Protein AF-0000000071397199 (afdb_homodimer)

pLDDT: mean 82.36, std 19.02, range [25.52, 98.38]

Foldseek 3Di:
DVVVVLVVLLVVLVVVVVVPVPPDDLPCLDLDDPLSLLVQLLVLLCVLPVCLVVQQVVDDCVVPPLVHFDRSLVSLVSCLVRNLVSLVSLQVSQNDPFDVVLSVVLNVLQSQLSVLQSVLVSVVVSVVVVVFDPLDDLCPTPVLVPDPPVVVSVVNVVSVCSRLPSSLCSNVLSVLVSVLRSLLRFKDLDPVQQDADPSLVVSLVSLLVSVLLVCLQSVPVPSLVVSLVSLVVSQVVVVVVNIHGGNNNVSSNSSSVSSVVVQVVQCVVCVPPPVQCVVDPDDPRRHHPVCCVCVVVVVVVPPVVCVVVVVVVVVVVD/DVVVVLVVLLVVLVVVVVVPVPPDDLPCLDLDDPLSLLVQLLVLLCVLPVCLVVQQVVDDCVVPPLVHFDRSLVSLVSCLVRNLVSLVSLQVSQNDPFDPVLSVVLNVLQSQLSVLQSVLVSVVVSVVVVVFDPLDDLCPTPVLVPDPPVVVSVVNVVSVCSRLPSSLCSNVLSVLVSVLRSLLRFKDLDPVQQDADPSLVVSLVSLLVSVLLVCLQSVPVPSLVVSLVSLVVSQVVVVVVNIHGGNNNVSSNSSSVSSVVVQVVQCVVCVPPPQQCVVDPDDPRRHHPVCCVVVVVVVVVPPVVCVVVVVVVVVVVD

InterPro domains:
  IPR029255 Ceroid-lipofuscinosis neuronal protein 6 [PF15156] (21-299)
  IPR029255 Ceroid-lipofuscinosis neuronal protein 6 [PTHR16244] (17-300)

Secondary structure (DSSP, 8-state):
-HHHHHHHHHHHHHHHHHHHHHHS-SS-------HHHHHHHHHHIIIIIITGGGGGGGS-GGGS-TTS--HHHHHHHHHHHHHHHHHHHHHHT-SS---HHHHHHHHHHHHHHHHHHHHHHHHHHHHHHTT--TTS-TTT-HHHHT-SSTHHHHHHHHHHIIIIIIIHHHHHHHHHHHHHHHHHT-EES-GGGSS--HHHHHHHHHHHHHHHHHHHHHT-HHHHHHHHHHHHHHHHHHHHTT-EE-HHHHHHHHHHHHHHHHHHHHHHHTTT-HHHHHHS-SS-----HHHHHHHHHHHHHS-HHHHHHHHHHHHH--/-HHHHHHHHHHHHHHHHHHHHHHS-SS-------HHHHHHHHHHIIIIIITGGGGGGGS-GGGS-TTS--HHHHHHHHHHHHHHHHHHHHHHT-SSPP-HHHHHHHHHHHHHHHHHHHHHHHHHHHHHHTT--TTS-GGG-HHHHT-SSTHHHHHHHHHHIIIIIIIHHHHHHHHHHHHHHHHHT-EES-GGGSS--HHHHHHHHHHHHHHHHHHHHHT-HHHHHHHHHHHHHHHHHHHHTT-EE-HHHHHHHHHHHHHHHHHHHHHHHTTT-HHHHHHS-SS-----HHHHHHHHHHHHHS-HHHHHHHHHHHHH--

Sequence (636 aa):
MTSGIFLIIILYLSSRDRLGSRETDPGLRTAQFHMDLWSYFTLQNWLLDFSRPLAVLFCPLEWFPLNKPSPSDYFHLLYNITTPFLLLKLIERSPKTLPRSAVYLCIITFVMGSSMHLVGESINHRLLLSGYQLHLSVRENPIIKSLTPHTLIDSFELLQYYDESLGHCMWYVPLFLVLFLYFTGCFTIVKAEQTMPISAWLLLGPSGLYYWYLVTEGQFFIPFIFTFFAMMATVVHQKRKGFLPDGNGLFLLYSFSLSLVLMSVWVACLWNDKVLRRKYPGVMYIPEPWAIYTLHLREKQTDPSLHDTVQDTHCRSVMTSGIFLIIILYLSSRDRLGSRETDPGLRTAQFHMDLWSYFTLQNWLLDFSRPLAVLFCPLEWFPLNKPSPSDYFHLLYNITTPFLLLKLIERSPKTLPRSAVYLCIITFVMGSSMHLVGESINHRLLLSGYQLHLSVRENPIIKSLTPHTLIDSFELLQYYDESLGHCMWYVPLFLVLFLYFTGCFTIVKAEQTMPISAWLLLGPSGLYYWYLVTEGQFFIPFIFTFFAMMATVVHQKRKGFLPDGNGLFLLYSFSLSLVLMSVWVACLWNDKVLRRKYPGVMYIPEPWAIYTLHLREKQTDPSLHDTVQDTHCRSV

Radius of gyration: 27.57 Å; Cα contacts (8 Å, |Δi|>4): 750; 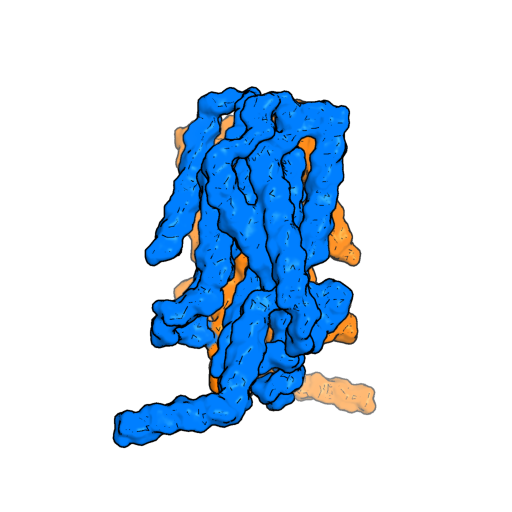chains: 2; bounding box: 74×79×67 Å

Organism: Carassius auratus (NCBI:txid7957)

Structure (mmCIF, N/CA/C/O backbone):
data_AF-0000000071397199-model_v1
#
loop_
_entity.id
_entity.type
_entity.pdbx_description
1 polymer 'Ceroid-lipofuscinosis neuronal protein 6 homolog isoform X1'
#
loop_
_atom_site.group_PDB
_atom_site.id
_atom_site.type_symbol
_atom_site.label_atom_id
_atom_site.label_alt_id
_atom_site.label_comp_id
_atom_site.label_asym_id
_atom_site.label_entity_id
_atom_site.label_seq_id
_atom_site.pdbx_PDB_ins_code
_atom_site.Cartn_x
_atom_site.Cartn_y
_atom_site.Cartn_z
_atom_site.occupancy
_atom_site.B_iso_or_equiv
_atom_site.auth_seq_id
_atom_site.auth_comp_id
_atom_site.auth_asym_id
_atom_site.auth_atom_id
_atom_site.pdbx_PDB_model_num
ATOM 1 N N . MET A 1 1 ? 7.848 -12.617 19.172 1 43 1 MET A N 1
ATOM 2 C CA . MET A 1 1 ? 8.703 -11.617 19.812 1 43 1 MET A CA 1
ATOM 3 C C . MET A 1 1 ? 8.953 -10.438 18.875 1 43 1 MET A C 1
ATOM 5 O O . MET A 1 1 ? 8.805 -9.281 19.281 1 43 1 MET A O 1
ATOM 9 N N . THR A 1 2 ? 9.211 -10.727 17.625 1 49 2 THR A N 1
ATOM 10 C CA . THR A 1 2 ? 9.562 -9.688 16.672 1 49 2 THR A CA 1
ATOM 11 C C . THR A 1 2 ? 8.336 -8.844 16.312 1 49 2 THR A C 1
ATOM 13 O O . THR A 1 2 ? 8.43 -7.617 16.203 1 49 2 THR A O 1
ATOM 16 N N . SER A 1 3 ? 7.191 -9.469 16.312 1 54.97 3 SER A N 1
ATOM 17 C CA . SER A 1 3 ? 5.969 -8.727 16.031 1 54.97 3 SER A CA 1
ATOM 18 C C . SER A 1 3 ? 5.645 -7.734 17.141 1 54.97 3 SER A C 1
ATOM 20 O O . SER A 1 3 ? 5.199 -6.617 16.875 1 54.97 3 SER A O 1
ATOM 22 N N . GLY A 1 4 ? 6.082 -8.156 18.297 1 49.91 4 GLY A N 1
ATOM 23 C CA . GLY A 1 4 ? 5.812 -7.324 19.453 1 49.91 4 GLY A CA 1
ATOM 24 C C . GLY A 1 4 ? 6.645 -6.055 19.484 1 49.91 4 GLY A C 1
ATOM 25 O O . GLY A 1 4 ? 6.133 -4.977 19.797 1 49.91 4 GLY A O 1
ATOM 26 N N . ILE A 1 5 ? 7.852 -6.18 19.016 1 49.06 5 ILE A N 1
ATOM 27 C CA . ILE A 1 5 ? 8.758 -5.035 19.062 1 49.06 5 ILE A CA 1
ATOM 28 C C . ILE A 1 5 ? 8.305 -3.984 18.047 1 49.06 5 ILE A C 1
ATOM 30 O O . ILE A 1 5 ? 8.273 -2.791 18.359 1 49.06 5 ILE A O 1
ATOM 34 N N . PHE A 1 6 ? 7.848 -4.402 16.984 1 56.97 6 PHE A N 1
ATOM 35 C CA . PHE A 1 6 ? 7.449 -3.455 15.953 1 56.97 6 PHE A CA 1
ATOM 36 C C . PHE A 1 6 ? 6.129 -2.785 16.312 1 56.97 6 PHE A C 1
ATOM 38 O O . PHE A 1 6 ? 5.941 -1.594 16.062 1 56.97 6 PHE A O 1
ATOM 45 N N . LEU A 1 7 ? 5.352 -3.584 16.969 1 59.81 7 LEU A N 1
ATOM 46 C CA . LEU A 1 7 ? 4.125 -2.98 17.484 1 59.81 7 LEU A CA 1
ATOM 47 C C . LEU A 1 7 ? 4.438 -1.92 18.531 1 59.81 7 LEU A C 1
ATOM 49 O O . LEU A 1 7 ? 3.809 -0.859 18.562 1 59.81 7 LEU A O 1
ATOM 53 N N . ILE A 1 8 ? 5.48 -2.199 19.234 1 50.34 8 ILE A N 1
ATOM 54 C CA . ILE A 1 8 ? 5.891 -1.263 20.266 1 50.34 8 ILE A CA 1
ATOM 55 C C . ILE A 1 8 ? 6.441 0.009 19.625 1 50.34 8 ILE A C 1
ATOM 57 O O . ILE A 1 8 ? 6.133 1.118 20.078 1 50.34 8 ILE A O 1
ATOM 61 N N . ILE A 1 9 ? 7.145 -0.174 18.594 1 53.91 9 ILE A N 1
ATOM 62 C CA . ILE A 1 9 ? 7.734 0.972 17.906 1 53.91 9 ILE A CA 1
ATOM 63 C C . ILE A 1 9 ? 6.625 1.833 17.297 1 53.91 9 ILE A C 1
ATOM 65 O O . ILE A 1 9 ? 6.633 3.057 17.453 1 53.91 9 ILE A O 1
ATOM 69 N N . ILE A 1 10 ? 5.684 1.191 16.797 1 59.53 10 ILE A N 1
ATOM 70 C CA . ILE A 1 10 ? 4.574 1.907 16.172 1 59.53 10 ILE A CA 1
ATOM 71 C C . ILE A 1 10 ? 3.775 2.645 17.25 1 59.53 10 ILE A C 1
ATOM 73 O O . ILE A 1 10 ? 3.439 3.82 17.094 1 59.53 10 ILE A O 1
ATOM 77 N N . LEU A 1 11 ? 3.596 1.922 18.297 1 55.03 11 LEU A N 1
ATOM 78 C CA . LEU A 1 11 ? 2.838 2.523 19.391 1 55.03 11 LEU A CA 1
ATOM 79 C C . LEU A 1 11 ? 3.615 3.672 20.016 1 55.03 11 LEU A C 1
ATOM 81 O O . LEU A 1 11 ? 3.035 4.707 20.359 1 55.03 11 LEU A O 1
ATOM 85 N N . TYR A 1 12 ? 4.898 3.482 20.156 1 50.5 12 TYR A N 1
ATOM 86 C CA . TYR A 1 12 ? 5.758 4.516 20.734 1 50.5 12 TYR A CA 1
ATOM 87 C C . TYR A 1 12 ? 5.77 5.762 19.859 1 50.5 12 TYR A C 1
ATOM 89 O O . TYR A 1 12 ? 5.594 6.879 20.344 1 50.5 12 TYR A O 1
ATOM 97 N N . LEU A 1 13 ? 5.883 5.527 18.672 1 55.72 13 LEU A N 1
ATOM 98 C CA . LEU A 1 13 ? 5.957 6.652 17.75 1 55.72 13 LEU A CA 1
ATOM 99 C C . LEU A 1 13 ? 4.605 7.352 17.641 1 55.72 13 LEU A C 1
ATOM 101 O O . LEU A 1 13 ? 4.547 8.578 17.5 1 55.72 13 LEU A O 1
ATOM 105 N N . SER A 1 14 ? 3.615 6.613 17.766 1 56.31 14 SER A N 1
ATOM 106 C CA . SER A 1 14 ? 2.27 7.176 17.719 1 56.31 14 SER A CA 1
ATOM 107 C C . SER A 1 14 ? 1.977 7.992 18.969 1 56.31 14 SER A C 1
ATOM 109 O O . SER A 1 14 ? 1.301 9.023 18.906 1 56.31 14 SER A O 1
ATOM 111 N N . SER A 1 15 ? 2.436 7.566 20.109 1 51.41 15 SER A N 1
ATOM 112 C CA . SER A 1 15 ? 2.23 8.25 21.391 1 51.41 15 SER A CA 1
ATOM 113 C C . SER A 1 15 ? 3.02 9.555 21.438 1 51.41 15 SER A C 1
ATOM 115 O O . SER A 1 15 ? 2.561 10.539 22.031 1 51.41 15 SER A O 1
ATOM 117 N N . ARG A 1 16 ? 4.129 9.586 20.906 1 51.38 16 ARG A N 1
ATOM 118 C CA . ARG A 1 16 ? 4.961 10.781 20.906 1 51.38 16 ARG A CA 1
ATOM 119 C C . ARG A 1 16 ? 4.316 11.891 20.078 1 51.38 16 ARG A C 1
ATOM 121 O O . ARG A 1 16 ? 4.492 13.078 20.375 1 51.38 16 ARG A O 1
ATOM 128 N N . ASP A 1 17 ? 3.693 11.602 19.094 1 54.53 17 ASP A N 1
ATOM 129 C CA . ASP A 1 17 ? 2.986 12.602 18.297 1 54.53 17 ASP A CA 1
ATOM 130 C C . ASP A 1 17 ? 1.912 13.305 19.125 1 54.53 17 ASP A C 1
ATOM 132 O O . ASP A 1 17 ? 1.687 14.5 18.969 1 54.53 17 ASP A O 1
ATOM 136 N N . ARG A 1 18 ? 1.209 12.617 20.031 1 46.97 18 ARG A N 1
ATOM 137 C CA . ARG A 1 18 ? 0.181 13.203 20.891 1 46.97 18 ARG A CA 1
ATOM 138 C C . ARG A 1 18 ? 0.791 14.18 21.891 1 46.97 18 ARG A C 1
ATOM 140 O O . ARG A 1 18 ? 0.194 15.211 22.203 1 46.97 18 ARG A O 1
ATOM 147 N N . LEU A 1 19 ? 1.921 13.805 22.406 1 42.78 19 LEU A N 1
ATOM 148 C CA . LEU A 1 19 ? 2.568 14.664 23.391 1 42.78 19 LEU A CA 1
ATOM 149 C C . LEU A 1 19 ? 3.148 15.906 22.734 1 42.78 19 LEU A C 1
ATOM 151 O O . LEU A 1 19 ? 3.178 16.984 23.344 1 42.78 19 LEU A O 1
ATOM 155 N N . GLY A 1 20 ? 3.664 15.766 21.594 1 41.44 20 GLY A N 1
ATOM 156 C CA . GLY A 1 20 ? 4.324 16.891 20.953 1 41.44 20 GLY A CA 1
ATOM 157 C C . GLY A 1 20 ? 3.352 17.922 20.391 1 41.44 20 GLY A C 1
ATOM 158 O O . GLY A 1 20 ? 3.768 18.922 19.828 1 41.44 20 GLY A O 1
ATOM 159 N N . SER A 1 21 ? 2.17 17.547 20.016 1 42.56 21 SER A N 1
ATOM 160 C CA . SER A 1 21 ? 1.281 18.594 19.531 1 42.56 21 SER A CA 1
ATOM 161 C C . SER A 1 21 ? 1.164 19.734 20.547 1 42.56 21 SER A C 1
ATOM 163 O O . SER A 1 21 ? 0.699 20.828 20.203 1 42.56 21 SER A O 1
ATOM 165 N N . ARG A 1 22 ? 1.211 19.578 21.812 1 41.66 22 ARG A N 1
ATOM 166 C CA . ARG A 1 22 ? 0.96 20.688 22.719 1 41.66 22 ARG A CA 1
ATOM 167 C C . ARG A 1 22 ? 2.02 21.781 22.562 1 41.66 22 ARG A C 1
ATOM 169 O O . ARG A 1 22 ? 1.692 22.969 22.453 1 41.66 22 ARG A O 1
ATOM 176 N N . GLU A 1 23 ? 3.158 21.688 23.234 1 36.84 23 GLU A N 1
ATOM 177 C CA . GLU A 1 23 ? 3.986 22.812 23.672 1 36.84 23 GLU A CA 1
ATOM 178 C C . GLU A 1 23 ? 4.891 23.297 22.547 1 36.84 23 GLU A C 1
ATOM 180 O O . GLU A 1 23 ? 5.66 24.234 22.719 1 36.84 23 GLU A O 1
ATOM 185 N N . THR A 1 24 ? 5.152 22.438 21.5 1 37.09 24 THR A N 1
ATOM 186 C CA . THR A 1 24 ? 6.258 23.125 20.828 1 37.09 24 THR A CA 1
ATOM 187 C C . THR A 1 24 ? 5.746 24.25 19.938 1 37.09 24 THR A C 1
ATOM 189 O O . THR A 1 24 ? 4.82 24.047 19.141 1 37.09 24 THR A O 1
ATOM 192 N N . ASP A 1 25 ? 5.836 25.484 20.188 1 35.97 25 ASP A N 1
ATOM 193 C CA . ASP A 1 25 ? 5.695 26.734 19.438 1 35.97 25 ASP A CA 1
ATOM 194 C C . ASP A 1 25 ? 5.969 26.5 17.953 1 35.97 25 ASP A C 1
ATOM 196 O O . ASP A 1 25 ? 6.953 25.859 17.594 1 35.97 25 ASP A O 1
ATOM 200 N N . PRO A 1 26 ? 4.992 26.391 17.031 1 42.44 26 PRO A N 1
ATOM 201 C CA . PRO A 1 26 ? 5.156 26.297 15.586 1 42.44 26 PRO A CA 1
ATOM 202 C C . PRO A 1 26 ? 6.477 26.891 15.102 1 42.44 26 PRO A C 1
ATOM 204 O O . PRO A 1 26 ? 6.797 26.812 13.906 1 42.44 26 PRO A O 1
ATOM 207 N N . GLY A 1 27 ? 6.977 27.906 15.758 1 41.12 27 GLY A N 1
ATOM 208 C CA . GLY A 1 27 ? 8.125 28.625 15.234 1 41.12 27 GLY A CA 1
ATOM 209 C C . GLY A 1 27 ? 9.273 27.703 14.836 1 41.12 27 GLY A C 1
ATOM 210 O O . GLY A 1 27 ? 9.5 27.469 13.648 1 41.12 27 GLY A O 1
ATOM 211 N N . LEU A 1 28 ? 10.461 27.484 15.609 1 44.75 28 LEU A N 1
ATOM 212 C CA . LEU A 1 28 ? 11.797 27 15.289 1 44.75 28 LEU A CA 1
ATOM 213 C C . LEU A 1 28 ? 11.836 25.469 15.32 1 44.75 28 LEU A C 1
ATOM 215 O O . LEU A 1 28 ? 12.102 24.875 16.359 1 44.75 28 LEU A O 1
ATOM 219 N N . ARG A 1 29 ? 10.875 24.734 14.633 1 52.47 29 ARG A N 1
ATOM 220 C CA . ARG A 1 29 ? 11.164 23.297 14.562 1 52.47 29 ARG A CA 1
ATOM 221 C C . ARG A 1 29 ? 12.656 23.047 14.398 1 52.47 29 ARG A C 1
ATOM 223 O O . ARG A 1 29 ? 13.273 23.516 13.438 1 52.47 29 ARG A O 1
ATOM 230 N N . THR A 1 30 ? 13.406 22.984 15.383 1 57.84 30 THR A N 1
ATOM 231 C CA . THR A 1 30 ? 14.852 22.797 15.453 1 57.84 30 THR A CA 1
ATOM 232 C C . THR A 1 30 ? 15.273 21.531 14.703 1 57.84 30 THR A C 1
ATOM 234 O O . THR A 1 30 ? 14.594 20.5 14.773 1 57.84 30 THR A O 1
ATOM 237 N N . ALA A 1 31 ? 16.078 21.766 13.617 1 65.12 31 ALA A N 1
ATOM 238 C CA . ALA A 1 31 ? 16.688 20.75 12.758 1 65.12 31 ALA A CA 1
ATOM 239 C C . ALA A 1 31 ? 17.516 19.766 13.57 1 65.12 31 ALA A C 1
ATOM 241 O O . ALA A 1 31 ? 18.703 19.609 13.336 1 65.12 31 ALA A O 1
ATOM 242 N N . GLN A 1 32 ? 16.844 19.219 14.688 1 84.38 32 GLN A N 1
ATOM 243 C CA . GLN A 1 32 ? 17.547 18.188 15.445 1 84.38 32 GLN A CA 1
ATOM 244 C C . GLN A 1 32 ? 17.609 16.875 14.68 1 84.38 32 GLN A C 1
ATOM 246 O O . GLN A 1 32 ? 16.688 16.562 13.906 1 84.38 32 GLN A O 1
ATOM 251 N N . PHE A 1 33 ? 18.719 16.25 14.789 1 92.94 33 PHE A N 1
ATOM 252 C CA . PHE A 1 33 ? 18.875 14.938 14.156 1 92.94 33 PHE A CA 1
ATOM 253 C C . PHE A 1 33 ? 17.844 13.953 14.672 1 92.94 33 PHE A C 1
ATOM 255 O O . PHE A 1 33 ? 17.672 13.797 15.883 1 92.94 33 PHE A O 1
ATOM 262 N N . HIS A 1 34 ? 17.156 13.391 13.75 1 93.19 34 HIS A N 1
ATOM 263 C CA . HIS A 1 34 ? 16.094 12.461 14.109 1 93.19 34 HIS A CA 1
ATOM 264 C C . HIS A 1 34 ? 16.656 11.094 14.477 1 93.19 34 HIS A C 1
ATOM 266 O O . HIS A 1 34 ? 16.359 10.094 13.812 1 93.19 34 HIS A O 1
ATOM 272 N N . MET A 1 35 ? 17.359 10.953 15.508 1 91.88 35 MET A N 1
ATOM 273 C CA . MET A 1 35 ? 18.094 9.758 15.906 1 91.88 35 MET A CA 1
ATOM 274 C C . MET A 1 35 ? 17.156 8.57 16.078 1 91.88 35 MET A C 1
ATOM 276 O O . MET A 1 35 ? 17.453 7.465 15.617 1 91.88 35 MET A O 1
ATOM 280 N N . ASP A 1 36 ? 16.047 8.758 16.719 1 91.12 36 ASP A N 1
ATOM 281 C CA . ASP A 1 36 ? 15.109 7.668 16.969 1 91.12 36 ASP A CA 1
ATOM 282 C C . ASP A 1 36 ? 14.586 7.098 15.648 1 91.12 36 ASP A C 1
ATOM 284 O O . ASP A 1 36 ? 14.68 5.891 15.406 1 91.12 36 ASP A O 1
ATOM 288 N N . LEU A 1 37 ? 14.172 7.965 14.758 1 94 37 LEU A N 1
ATOM 289 C CA . LEU A 1 37 ? 13.578 7.516 13.5 1 94 37 LEU A CA 1
ATOM 290 C C . LEU A 1 37 ? 14.625 6.852 12.609 1 94 37 LEU A C 1
ATOM 292 O O . LEU A 1 37 ? 14.367 5.793 12.039 1 94 37 LEU A O 1
ATOM 296 N N . TRP A 1 38 ? 15.805 7.434 12.531 1 95.69 38 TRP A N 1
ATOM 297 C CA . TRP A 1 38 ? 16.859 6.859 11.703 1 95.69 38 TRP A CA 1
ATOM 298 C C . TRP A 1 38 ? 17.344 5.527 12.273 1 95.69 38 TRP A C 1
ATOM 300 O O . TRP A 1 38 ? 17.656 4.602 11.523 1 95.69 38 TRP A O 1
ATOM 310 N N . SER A 1 39 ? 17.406 5.445 13.57 1 94.69 39 SER A N 1
ATOM 311 C CA . SER A 1 39 ? 17.812 4.188 14.203 1 94.69 39 SER A CA 1
ATOM 312 C C . SER A 1 39 ? 16.797 3.086 13.914 1 94.69 39 SER A C 1
ATOM 314 O O . SER A 1 39 ? 17.156 1.967 13.562 1 94.69 39 SER A O 1
ATOM 316 N N . TYR A 1 40 ? 15.516 3.41 14.094 1 93.25 40 TYR A N 1
ATOM 317 C CA . TYR A 1 40 ? 14.469 2.441 13.789 1 93.25 40 TYR A CA 1
ATOM 318 C C . TYR A 1 40 ? 14.477 2.068 12.312 1 93.25 40 TYR A C 1
ATOM 320 O O . TYR A 1 40 ? 14.281 0.904 11.953 1 93.25 40 TYR A O 1
ATOM 328 N N . PHE A 1 41 ? 14.688 3.002 11.484 1 96.06 41 PHE A N 1
ATOM 329 C CA . PHE A 1 41 ? 14.703 2.779 10.047 1 96.06 41 PHE A CA 1
ATOM 330 C C . PHE A 1 41 ? 15.844 1.852 9.648 1 96.06 41 PHE A C 1
ATOM 332 O O . PHE A 1 41 ? 15.648 0.899 8.891 1 96.06 41 PHE A O 1
ATOM 339 N N . THR A 1 42 ? 17.016 2.104 10.188 1 95.88 42 THR A N 1
ATOM 340 C CA . THR A 1 42 ? 18.172 1.264 9.906 1 95.88 42 THR A CA 1
ATOM 341 C C . THR A 1 42 ? 17.969 -0.138 10.477 1 95.88 42 THR A C 1
ATOM 343 O O . THR A 1 42 ? 18.25 -1.132 9.805 1 95.88 42 THR A O 1
ATOM 346 N N . LEU A 1 43 ? 17.484 -0.183 11.664 1 93.69 43 LEU A N 1
ATOM 347 C CA . LEU A 1 43 ? 17.281 -1.469 12.32 1 93.69 43 LEU A CA 1
ATOM 348 C C . LEU A 1 43 ? 16.281 -2.324 11.547 1 93.69 43 LEU A C 1
ATOM 350 O O . LEU A 1 43 ? 16.531 -3.5 11.281 1 93.69 43 LEU A O 1
ATOM 354 N N . GLN A 1 44 ? 15.219 -1.774 11.125 1 94.31 44 GLN A N 1
ATOM 355 C CA . GLN A 1 44 ? 14.203 -2.57 10.438 1 94.31 44 GLN A CA 1
ATOM 356 C C . GLN A 1 44 ? 14.68 -2.971 9.039 1 94.31 44 GLN A C 1
ATOM 358 O O . GLN A 1 44 ? 14.352 -4.055 8.555 1 94.31 44 GLN A O 1
ATOM 363 N N . ASN A 1 45 ? 15.445 -2.176 8.383 1 95.5 45 ASN A N 1
ATOM 364 C CA . ASN A 1 45 ? 16.016 -2.545 7.09 1 95.5 45 ASN A CA 1
ATOM 365 C C . ASN A 1 45 ? 16.875 -3.803 7.199 1 95.5 45 ASN A C 1
ATOM 367 O O . ASN A 1 45 ? 16.766 -4.703 6.363 1 95.5 45 ASN A O 1
ATOM 371 N N . TRP A 1 46 ? 17.609 -3.857 8.203 1 94.56 46 TRP A N 1
ATOM 372 C CA . TRP A 1 46 ? 18.5 -5.008 8.398 1 94.56 46 TRP A CA 1
ATOM 373 C C . TRP A 1 46 ? 17.703 -6.219 8.883 1 94.56 46 TRP A C 1
ATOM 375 O O . TRP A 1 46 ? 17.906 -7.336 8.398 1 94.56 46 TRP A O 1
ATOM 385 N N . LEU A 1 47 ? 16.797 -6.055 9.742 1 93.12 47 LEU A N 1
ATOM 386 C CA . LEU A 1 47 ? 16.078 -7.152 10.375 1 93.12 47 LEU A CA 1
ATOM 387 C C . LEU A 1 47 ? 15.008 -7.707 9.453 1 93.12 47 LEU A C 1
ATOM 389 O O . LEU A 1 47 ? 14.828 -8.922 9.352 1 93.12 47 LEU A O 1
ATOM 393 N N . LEU A 1 48 ? 14.352 -6.773 8.727 1 94.56 48 LEU A N 1
ATOM 394 C CA . LEU A 1 48 ? 13.148 -7.207 8.023 1 94.56 48 LEU A CA 1
ATOM 395 C C . LEU A 1 48 ? 13.406 -7.336 6.531 1 94.56 48 LEU A C 1
ATOM 397 O O . LEU A 1 48 ? 12.688 -8.047 5.828 1 94.56 48 LEU A O 1
ATOM 401 N N . ASP A 1 49 ? 14.328 -6.699 6.031 1 92.75 49 ASP A N 1
ATOM 402 C CA . ASP A 1 49 ? 14.617 -6.781 4.602 1 92.75 49 ASP A CA 1
ATOM 403 C C . ASP A 1 49 ? 15.836 -7.66 4.336 1 92.75 49 ASP A C 1
ATOM 405 O O . ASP A 1 49 ? 15.734 -8.688 3.668 1 92.75 49 ASP A O 1
ATOM 409 N N . PHE A 1 50 ? 16.906 -7.375 4.938 1 90.69 50 PHE A N 1
ATOM 410 C CA . PHE A 1 50 ? 18.141 -8.109 4.699 1 90.69 50 PHE A CA 1
ATOM 411 C C . PHE A 1 50 ? 18.031 -9.539 5.203 1 90.69 50 PHE A C 1
ATOM 413 O O . PHE A 1 50 ? 18.453 -10.477 4.523 1 90.69 50 PHE A O 1
ATOM 420 N N . SER A 1 51 ? 17.484 -9.688 6.379 1 90.44 51 SER A N 1
ATOM 421 C CA . SER A 1 51 ? 17.5 -10.992 7.035 1 90.44 51 SER A CA 1
ATOM 422 C C . SER A 1 51 ? 16.375 -11.875 6.52 1 90.44 51 SER A C 1
ATOM 424 O O . SER A 1 51 ? 16.219 -13.023 6.957 1 90.44 51 SER A O 1
ATOM 426 N N . ARG A 1 52 ? 15.586 -11.453 5.609 1 88.31 52 ARG A N 1
ATOM 427 C CA . ARG A 1 52 ? 14.391 -12.148 5.152 1 88.31 52 ARG A CA 1
ATOM 428 C C . ARG A 1 52 ? 14.727 -13.539 4.629 1 88.31 52 ARG A C 1
ATOM 430 O O . ARG A 1 52 ? 14.094 -14.523 5.016 1 88.31 52 ARG A O 1
ATOM 437 N N . PRO A 1 53 ? 15.727 -13.727 3.807 1 79.25 53 PRO A N 1
ATOM 438 C CA . PRO A 1 53 ? 16.047 -15.07 3.316 1 79.25 53 PRO A CA 1
ATOM 439 C C . PRO A 1 53 ? 16.547 -16 4.418 1 79.25 53 PRO A C 1
ATOM 441 O O . PRO A 1 53 ? 16.453 -17.219 4.289 1 79.25 53 PRO A O 1
ATOM 444 N N . LEU A 1 54 ? 17.031 -15.445 5.449 1 82.12 54 LEU A N 1
ATOM 445 C CA . LEU A 1 54 ? 17.609 -16.219 6.535 1 82.12 54 LEU A CA 1
ATOM 446 C C . LEU A 1 54 ? 16.531 -16.641 7.535 1 82.12 54 LEU A C 1
ATOM 448 O O . LEU A 1 54 ? 16.75 -17.516 8.375 1 82.12 54 LEU A O 1
ATOM 452 N N . ALA A 1 55 ? 15.383 -16.031 7.395 1 84.25 55 ALA A N 1
ATOM 453 C CA . ALA A 1 55 ? 14.328 -16.266 8.383 1 84.25 55 ALA A CA 1
ATOM 454 C C . ALA A 1 55 ? 13.875 -17.719 8.375 1 84.25 55 ALA A C 1
ATOM 456 O O . ALA A 1 55 ? 13.492 -18.266 9.414 1 84.25 55 ALA A O 1
ATOM 457 N N . VAL A 1 56 ? 13.953 -18.344 7.246 1 77.69 56 VAL A N 1
ATOM 458 C CA . VAL A 1 56 ? 13.461 -19.703 7.105 1 77.69 56 VAL A CA 1
ATOM 459 C C . VAL A 1 56 ? 14.43 -20.672 7.773 1 77.69 56 VAL A C 1
ATOM 461 O O . VAL A 1 56 ? 14.039 -21.781 8.172 1 77.69 56 VAL A O 1
ATOM 464 N N . LEU A 1 57 ? 15.641 -20.281 7.859 1 75.12 57 LEU A N 1
ATOM 465 C CA . LEU A 1 57 ? 16.656 -21.156 8.43 1 75.12 57 LEU A CA 1
ATOM 466 C C . LEU A 1 57 ? 16.422 -21.375 9.922 1 75.12 57 LEU A C 1
ATOM 468 O O . LEU A 1 57 ? 16.875 -22.375 10.484 1 75.12 57 LEU A O 1
ATOM 472 N N . PHE A 1 58 ? 15.695 -20.531 10.547 1 75.31 58 PHE A N 1
ATOM 473 C CA . PHE A 1 58 ? 15.547 -20.578 12 1 75.31 58 PHE A CA 1
ATOM 474 C C . PHE A 1 58 ? 14.195 -21.172 12.383 1 75.31 58 PHE A C 1
ATOM 476 O O . PHE A 1 58 ? 13.883 -21.297 13.57 1 75.31 58 PHE A O 1
ATOM 483 N N . CYS A 1 59 ? 13.391 -21.516 11.383 1 75.56 59 CYS A N 1
ATOM 484 C CA . CYS A 1 59 ? 12.062 -22.016 11.727 1 75.56 59 CYS A CA 1
ATOM 485 C C . CYS A 1 59 ? 11.781 -23.344 11.039 1 75.56 59 CYS A C 1
ATOM 487 O O . CYS A 1 59 ? 11.984 -23.484 9.828 1 75.56 59 CYS A O 1
ATOM 489 N N . PRO A 1 60 ? 11.438 -24.328 11.906 1 72 60 PRO A N 1
ATOM 490 C CA . PRO A 1 60 ? 11.102 -25.625 11.32 1 72 60 PRO A CA 1
ATOM 491 C C . PRO A 1 60 ? 9.922 -25.547 10.352 1 72 60 PRO A C 1
ATOM 493 O O . PRO A 1 60 ? 8.977 -24.781 10.578 1 72 60 PRO A O 1
ATOM 496 N N . LEU A 1 61 ? 10.023 -26.219 9.289 1 68.19 61 LEU A N 1
ATOM 497 C CA . LEU A 1 61 ? 8.992 -26.281 8.258 1 68.19 61 LEU A CA 1
ATOM 498 C C . LEU A 1 61 ? 7.668 -26.766 8.836 1 68.19 61 LEU A C 1
ATOM 500 O O . LEU A 1 61 ? 6.598 -26.422 8.328 1 68.19 61 LEU A O 1
ATOM 504 N N . GLU A 1 62 ? 7.711 -27.484 9.883 1 77.19 62 GLU A N 1
ATOM 505 C CA . GLU A 1 62 ? 6.508 -28.047 10.484 1 77.19 62 GLU A CA 1
ATOM 506 C C . GLU A 1 62 ? 5.594 -26.953 11.023 1 77.19 62 GLU A C 1
ATOM 508 O O . GLU A 1 62 ? 4.375 -27.109 11.078 1 77.19 62 GLU A O 1
ATOM 513 N N . TRP A 1 63 ? 6.168 -25.875 11.383 1 80 63 TRP A N 1
ATOM 514 C CA . TRP A 1 63 ? 5.395 -24.781 11.953 1 80 63 TRP A CA 1
ATOM 515 C C . TRP A 1 63 ? 4.758 -23.938 10.852 1 80 63 TRP A C 1
ATOM 517 O O . TRP A 1 63 ? 3.783 -23.219 11.094 1 80 63 TRP A O 1
ATOM 527 N N . PHE A 1 64 ? 5.297 -24.109 9.656 1 83.06 64 PHE A N 1
ATOM 528 C CA . PHE A 1 64 ? 4.84 -23.266 8.57 1 83.06 64 PHE A CA 1
ATOM 529 C C . PHE A 1 64 ? 4.586 -24.094 7.312 1 83.06 64 PHE A C 1
ATOM 531 O O . PHE A 1 64 ? 5.465 -24.219 6.457 1 83.06 64 PHE A O 1
ATOM 538 N N . PRO A 1 65 ? 3.326 -24.578 7.301 1 85.56 65 PRO A N 1
ATOM 539 C CA . PRO A 1 65 ? 2.998 -25.359 6.098 1 85.56 65 PRO A CA 1
ATOM 540 C C . PRO A 1 65 ? 3.213 -24.562 4.812 1 85.56 65 PRO A C 1
ATOM 542 O O . PRO A 1 65 ? 3.156 -23.328 4.828 1 85.56 65 PRO A O 1
ATOM 545 N N . LEU A 1 66 ? 3.416 -25.203 3.719 1 86.94 66 LEU A N 1
ATOM 546 C CA . LEU A 1 66 ? 3.789 -24.578 2.453 1 86.94 66 LEU A CA 1
ATOM 547 C C . LEU A 1 66 ? 2.629 -23.781 1.881 1 86.94 66 LEU A C 1
ATOM 549 O O . LEU A 1 66 ? 2.832 -22.906 1.025 1 86.94 66 LEU A O 1
ATOM 553 N N . ASN A 1 67 ? 1.409 -24.062 2.314 1 91.56 67 ASN A N 1
ATOM 554 C CA . ASN A 1 67 ? 0.247 -23.375 1.769 1 91.56 67 ASN A CA 1
ATOM 555 C C . ASN A 1 67 ? -0.127 -22.156 2.609 1 91.56 67 ASN A C 1
ATOM 557 O O . ASN A 1 67 ? -1.205 -21.578 2.436 1 91.56 67 ASN A O 1
ATOM 561 N N . LYS A 1 68 ? 0.752 -21.828 3.566 1 92.19 68 LYS A N 1
ATOM 562 C CA . LYS A 1 68 ? 0.604 -20.641 4.398 1 92.19 68 LYS A CA 1
ATOM 563 C C . LYS A 1 68 ? 1.881 -19.797 4.395 1 92.19 68 LYS A C 1
ATOM 565 O O . LYS A 1 68 ? 2.941 -20.281 3.984 1 92.19 68 LYS A O 1
ATOM 570 N N . PRO A 1 69 ? 1.738 -18.578 4.832 1 92.5 69 PRO A N 1
ATOM 571 C CA . PRO A 1 69 ? 2.92 -17.703 4.836 1 92.5 69 PRO A CA 1
ATOM 572 C C . PRO A 1 69 ? 4.047 -18.25 5.715 1 92.5 69 PRO A C 1
ATOM 574 O O . PRO A 1 69 ? 3.787 -18.797 6.793 1 92.5 69 PRO A O 1
ATOM 577 N N . SER A 1 70 ? 5.242 -18.156 5.266 1 90.88 70 SER A N 1
ATOM 578 C CA . SER A 1 70 ? 6.457 -18.547 5.98 1 90.88 70 SER A CA 1
ATOM 579 C C . SER A 1 70 ? 6.965 -17.422 6.867 1 90.88 70 SER A C 1
ATOM 581 O O . SER A 1 70 ? 6.445 -16.297 6.816 1 90.88 70 SER A O 1
ATOM 583 N N . PRO A 1 71 ? 7.984 -17.688 7.703 1 89.94 71 PRO A N 1
ATOM 584 C CA . PRO A 1 71 ? 8.57 -16.609 8.5 1 89.94 71 PRO A CA 1
ATOM 585 C C . PRO A 1 71 ? 9.125 -15.477 7.633 1 89.94 71 PRO A C 1
ATOM 587 O O . PRO A 1 71 ? 9.016 -14.305 8 1 89.94 71 PRO A O 1
ATOM 590 N N . SER A 1 72 ? 9.719 -15.828 6.527 1 91.94 72 SER A N 1
ATOM 591 C CA . SER A 1 72 ? 10.211 -14.812 5.602 1 91.94 72 SER A CA 1
ATOM 592 C C . SER A 1 72 ? 9.086 -13.906 5.117 1 91.94 72 SER A C 1
ATOM 594 O O . SER A 1 72 ? 9.281 -12.703 4.949 1 91.94 72 SER A O 1
ATOM 596 N N . ASP A 1 73 ? 7.895 -14.508 4.898 1 94.5 73 ASP A N 1
ATOM 597 C CA . ASP A 1 73 ? 6.734 -13.742 4.453 1 94.5 73 ASP A CA 1
ATOM 598 C C . ASP A 1 73 ? 6.27 -12.773 5.535 1 94.5 73 ASP A C 1
ATOM 600 O O . ASP A 1 73 ? 5.906 -11.633 5.238 1 94.5 73 ASP A O 1
ATOM 604 N N . TYR A 1 74 ? 6.285 -13.25 6.75 1 93.06 74 TYR A N 1
ATOM 605 C CA . TYR A 1 74 ? 5.887 -12.383 7.852 1 93.06 74 TYR A CA 1
ATOM 606 C C . TYR A 1 74 ? 6.867 -11.227 8.016 1 93.06 74 TYR A C 1
ATOM 608 O O . TYR A 1 74 ? 6.461 -10.102 8.312 1 93.06 74 TYR A O 1
ATOM 616 N N . PHE A 1 75 ? 8.18 -11.445 7.844 1 93.44 75 PHE A N 1
ATOM 617 C CA . PHE A 1 75 ? 9.164 -10.367 7.844 1 93.44 75 PHE A CA 1
ATOM 618 C C . PHE A 1 75 ? 8.852 -9.352 6.754 1 93.44 75 PHE A C 1
ATOM 620 O O . PHE A 1 75 ? 8.914 -8.141 6.988 1 93.44 75 PHE A O 1
ATOM 627 N N . HIS A 1 76 ? 8.531 -9.867 5.633 1 95.62 76 HIS A N 1
ATOM 628 C CA . HIS A 1 76 ? 8.211 -8.992 4.508 1 95.62 76 HIS A CA 1
ATOM 629 C C . HIS A 1 76 ? 6.957 -8.172 4.781 1 95.62 76 HIS A C 1
ATOM 631 O O . HIS A 1 76 ? 6.898 -6.988 4.445 1 95.62 76 HIS A O 1
ATOM 637 N N . LEU A 1 77 ? 5.914 -8.812 5.367 1 96.56 77 LEU A N 1
ATOM 638 C CA . LEU A 1 77 ? 4.695 -8.117 5.754 1 96.56 77 LEU A CA 1
ATOM 639 C C . LEU A 1 77 ? 5.008 -6.965 6.707 1 96.56 77 LEU A C 1
ATOM 641 O O . LEU A 1 77 ? 4.523 -5.848 6.52 1 96.56 77 LEU A O 1
ATOM 645 N N . LEU A 1 78 ? 5.805 -7.258 7.656 1 94.75 78 LEU A N 1
ATOM 646 C CA . LEU A 1 78 ? 6.172 -6.246 8.641 1 94.75 78 LEU A CA 1
ATOM 647 C C . LEU A 1 78 ? 6.992 -5.133 7.996 1 94.75 78 LEU A C 1
ATOM 649 O O . LEU A 1 78 ? 6.832 -3.961 8.336 1 94.75 78 LEU A O 1
ATOM 653 N N . TYR A 1 79 ? 7.902 -5.5 7.129 1 96.44 79 TYR A N 1
ATOM 654 C CA . TYR A 1 79 ? 8.672 -4.508 6.387 1 96.44 79 TYR A CA 1
ATOM 655 C C . TYR A 1 79 ? 7.75 -3.561 5.629 1 96.44 79 TYR A C 1
ATOM 657 O O . TYR A 1 79 ? 7.973 -2.348 5.613 1 96.44 79 TYR A O 1
ATOM 665 N N . ASN A 1 80 ? 6.68 -4.125 5.004 1 97.56 80 ASN A N 1
ATOM 666 C CA . ASN A 1 80 ? 5.742 -3.357 4.191 1 97.56 80 ASN A CA 1
ATOM 667 C C . ASN A 1 80 ? 4.914 -2.398 5.043 1 97.56 80 ASN A C 1
ATOM 669 O O . ASN A 1 80 ? 4.305 -1.465 4.52 1 97.56 80 ASN A O 1
ATOM 673 N N . ILE A 1 81 ? 4.883 -2.602 6.316 1 95.75 81 ILE A N 1
ATOM 674 C CA . ILE A 1 81 ? 4.129 -1.729 7.211 1 95.75 81 ILE A CA 1
ATOM 675 C C . ILE A 1 81 ? 5.07 -0.707 7.844 1 95.75 81 ILE A C 1
ATOM 677 O O . ILE A 1 81 ? 4.805 0.498 7.809 1 95.75 81 ILE A O 1
ATOM 681 N N . THR A 1 82 ? 6.203 -1.165 8.32 1 95.12 82 THR A N 1
ATOM 682 C CA . THR A 1 82 ? 7.082 -0.339 9.141 1 95.12 82 THR A CA 1
ATOM 683 C C . THR A 1 82 ? 7.836 0.668 8.281 1 95.12 82 THR A C 1
ATOM 685 O O . THR A 1 82 ? 8 1.826 8.672 1 95.12 82 THR A O 1
ATOM 688 N N . THR A 1 83 ? 8.273 0.278 7.148 1 97.06 83 THR A N 1
ATOM 689 C CA . THR A 1 83 ? 9.102 1.145 6.316 1 97.06 83 THR A CA 1
ATOM 690 C C . THR A 1 83 ? 8.32 2.385 5.883 1 97.06 83 THR A C 1
ATOM 692 O O . THR A 1 83 ? 8.75 3.512 6.137 1 97.06 83 THR A O 1
ATOM 695 N N . PRO A 1 84 ? 7.148 2.17 5.25 1 97.44 84 PRO A N 1
ATOM 696 C CA . PRO A 1 84 ? 6.41 3.373 4.863 1 97.44 84 PRO A CA 1
ATOM 697 C C . PRO A 1 84 ? 5.965 4.207 6.062 1 97.44 84 PRO A C 1
ATOM 699 O O . PRO A 1 84 ? 5.902 5.434 5.98 1 97.44 84 PRO A O 1
ATOM 702 N N . PHE A 1 85 ? 5.629 3.568 7.156 1 96.56 85 PHE A N 1
ATOM 703 C CA . PHE A 1 85 ? 5.238 4.293 8.359 1 96.56 85 PHE A CA 1
ATOM 704 C C . PHE A 1 85 ? 6.375 5.184 8.844 1 96.56 85 PHE A C 1
ATOM 706 O O . PHE A 1 85 ? 6.16 6.359 9.156 1 96.56 85 PHE A O 1
ATOM 713 N N . LEU A 1 86 ? 7.562 4.629 8.914 1 95.31 86 LEU A N 1
ATOM 714 C CA . LEU A 1 86 ? 8.727 5.379 9.367 1 95.31 86 LEU A CA 1
ATOM 715 C C . LEU A 1 86 ? 9.07 6.492 8.383 1 95.31 86 LEU A C 1
ATOM 717 O O . LEU A 1 86 ? 9.5 7.578 8.797 1 95.31 86 LEU A O 1
ATOM 721 N N . LEU A 1 87 ? 8.914 6.234 7.098 1 96.75 87 LEU A N 1
ATOM 722 C CA . LEU A 1 87 ? 9.156 7.273 6.102 1 96.75 87 LEU A CA 1
ATOM 723 C C . LEU A 1 87 ? 8.18 8.43 6.281 1 96.75 87 LEU A C 1
ATOM 725 O O . LEU A 1 87 ? 8.578 9.602 6.191 1 96.75 87 LEU A O 1
ATOM 729 N N . LEU A 1 88 ? 6.934 8.109 6.527 1 95.5 88 LEU A N 1
ATOM 730 C CA . LEU A 1 88 ? 5.938 9.148 6.773 1 95.5 88 LEU A CA 1
ATOM 731 C C . LEU A 1 88 ? 6.273 9.938 8.031 1 95.5 88 LEU A C 1
ATOM 733 O O . LEU A 1 88 ? 6.137 11.164 8.055 1 95.5 88 LEU A O 1
ATOM 737 N N . LYS A 1 89 ? 6.738 9.297 9.039 1 92.38 89 LYS A N 1
ATOM 738 C CA . LYS A 1 89 ? 7.129 9.969 10.273 1 92.38 89 LYS A CA 1
ATOM 739 C C . LYS A 1 89 ? 8.336 10.875 10.047 1 92.38 89 LYS A C 1
ATOM 741 O O . LYS A 1 89 ? 8.43 11.953 10.641 1 92.38 89 LYS A O 1
ATOM 746 N N . LEU A 1 90 ? 9.281 10.453 9.227 1 93.44 90 LEU A N 1
ATOM 747 C CA . LEU A 1 90 ? 10.422 11.289 8.867 1 93.44 90 LEU A CA 1
ATOM 748 C C . LEU A 1 90 ? 9.961 12.562 8.156 1 93.44 90 LEU A C 1
ATOM 750 O O . LEU A 1 90 ? 10.422 13.656 8.477 1 93.44 90 LEU A O 1
ATOM 754 N N . ILE A 1 91 ? 9.039 12.367 7.215 1 93.06 91 ILE A N 1
ATOM 755 C CA . ILE A 1 91 ? 8.516 13.492 6.449 1 93.06 91 ILE A CA 1
ATOM 756 C C . ILE A 1 91 ? 7.789 14.461 7.383 1 93.06 91 ILE A C 1
ATOM 758 O O . ILE A 1 91 ? 7.93 15.68 7.258 1 93.06 91 ILE A O 1
ATOM 762 N N . GLU A 1 92 ? 7.035 13.93 8.312 1 89.31 92 GLU A N 1
ATOM 763 C CA . GLU A 1 92 ? 6.293 14.742 9.273 1 89.31 92 GLU A CA 1
ATOM 764 C C . GLU A 1 92 ? 7.234 15.578 10.133 1 89.31 92 GLU A C 1
ATOM 766 O O . GLU A 1 92 ? 6.891 16.688 10.547 1 89.31 92 GLU A O 1
ATOM 771 N N . ARG A 1 93 ? 8.375 15.094 10.43 1 90 93 ARG A N 1
ATOM 772 C CA . ARG A 1 93 ? 9.305 15.773 11.328 1 90 93 ARG A CA 1
ATOM 773 C C . ARG A 1 93 ? 10.242 16.688 10.555 1 90 93 ARG A C 1
ATOM 775 O O . ARG A 1 93 ? 11.07 17.391 11.141 1 90 93 ARG A O 1
ATOM 782 N N . SER A 1 94 ? 10.133 16.703 9.289 1 87.62 94 SER A N 1
ATOM 783 C CA . SER A 1 94 ? 10.953 17.578 8.469 1 87.62 94 SER A CA 1
ATOM 784 C C . SER A 1 94 ? 10.672 19.047 8.773 1 87.62 94 SER A C 1
ATOM 786 O O . SER A 1 94 ? 9.516 19.438 8.969 1 87.62 94 SER A O 1
ATOM 788 N N . PRO A 1 95 ? 11.672 19.859 8.867 1 83.5 95 PRO A N 1
ATOM 789 C CA . PRO A 1 95 ? 11.477 21.281 9.203 1 83.5 95 PRO A CA 1
ATOM 790 C C . PRO A 1 95 ? 10.742 22.047 8.109 1 83.5 95 PRO A C 1
ATOM 792 O O . PRO A 1 95 ? 10.125 23.078 8.375 1 83.5 95 PRO A O 1
ATOM 795 N N . LYS A 1 96 ? 10.844 21.531 6.875 1 83.75 96 LYS A N 1
ATOM 796 C CA . LYS A 1 96 ? 10.156 22.203 5.77 1 83.75 96 LYS A CA 1
ATOM 797 C C . LYS A 1 96 ? 8.898 21.438 5.367 1 83.75 96 LYS A C 1
ATOM 799 O O . LYS A 1 96 ? 8.836 20.219 5.5 1 83.75 96 LYS A O 1
ATOM 804 N N . THR A 1 97 ? 7.953 22.25 4.996 1 79.19 97 THR A N 1
ATOM 805 C CA . THR A 1 97 ? 6.727 21.641 4.5 1 79.19 97 THR A CA 1
ATOM 806 C C . THR A 1 97 ? 6.953 21.031 3.119 1 79.19 97 THR A C 1
ATOM 808 O O . THR A 1 97 ? 7.387 21.719 2.193 1 79.19 97 THR A O 1
ATOM 811 N N . LEU A 1 98 ? 6.758 19.812 3.035 1 82.75 98 LEU A N 1
ATOM 812 C CA . LEU A 1 98 ? 6.922 19.062 1.792 1 82.75 98 LEU A CA 1
ATOM 813 C C . LEU A 1 98 ? 5.57 18.781 1.143 1 82.75 98 LEU A C 1
ATOM 815 O O . LEU A 1 98 ? 4.547 18.75 1.826 1 82.75 98 LEU A O 1
ATOM 819 N N . PRO A 1 99 ? 5.543 18.672 -0.194 1 88.12 99 PRO A N 1
ATOM 820 C CA . PRO A 1 99 ? 4.281 18.391 -0.882 1 88.12 99 PRO A CA 1
ATOM 821 C C . PRO A 1 99 ? 3.65 17.062 -0.442 1 88.12 99 PRO A C 1
ATOM 823 O O . PRO A 1 99 ? 4.105 15.992 -0.851 1 88.12 99 PRO A O 1
ATOM 826 N N . ARG A 1 100 ? 2.615 17.156 0.239 1 88.88 100 ARG A N 1
ATOM 827 C CA . ARG A 1 100 ? 1.977 16 0.857 1 88.88 100 ARG A CA 1
ATOM 828 C C . ARG A 1 100 ? 1.433 15.047 -0.199 1 88.88 100 ARG A C 1
ATOM 830 O O . ARG A 1 100 ? 1.535 13.828 -0.053 1 88.88 100 ARG A O 1
ATOM 837 N N . SER A 1 101 ? 0.886 15.617 -1.232 1 89.69 101 SER A N 1
ATOM 838 C CA . SER A 1 101 ? 0.312 14.781 -2.279 1 89.69 101 SER A CA 1
ATOM 839 C C . SER A 1 101 ? 1.375 13.898 -2.928 1 89.69 101 SER A C 1
ATOM 841 O O . SER A 1 101 ? 1.143 12.711 -3.174 1 89.69 101 SER A O 1
ATOM 843 N N . ALA A 1 102 ? 2.5 14.523 -3.174 1 92 102 ALA A N 1
ATOM 844 C CA . ALA A 1 102 ? 3.592 13.758 -3.764 1 92 102 ALA A CA 1
ATOM 845 C C . ALA A 1 102 ? 4.062 12.656 -2.816 1 92 102 ALA A C 1
ATOM 847 O O . ALA A 1 102 ? 4.324 11.531 -3.244 1 92 102 ALA A O 1
ATOM 848 N N . VAL A 1 103 ? 4.121 12.977 -1.545 1 94.19 103 VAL A N 1
ATOM 849 C CA . VAL A 1 103 ? 4.543 12.008 -0.54 1 94.19 103 VAL A CA 1
ATOM 850 C C . VAL A 1 103 ? 3.541 10.859 -0.473 1 94.19 103 VAL A C 1
ATOM 852 O O . VAL A 1 103 ? 3.928 9.688 -0.5 1 94.19 103 VAL A O 1
ATOM 855 N N . TYR A 1 104 ? 2.254 11.164 -0.448 1 95.19 104 TYR A N 1
ATOM 856 C CA . TYR A 1 104 ? 1.212 10.148 -0.367 1 95.19 104 TYR A CA 1
ATOM 857 C C . TYR A 1 104 ? 1.255 9.227 -1.579 1 95.19 104 TYR A C 1
ATOM 859 O O . TYR A 1 104 ? 1.204 8.008 -1.438 1 95.19 104 TYR A O 1
ATOM 867 N N . LEU A 1 105 ? 1.403 9.82 -2.695 1 93.75 105 LEU A N 1
ATOM 868 C CA . LEU A 1 105 ? 1.427 9.023 -3.916 1 93.75 105 LEU A CA 1
ATOM 869 C C . LEU A 1 105 ? 2.639 8.102 -3.936 1 93.75 105 LEU A C 1
ATOM 871 O O . LEU A 1 105 ? 2.533 6.938 -4.34 1 93.75 105 LEU A O 1
ATOM 875 N N . CYS A 1 106 ? 3.768 8.586 -3.486 1 95.38 106 CYS A N 1
ATOM 876 C CA . CYS A 1 106 ? 4.973 7.77 -3.43 1 95.38 106 CYS A CA 1
ATOM 877 C C . CYS A 1 106 ? 4.809 6.629 -2.434 1 95.38 106 CYS A C 1
ATOM 879 O O . CYS A 1 106 ? 5.137 5.48 -2.738 1 95.38 106 CYS A O 1
ATOM 881 N N . ILE A 1 107 ? 4.254 6.93 -1.291 1 97.88 107 ILE A N 1
ATOM 882 C CA . ILE A 1 107 ? 4.094 5.934 -0.239 1 97.88 107 ILE A CA 1
ATOM 883 C C . ILE A 1 107 ? 3.105 4.859 -0.692 1 97.88 107 ILE A C 1
ATOM 885 O O . IL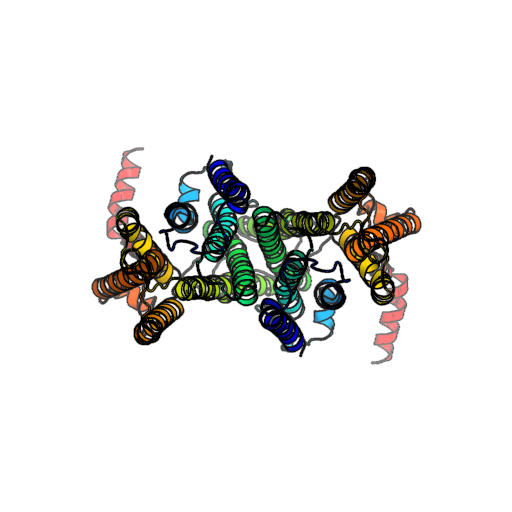E A 1 107 ? 3.361 3.664 -0.53 1 97.88 107 ILE A O 1
ATOM 889 N N . ILE A 1 108 ? 2.018 5.258 -1.291 1 98.19 108 ILE A N 1
ATOM 890 C CA . ILE A 1 108 ? 0.992 4.332 -1.765 1 98.19 108 ILE A CA 1
ATOM 891 C C . ILE A 1 108 ? 1.581 3.41 -2.83 1 98.19 108 ILE A C 1
ATOM 893 O O . ILE A 1 108 ? 1.4 2.191 -2.771 1 98.19 108 ILE A O 1
ATOM 897 N N . THR A 1 109 ? 2.297 4.004 -3.768 1 97.75 109 THR A N 1
ATOM 898 C CA . THR A 1 109 ? 2.898 3.227 -4.848 1 97.75 109 THR A CA 1
ATOM 899 C C . THR A 1 109 ? 3.975 2.289 -4.305 1 97.75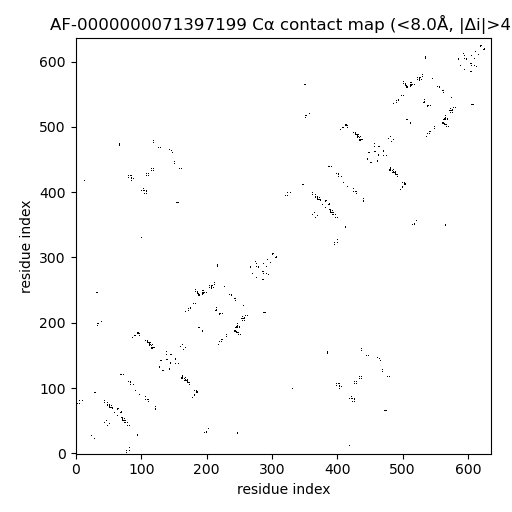 109 THR A C 1
ATOM 901 O O . THR A 1 109 ? 4.082 1.143 -4.738 1 97.75 109 THR A O 1
ATOM 904 N N . PHE A 1 110 ? 4.73 2.791 -3.361 1 98 110 PHE A N 1
ATOM 905 C CA . PHE A 1 110 ? 5.742 1.978 -2.695 1 98 110 PHE A CA 1
ATOM 906 C C . PHE A 1 110 ? 5.113 0.739 -2.066 1 98 110 PHE A C 1
ATOM 908 O O . PHE A 1 110 ? 5.594 -0.378 -2.271 1 98 110 PHE A O 1
ATOM 915 N N . VAL A 1 111 ? 4.051 0.939 -1.287 1 98.38 111 VAL A N 1
ATOM 916 C CA . VAL A 1 111 ? 3.402 -0.164 -0.585 1 98.38 111 VAL A CA 1
ATOM 917 C C . VAL A 1 111 ? 2.795 -1.135 -1.596 1 98.38 111 VAL A C 1
ATOM 919 O O . VAL A 1 111 ? 2.875 -2.354 -1.421 1 98.38 111 VAL A O 1
ATOM 922 N N . MET A 1 112 ? 2.223 -0.583 -2.602 1 98.25 112 MET A N 1
ATOM 923 C CA . MET A 1 112 ? 1.644 -1.429 -3.641 1 98.25 112 MET A CA 1
ATOM 924 C C . MET A 1 112 ? 2.709 -2.311 -4.281 1 98.25 112 MET A C 1
ATOM 926 O O . MET A 1 112 ? 2.537 -3.525 -4.383 1 98.25 112 MET A O 1
ATOM 930 N N . GLY A 1 113 ? 3.838 -1.719 -4.668 1 97.75 113 GLY A N 1
ATOM 931 C CA . GLY A 1 113 ? 4.918 -2.459 -5.305 1 97.75 113 GLY A CA 1
ATOM 932 C C . GLY A 1 113 ? 5.527 -3.516 -4.406 1 97.75 113 GLY A C 1
ATOM 933 O O . GLY A 1 113 ? 5.734 -4.656 -4.828 1 97.75 113 GLY A O 1
ATOM 934 N N . SER A 1 114 ? 5.832 -3.115 -3.182 1 97.31 114 SER A N 1
ATOM 935 C CA . SER A 1 114 ? 6.445 -4.055 -2.246 1 97.31 114 SER A CA 1
ATOM 936 C C . SER A 1 114 ? 5.492 -5.199 -1.912 1 97.31 114 SER A C 1
ATOM 938 O O . SER A 1 114 ? 5.93 -6.324 -1.669 1 97.31 114 SER A O 1
ATOM 940 N N . SER A 1 115 ? 4.148 -4.945 -1.956 1 98.19 115 SER A N 1
ATOM 941 C CA . SER A 1 115 ? 3.172 -5.992 -1.669 1 98.19 115 SER A CA 1
ATOM 942 C C . SER A 1 115 ? 3.061 -6.977 -2.828 1 98.19 115 SER A C 1
ATOM 944 O O . SER A 1 115 ? 2.902 -8.18 -2.613 1 98.19 115 SER A O 1
ATOM 946 N N . MET A 1 116 ? 3.123 -6.453 -4.039 1 97.69 116 MET A N 1
ATOM 947 C CA . MET A 1 116 ? 3.168 -7.344 -5.195 1 97.69 116 MET A CA 1
ATOM 948 C C . MET A 1 116 ? 4.406 -8.234 -5.148 1 97.69 116 MET A C 1
ATOM 950 O O . MET A 1 116 ? 4.32 -9.438 -5.414 1 97.69 116 MET A O 1
ATOM 954 N N . HIS A 1 117 ? 5.512 -7.602 -4.824 1 95.62 117 HIS A N 1
ATOM 955 C CA . HIS A 1 117 ? 6.762 -8.344 -4.695 1 95.62 117 HIS A CA 1
ATOM 956 C C . HIS A 1 117 ? 6.656 -9.414 -3.615 1 95.62 117 HIS A C 1
ATOM 958 O O . HIS A 1 117 ? 7.172 -10.523 -3.783 1 95.62 117 HIS A O 1
ATOM 964 N N . LEU A 1 118 ? 6.012 -9.109 -2.49 1 96.81 118 LEU A N 1
ATOM 965 C CA . LEU A 1 118 ? 5.84 -10.047 -1.388 1 96.81 118 LEU A CA 1
ATOM 966 C C . LEU A 1 118 ? 5.129 -11.312 -1.855 1 96.81 118 LEU A C 1
ATOM 968 O O . LEU A 1 118 ? 5.594 -12.422 -1.591 1 96.81 118 LEU A O 1
ATOM 972 N N . VAL A 1 119 ? 4.016 -11.164 -2.58 1 97.25 119 VAL A N 1
ATOM 973 C CA . VAL A 1 119 ? 3.24 -12.312 -3.035 1 97.25 119 VAL A CA 1
ATOM 974 C C . VAL A 1 119 ? 4.066 -13.133 -4.02 1 97.25 119 VAL A C 1
ATOM 976 O O . VAL A 1 119 ? 4.152 -14.359 -3.896 1 97.25 119 VAL A O 1
ATOM 979 N N . GLY A 1 120 ? 4.672 -12.453 -4.961 1 95 120 GLY A N 1
ATOM 980 C CA . GLY A 1 120 ? 5.508 -13.133 -5.938 1 95 120 GLY A CA 1
ATOM 981 C C . GLY A 1 120 ? 6.68 -13.867 -5.312 1 95 120 GLY A C 1
ATOM 982 O O . GLY A 1 120 ? 6.941 -15.023 -5.648 1 95 120 GLY A O 1
ATOM 983 N N . GLU A 1 121 ? 7.367 -13.195 -4.422 1 92.19 121 GLU A N 1
ATOM 984 C CA . GLU A 1 121 ? 8.516 -13.797 -3.752 1 92.19 121 GLU A CA 1
ATOM 985 C C . GLU A 1 121 ? 8.102 -14.992 -2.9 1 92.19 121 GLU A C 1
ATOM 987 O O . GLU A 1 121 ? 8.812 -15.992 -2.834 1 92.19 121 GLU A O 1
ATOM 992 N N . SER A 1 122 ? 7 -14.852 -2.229 1 93.75 122 SER A N 1
ATOM 993 C CA . SER A 1 122 ? 6.488 -15.938 -1.397 1 93.75 122 SER A CA 1
ATOM 994 C C . SER A 1 122 ? 6.258 -17.203 -2.219 1 93.75 122 SER A C 1
ATOM 996 O O . SER A 1 122 ? 6.66 -18.297 -1.815 1 93.75 122 SER A O 1
ATOM 998 N N . ILE A 1 123 ? 5.641 -17.078 -3.379 1 93.75 123 ILE A N 1
ATOM 999 C CA . ILE A 1 123 ? 5.355 -18.203 -4.254 1 93.75 123 ILE A CA 1
ATOM 1000 C C . ILE A 1 123 ? 6.656 -18.75 -4.844 1 93.75 123 ILE A C 1
ATOM 1002 O O . ILE A 1 123 ? 6.852 -19.969 -4.93 1 93.75 123 ILE A O 1
ATOM 1006 N N . ASN A 1 124 ? 7.531 -17.828 -5.207 1 88.25 124 ASN A N 1
ATOM 1007 C CA . ASN A 1 124 ? 8.812 -18.234 -5.773 1 88.25 124 ASN A CA 1
ATOM 1008 C C . ASN A 1 124 ? 9.609 -19.109 -4.805 1 88.25 124 ASN A C 1
ATOM 1010 O O . ASN A 1 124 ? 10.258 -20.062 -5.215 1 88.25 124 ASN A O 1
ATOM 1014 N N . HIS A 1 125 ? 9.609 -18.766 -3.584 1 84.5 125 HIS A N 1
ATOM 1015 C CA . HIS A 1 125 ? 10.297 -19.562 -2.576 1 84.5 125 HIS A CA 1
ATOM 1016 C C . HIS A 1 125 ? 9.758 -20.984 -2.535 1 84.5 125 HIS A C 1
ATOM 1018 O O . HIS A 1 125 ? 10.523 -21.938 -2.34 1 84.5 125 HIS A O 1
ATOM 1024 N N . ARG A 1 126 ? 8.5 -21.188 -2.725 1 87.44 126 ARG A N 1
ATOM 1025 C CA . ARG A 1 126 ? 7.906 -22.516 -2.736 1 87.44 126 ARG A CA 1
ATOM 1026 C C . ARG A 1 126 ? 8.258 -23.266 -4.016 1 87.44 126 ARG A C 1
ATOM 1028 O O . ARG A 1 126 ? 8.391 -24.5 -4.008 1 87.44 126 ARG A O 1
ATOM 1035 N N . LEU A 1 127 ? 8.281 -22.5 -5.094 1 88 127 LEU A N 1
ATOM 1036 C CA . LEU A 1 127 ? 8.656 -23.109 -6.359 1 88 127 LEU A CA 1
ATOM 1037 C C . LEU A 1 127 ? 10.086 -23.641 -6.301 1 88 127 LEU A C 1
ATOM 1039 O O . LEU A 1 127 ? 10.383 -24.703 -6.867 1 88 127 LEU A O 1
ATOM 1043 N N . LEU A 1 128 ? 10.914 -22.969 -5.602 1 83.44 128 LEU A N 1
ATOM 1044 C CA . LEU A 1 128 ? 12.297 -23.406 -5.441 1 83.44 128 LEU A CA 1
ATOM 1045 C C . LEU A 1 128 ? 12.367 -24.734 -4.676 1 83.44 128 LEU A C 1
ATOM 1047 O O . LEU A 1 128 ? 13.195 -25.594 -4.992 1 83.44 128 LEU A O 1
ATOM 1051 N N . LEU A 1 129 ? 11.492 -24.859 -3.725 1 80.19 129 LEU A N 1
ATOM 1052 C CA . LEU A 1 129 ? 11.43 -26.094 -2.967 1 80.19 129 LEU A CA 1
ATOM 1053 C C . LEU A 1 129 ? 10.922 -27.234 -3.84 1 80.19 129 LEU A C 1
ATOM 1055 O O . LEU A 1 129 ? 11.164 -28.406 -3.535 1 80.19 129 LEU A O 1
ATOM 1059 N N . SER A 1 130 ? 10.266 -26.844 -5.02 1 85.12 130 SER A N 1
ATOM 1060 C CA . SER A 1 130 ? 9.727 -27.844 -5.938 1 85.12 130 SER A CA 1
ATOM 1061 C C . SER A 1 130 ? 10.703 -28.156 -7.066 1 85.12 130 SER A C 1
ATOM 1063 O O . SER A 1 130 ? 10.398 -28.938 -7.961 1 85.12 130 SER A O 1
ATOM 1065 N N . GLY A 1 131 ? 11.82 -27.469 -7.078 1 84.69 131 GLY A N 1
ATOM 1066 C CA . GLY A 1 131 ? 12.82 -27.75 -8.086 1 84.69 131 GLY A CA 1
ATOM 1067 C C . GLY A 1 131 ? 12.93 -26.672 -9.148 1 84.69 131 GLY A C 1
ATOM 1068 O O . GLY A 1 131 ? 13.555 -26.875 -10.188 1 84.69 131 GLY A O 1
ATOM 1069 N N . TYR A 1 132 ? 12.242 -25.578 -8.938 1 88.12 132 TYR A N 1
ATOM 1070 C CA . TYR A 1 132 ? 12.336 -24.438 -9.844 1 88.12 132 TYR A CA 1
ATOM 1071 C C . TYR A 1 132 ? 13.773 -23.922 -9.93 1 88.12 132 TYR A C 1
ATOM 1073 O O . TYR A 1 132 ? 14.469 -23.828 -8.922 1 88.12 132 TYR A O 1
ATOM 1081 N N . GLN A 1 133 ? 14.219 -23.688 -11.125 1 82.69 133 GLN A N 1
ATOM 1082 C CA . GLN A 1 133 ? 15.578 -23.219 -11.367 1 82.69 133 GLN A CA 1
ATOM 1083 C C . GLN A 1 133 ? 15.586 -21.734 -11.711 1 82.69 133 GLN A C 1
ATOM 1085 O O . GLN A 1 133 ? 15.07 -21.328 -12.75 1 82.69 133 GLN A O 1
ATOM 1090 N N . LEU A 1 134 ? 16.25 -20.953 -10.922 1 75.69 134 LEU A N 1
ATOM 1091 C CA . LEU A 1 134 ? 16.219 -19.5 -11.023 1 75.69 134 LEU A CA 1
ATOM 1092 C C . LEU A 1 134 ? 16.938 -19.031 -12.273 1 75.69 134 LEU A C 1
ATOM 1094 O O . LEU A 1 134 ? 16.672 -17.938 -12.773 1 75.69 134 LEU A O 1
ATOM 1098 N N . HIS A 1 135 ? 17.844 -19.781 -12.789 1 73.31 135 HIS A N 1
ATOM 1099 C CA . HIS A 1 135 ? 18.656 -19.359 -13.922 1 73.31 135 HIS A CA 1
ATOM 1100 C C . HIS A 1 135 ? 17.891 -19.547 -15.234 1 73.31 135 HIS A C 1
ATOM 1102 O O . HIS A 1 135 ? 18.297 -19.016 -16.266 1 73.31 135 HIS A O 1
ATOM 1108 N N . LEU A 1 136 ? 16.781 -20.203 -15.211 1 82 136 LEU A N 1
ATOM 1109 C CA . LEU A 1 136 ? 15.961 -20.438 -16.406 1 82 136 LEU A CA 1
ATOM 1110 C C . LEU A 1 136 ? 14.75 -19.516 -16.422 1 82 136 LEU A C 1
ATOM 1112 O O . LEU A 1 136 ? 14.297 -19.062 -15.367 1 82 136 LEU A O 1
ATOM 1116 N N . SER A 1 137 ? 14.359 -19.188 -17.641 1 86.75 137 SER A N 1
ATOM 1117 C CA . SER A 1 137 ? 13.094 -18.469 -17.75 1 86.75 137 SER A CA 1
ATOM 1118 C C . SER A 1 137 ? 11.922 -19.312 -17.266 1 86.75 137 SER A C 1
ATOM 1120 O O . SER A 1 137 ? 12.055 -20.531 -17.109 1 86.75 137 SER A O 1
ATOM 1122 N N . VAL A 1 138 ? 10.82 -18.688 -16.969 1 90.25 138 VAL A N 1
ATOM 1123 C CA . VAL A 1 138 ? 9.656 -19.375 -16.422 1 90.25 138 VAL A CA 1
ATOM 1124 C C . VAL A 1 138 ? 9.227 -20.5 -17.359 1 90.25 138 VAL A C 1
ATOM 1126 O O . VAL A 1 138 ? 9.016 -21.641 -16.938 1 90.25 138 VAL A O 1
ATOM 1129 N N . ARG A 1 139 ? 9.203 -20.219 -18.641 1 91.12 139 ARG A N 1
ATOM 1130 C CA . ARG A 1 139 ? 8.695 -21.156 -19.641 1 91.12 139 ARG A CA 1
ATOM 1131 C C . ARG A 1 139 ? 9.664 -22.328 -19.844 1 91.12 139 ARG A C 1
ATOM 1133 O O . ARG A 1 139 ? 9.266 -23.406 -20.25 1 91.12 139 ARG A O 1
ATOM 1140 N N . GLU A 1 140 ? 10.906 -22.141 -19.484 1 91.25 140 GLU A N 1
ATOM 1141 C CA . GLU A 1 140 ? 11.938 -23.141 -19.703 1 91.25 140 GLU A CA 1
ATOM 1142 C C . GLU A 1 140 ? 12.156 -23.984 -18.453 1 91.25 140 GLU A C 1
ATOM 1144 O O . GLU A 1 140 ? 12.875 -25 -18.5 1 91.25 140 GLU A O 1
ATOM 1149 N N . ASN A 1 141 ? 11.531 -23.609 -17.375 1 91 141 ASN A N 1
ATOM 1150 C CA . ASN A 1 141 ? 11.703 -24.375 -16.156 1 91 141 ASN A CA 1
ATOM 1151 C C . ASN A 1 141 ? 11.047 -25.75 -16.25 1 91 141 ASN A C 1
ATOM 1153 O O . ASN A 1 141 ? 9.898 -25.875 -16.672 1 91 141 ASN A O 1
ATOM 1157 N N . PRO A 1 142 ? 11.727 -26.766 -15.859 1 88.88 142 PRO A N 1
ATOM 1158 C CA . PRO A 1 142 ? 11.227 -28.125 -16.016 1 88.88 142 PRO A CA 1
ATOM 1159 C C . PRO A 1 142 ? 9.914 -28.375 -15.281 1 88.88 142 PRO A C 1
ATOM 1161 O O . PRO A 1 142 ? 9.062 -29.125 -15.758 1 88.88 142 PRO A O 1
ATOM 1164 N N . ILE A 1 143 ? 9.688 -27.75 -14.227 1 89.12 143 ILE A N 1
ATOM 1165 C CA . ILE A 1 143 ? 8.492 -28 -13.43 1 89.12 143 ILE A CA 1
ATOM 1166 C C . ILE A 1 143 ? 7.316 -27.219 -14 1 89.12 143 ILE A C 1
ATOM 1168 O O . ILE A 1 143 ? 6.164 -27.453 -13.625 1 89.12 143 ILE A O 1
ATOM 1172 N N . ILE A 1 144 ? 7.613 -26.25 -14.922 1 90.44 144 ILE A N 1
ATOM 1173 C CA . ILE A 1 144 ? 6.559 -25.391 -15.445 1 90.44 144 ILE A CA 1
ATOM 1174 C C . ILE A 1 144 ? 6.289 -25.734 -16.906 1 90.44 144 ILE A C 1
ATOM 1176 O O . ILE A 1 144 ? 5.137 -25.734 -17.344 1 90.44 144 ILE A O 1
ATOM 1180 N N . LYS A 1 145 ? 7.336 -26.078 -17.609 1 89.75 145 LYS A N 1
ATOM 1181 C CA . LYS A 1 145 ? 7.277 -26.25 -19.047 1 89.75 145 LYS A CA 1
ATOM 1182 C C . LYS A 1 145 ? 6.266 -27.328 -19.438 1 89.75 145 LYS A C 1
ATOM 1184 O O . LYS A 1 145 ? 5.656 -27.25 -20.5 1 89.75 145 LYS A O 1
ATOM 1189 N N . SER A 1 146 ? 6.016 -28.281 -18.562 1 87 146 SER A N 1
ATOM 1190 C CA . SER A 1 146 ? 5.168 -29.422 -18.922 1 87 146 SER A CA 1
ATOM 1191 C C . SER A 1 146 ? 3.758 -29.25 -18.375 1 87 146 SER A C 1
ATOM 1193 O O . SER A 1 146 ? 2.932 -30.156 -18.469 1 87 146 SER A O 1
ATOM 1195 N N . LEU A 1 147 ? 3.514 -28.141 -17.875 1 88.81 147 LEU A N 1
ATOM 1196 C CA . LEU A 1 147 ? 2.203 -27.953 -17.266 1 88.81 147 LEU A CA 1
ATOM 1197 C C . LEU A 1 147 ? 1.11 -27.906 -18.328 1 88.81 147 LEU A C 1
ATOM 1199 O O . LEU A 1 147 ? 1.307 -27.328 -19.406 1 88.81 147 LEU A O 1
ATOM 1203 N N . THR A 1 148 ? 0.023 -28.562 -18.109 1 86.56 148 THR A N 1
ATOM 1204 C CA . THR A 1 148 ? -1.184 -28.531 -18.938 1 86.56 148 THR A CA 1
ATOM 1205 C C . THR A 1 148 ? -2.385 -28.078 -18.109 1 86.56 148 THR A C 1
ATOM 1207 O O . THR A 1 148 ? -2.594 -28.547 -16.984 1 86.56 148 THR A O 1
ATOM 1210 N N . PRO A 1 149 ? -3.18 -27.219 -18.672 1 87.38 149 PRO A N 1
ATOM 1211 C CA . PRO A 1 149 ? -3.105 -26.516 -19.953 1 87.38 149 PRO A CA 1
ATOM 1212 C C . PRO A 1 149 ? -2 -25.469 -20 1 87.38 149 PRO A C 1
ATOM 1214 O O . PRO A 1 149 ? -1.515 -25.031 -18.938 1 87.38 149 PRO A O 1
ATOM 1217 N N . HIS A 1 150 ? -1.628 -25.016 -21.125 1 85.5 150 HIS A N 1
ATOM 1218 C CA . HIS A 1 150 ? -0.498 -24.109 -21.312 1 85.5 150 HIS A CA 1
ATOM 1219 C C . HIS A 1 150 ? -0.784 -22.734 -20.734 1 85.5 150 HIS A C 1
ATOM 1221 O O . HIS A 1 150 ? 0.143 -21.969 -20.453 1 85.5 150 HIS A O 1
ATOM 1227 N N . THR A 1 151 ? -1.96 -22.5 -20.516 1 86.88 151 THR A N 1
ATOM 1228 C CA . THR A 1 151 ? -2.354 -21.219 -19.953 1 86.88 151 THR A CA 1
ATOM 1229 C C . THR A 1 151 ? -1.874 -21.094 -18.5 1 86.88 151 THR A C 1
ATOM 1231 O O . THR A 1 151 ? -1.747 -19.969 -17.984 1 86.88 151 THR A O 1
ATOM 1234 N N . LEU A 1 152 ? -1.574 -22.203 -17.875 1 89.81 152 LEU A N 1
ATOM 1235 C CA . LEU A 1 152 ? -1.011 -22.172 -16.531 1 89.81 152 LEU A CA 1
ATOM 1236 C C . LEU A 1 152 ? 0.385 -21.562 -16.547 1 89.81 152 LEU A C 1
ATOM 1238 O O . LEU A 1 152 ? 0.781 -20.906 -15.578 1 89.81 152 LEU A O 1
ATOM 1242 N N . ILE A 1 153 ? 1.024 -21.812 -17.641 1 91.81 153 ILE A N 1
ATOM 1243 C CA . ILE A 1 153 ? 2.361 -21.25 -17.797 1 91.81 153 ILE A CA 1
ATOM 1244 C C . ILE A 1 153 ? 2.279 -19.734 -17.844 1 91.81 153 ILE A C 1
ATOM 1246 O O . ILE A 1 153 ? 3.086 -19.031 -17.219 1 91.81 153 ILE A O 1
ATOM 1250 N N . ASP A 1 154 ? 1.262 -19.219 -18.484 1 92 154 ASP A N 1
ATOM 1251 C CA . ASP A 1 154 ? 1.043 -17.781 -18.578 1 92 154 ASP A CA 1
ATOM 1252 C C . ASP A 1 154 ? 0.781 -17.172 -17.203 1 92 154 ASP A C 1
ATOM 1254 O O . ASP A 1 154 ? 1.19 -16.047 -16.922 1 92 154 ASP A O 1
ATOM 1258 N N . SER A 1 155 ? 0.105 -17.906 -16.375 1 92.56 155 SER A N 1
ATOM 1259 C CA . SER A 1 155 ? -0.175 -17.422 -15.031 1 92.56 155 SER A CA 1
ATOM 1260 C C . SER A 1 155 ? 1.109 -17.25 -14.227 1 92.56 155 SER A C 1
ATOM 1262 O O . SER A 1 155 ? 1.257 -16.281 -13.484 1 92.56 155 SER A O 1
ATOM 1264 N N . PHE A 1 156 ? 2.02 -18.125 -14.391 1 93.5 156 PHE A N 1
ATOM 1265 C CA . PHE A 1 156 ? 3.287 -18.031 -13.68 1 93.5 156 PHE A CA 1
ATOM 1266 C C . PHE A 1 156 ? 4.133 -16.891 -14.234 1 93.5 156 PHE A C 1
ATOM 1268 O O . PHE A 1 156 ? 4.836 -16.203 -13.484 1 93.5 156 PHE A O 1
ATOM 1275 N N . GLU A 1 157 ? 4.082 -16.766 -15.531 1 94.56 157 GLU A N 1
ATOM 1276 C CA . GLU A 1 157 ? 4.789 -15.633 -16.125 1 94.56 157 GLU A CA 1
ATOM 1277 C C . GLU A 1 157 ? 4.207 -14.305 -15.656 1 94.56 157 GLU A C 1
ATOM 1279 O O . GLU A 1 157 ? 4.945 -13.344 -15.43 1 94.56 157 GLU A O 1
ATOM 1284 N N . LEU A 1 158 ? 2.914 -14.242 -15.586 1 95.56 158 LEU A N 1
ATOM 1285 C CA . LEU A 1 158 ? 2.25 -13.055 -15.07 1 95.56 158 LEU A CA 1
ATOM 1286 C C . LEU A 1 158 ? 2.678 -12.773 -13.633 1 95.56 158 LEU A C 1
ATOM 1288 O O . LEU A 1 158 ? 2.945 -11.625 -13.273 1 95.56 158 LEU A O 1
ATOM 1292 N N . LEU A 1 159 ? 2.723 -13.836 -12.867 1 95.81 159 LEU A N 1
ATOM 1293 C CA . LEU A 1 159 ? 3.168 -13.695 -11.484 1 95.81 159 LEU A CA 1
ATOM 1294 C C . LEU A 1 159 ? 4.594 -13.148 -11.43 1 95.81 159 LEU A C 1
ATOM 1296 O O . LEU A 1 159 ? 4.895 -12.281 -10.609 1 95.81 159 LEU A O 1
ATOM 1300 N N . GLN A 1 160 ? 5.441 -13.656 -12.266 1 93.38 160 GLN A N 1
ATOM 1301 C CA . GLN A 1 160 ? 6.816 -13.18 -12.336 1 93.38 160 GLN A CA 1
ATOM 1302 C C . GLN A 1 160 ? 6.871 -11.711 -12.758 1 93.38 160 GLN A C 1
ATOM 1304 O O . GLN A 1 160 ? 7.723 -10.961 -12.289 1 93.38 160 GLN A O 1
ATOM 1309 N N . TYR A 1 161 ? 6.031 -11.375 -13.625 1 93.94 161 TYR A N 1
ATOM 1310 C CA . TYR A 1 161 ? 5.945 -9.984 -14.055 1 93.94 161 TYR A CA 1
ATOM 1311 C C . TYR A 1 161 ? 5.578 -9.078 -12.883 1 93.94 161 TYR A C 1
ATOM 1313 O O . TYR A 1 161 ? 6.215 -8.047 -12.664 1 93.94 161 TYR A O 1
ATOM 1321 N N . TYR A 1 162 ? 4.527 -9.383 -12.086 1 96.06 162 TYR A N 1
ATOM 1322 C CA . TYR A 1 162 ? 4.141 -8.617 -10.906 1 96.06 162 TYR A CA 1
ATOM 1323 C C . TYR A 1 162 ? 5.281 -8.547 -9.898 1 96.06 162 TYR A C 1
ATOM 1325 O O . TYR A 1 162 ? 5.465 -7.531 -9.234 1 96.06 162 TYR A O 1
ATOM 1333 N N . ASP A 1 163 ? 6.055 -9.57 -9.812 1 93.44 163 ASP A N 1
ATOM 1334 C CA . ASP A 1 163 ? 7.117 -9.703 -8.82 1 93.44 163 ASP A CA 1
ATOM 1335 C C . ASP A 1 163 ? 8.367 -8.938 -9.242 1 93.44 163 ASP A C 1
ATOM 1337 O O . ASP A 1 163 ? 8.734 -7.945 -8.617 1 93.44 163 ASP A O 1
ATOM 1341 N N . GLU A 1 164 ? 8.969 -9.258 -10.367 1 88.44 164 GLU A N 1
ATOM 1342 C CA . GLU A 1 164 ? 10.32 -8.836 -10.734 1 88.44 164 GLU A CA 1
ATOM 1343 C C . GLU A 1 164 ? 10.297 -7.566 -11.578 1 88.44 164 GLU A C 1
ATOM 1345 O O . GLU A 1 164 ? 11.289 -6.844 -11.656 1 88.44 164 GLU A O 1
ATOM 1350 N N . SER A 1 165 ? 9.25 -7.27 -12.211 1 90.31 165 SER A N 1
ATOM 1351 C CA . SER A 1 165 ? 9.195 -6.086 -13.062 1 90.31 165 SER A CA 1
ATOM 1352 C C . SER A 1 165 ? 8.375 -4.977 -12.414 1 90.31 165 SER A C 1
ATOM 1354 O O . SER A 1 165 ? 8.93 -4.082 -11.773 1 90.31 165 SER A O 1
ATOM 1356 N N . LEU A 1 166 ? 7.066 -5.195 -12.367 1 93.56 166 LEU A N 1
ATOM 1357 C CA . LEU A 1 166 ? 6.18 -4.148 -11.867 1 93.56 166 LEU A CA 1
ATOM 1358 C C . LEU A 1 166 ? 6.402 -3.914 -10.375 1 93.56 166 LEU A C 1
ATOM 1360 O O . LEU A 1 166 ? 6.516 -2.768 -9.93 1 93.56 166 LEU A O 1
ATOM 1364 N N . GLY A 1 167 ? 6.449 -4.965 -9.602 1 94.56 167 GLY A N 1
ATOM 1365 C CA . GLY A 1 167 ? 6.633 -4.855 -8.164 1 94.56 167 GLY A CA 1
ATOM 1366 C C . GLY A 1 167 ? 7.918 -4.148 -7.777 1 94.56 167 GLY A C 1
ATOM 1367 O O . GLY A 1 167 ? 7.902 -3.221 -6.969 1 94.56 167 GLY A O 1
ATOM 1368 N N . HIS A 1 168 ? 9.016 -4.52 -8.336 1 90.62 168 HIS A N 1
ATOM 1369 C CA . HIS A 1 168 ? 10.305 -3.898 -8.039 1 90.62 168 HIS A CA 1
ATOM 1370 C C . HIS A 1 168 ? 10.305 -2.424 -8.43 1 90.62 168 HIS A C 1
ATOM 1372 O O . HIS A 1 168 ? 10.758 -1.575 -7.66 1 90.62 168 HIS A O 1
ATOM 1378 N N . CYS A 1 169 ? 9.82 -2.17 -9.555 1 91.62 169 CYS A N 1
ATOM 1379 C CA . CYS A 1 169 ? 9.789 -0.789 -10.023 1 91.62 169 CYS A CA 1
ATOM 1380 C C . CYS A 1 169 ? 8.953 0.085 -9.102 1 91.62 169 CYS A C 1
ATOM 1382 O O . CYS A 1 169 ? 9.391 1.158 -8.688 1 91.62 169 CYS A O 1
ATOM 1384 N N . MET A 1 170 ? 7.77 -0.364 -8.75 1 95.88 170 MET A N 1
ATOM 1385 C CA . MET A 1 170 ? 6.844 0.409 -7.93 1 95.88 170 MET A CA 1
ATOM 1386 C C . MET A 1 170 ? 7.293 0.423 -6.473 1 95.88 170 MET A C 1
ATOM 1388 O O . MET A 1 170 ? 6.793 1.213 -5.672 1 95.88 170 MET A O 1
ATOM 1392 N N . TRP A 1 171 ? 8.203 -0.422 -6.102 1 94.56 171 TRP A N 1
ATOM 1393 C CA . TRP A 1 171 ? 8.781 -0.435 -4.762 1 94.56 171 TRP A CA 1
ATOM 1394 C C . TRP A 1 171 ? 9.938 0.557 -4.656 1 94.56 171 TRP A C 1
ATOM 1396 O O . TRP A 1 171 ? 9.906 1.467 -3.824 1 94.56 171 TRP A O 1
ATOM 1406 N N . TYR A 1 172 ? 10.93 0.503 -5.57 1 92.25 172 TYR A N 1
ATOM 1407 C CA . TYR A 1 172 ? 12.203 1.17 -5.34 1 92.25 172 TYR A CA 1
ATOM 1408 C C . TYR A 1 172 ? 12.18 2.6 -5.871 1 92.25 172 TYR A C 1
ATOM 1410 O O . TYR A 1 172 ? 12.734 3.508 -5.254 1 92.25 172 TYR A O 1
ATOM 1418 N N . VAL A 1 173 ? 11.547 2.779 -6.98 1 93.81 173 VAL A N 1
ATOM 1419 C CA . VAL A 1 173 ? 11.531 4.125 -7.539 1 93.81 173 VAL A CA 1
ATOM 1420 C C . VAL A 1 173 ? 10.859 5.086 -6.559 1 93.81 173 VAL A C 1
ATOM 1422 O O . VAL A 1 173 ? 11.445 6.102 -6.176 1 93.81 173 VAL A O 1
ATOM 1425 N N . PRO A 1 174 ? 9.672 4.754 -6.074 1 96.31 174 PRO A N 1
ATOM 1426 C CA . PRO A 1 174 ? 9.07 5.66 -5.094 1 96.31 174 PRO A CA 1
ATOM 1427 C C . PRO A 1 174 ? 9.867 5.742 -3.795 1 96.31 174 PRO A C 1
ATOM 1429 O O . PRO A 1 174 ? 9.883 6.785 -3.139 1 96.31 174 PRO A O 1
ATOM 1432 N N . LEU A 1 175 ? 10.531 4.676 -3.402 1 96.69 175 LEU A N 1
ATOM 1433 C CA . LEU A 1 175 ? 11.367 4.719 -2.205 1 96.69 175 LEU A CA 1
ATOM 1434 C C . LEU A 1 175 ? 12.43 5.805 -2.32 1 96.69 175 LEU A C 1
ATOM 1436 O O . LEU A 1 175 ? 12.57 6.641 -1.424 1 96.69 175 LEU A O 1
ATOM 1440 N N . PHE A 1 176 ? 13.133 5.867 -3.428 1 96.38 176 PHE A N 1
ATOM 1441 C CA . PHE A 1 176 ? 14.188 6.855 -3.621 1 96.38 176 PHE A CA 1
ATOM 1442 C C . PHE A 1 176 ? 13.602 8.25 -3.793 1 96.38 176 PHE A C 1
ATOM 1444 O O . PHE A 1 176 ? 14.211 9.242 -3.373 1 96.38 176 PHE A O 1
ATOM 1451 N N . LEU A 1 177 ? 12.43 8.281 -4.383 1 95.69 177 LEU A N 1
ATOM 1452 C CA . LEU A 1 177 ? 11.781 9.578 -4.551 1 95.69 177 LEU A CA 1
ATOM 1453 C C . LEU A 1 177 ? 11.383 10.164 -3.203 1 95.69 177 LEU A C 1
ATOM 1455 O O . LEU A 1 177 ? 11.547 11.367 -2.973 1 95.69 177 LEU A O 1
ATOM 1459 N N . VAL A 1 178 ? 10.836 9.344 -2.312 1 96.88 178 VAL A N 1
ATOM 1460 C CA . VAL A 1 178 ? 10.43 9.828 -0.996 1 96.88 178 VAL A CA 1
ATOM 1461 C C . VAL A 1 178 ? 11.664 10.25 -0.2 1 96.88 178 VAL A C 1
ATOM 1463 O O . VAL A 1 178 ? 11.633 11.258 0.511 1 96.88 178 VAL A O 1
ATOM 1466 N N . LEU A 1 179 ? 12.75 9.523 -0.269 1 97.12 179 LEU A N 1
ATOM 1467 C CA . LEU A 1 179 ? 13.992 9.906 0.403 1 97.12 179 LEU A CA 1
ATOM 1468 C C . LEU A 1 179 ? 14.516 11.227 -0.134 1 97.12 179 LEU A C 1
ATOM 1470 O O . LEU A 1 179 ? 15 12.062 0.632 1 97.12 179 LEU A O 1
ATOM 1474 N N . PHE A 1 180 ? 14.398 11.398 -1.431 1 97 180 PHE A N 1
ATOM 1475 C CA . PHE A 1 180 ? 14.828 12.648 -2.045 1 97 180 PHE A CA 1
ATOM 1476 C C . PHE A 1 180 ? 13.961 13.812 -1.574 1 97 180 PHE A C 1
ATOM 1478 O O . PHE A 1 180 ? 14.469 14.891 -1.265 1 97 180 PHE A O 1
ATOM 1485 N N . LEU A 1 181 ? 12.617 13.57 -1.574 1 95.06 181 LEU A N 1
ATOM 1486 C CA . LEU A 1 181 ? 11.711 14.602 -1.082 1 95.06 181 LEU A CA 1
ATOM 1487 C C . LEU A 1 181 ? 12.055 14.992 0.35 1 95.06 181 LEU A C 1
ATOM 1489 O O . LEU A 1 181 ? 12.117 16.172 0.678 1 95.06 181 LEU A O 1
ATOM 1493 N N . TYR A 1 182 ? 12.281 14.062 1.224 1 96.25 182 TYR A N 1
ATOM 1494 C CA . TYR A 1 182 ? 12.703 14.336 2.592 1 96.25 182 TYR A CA 1
ATOM 1495 C C . TYR A 1 182 ? 13.992 15.148 2.609 1 96.25 182 TYR A C 1
ATOM 1497 O O . TYR A 1 182 ? 14.125 16.094 3.381 1 96.25 182 TYR A O 1
ATOM 1505 N N . PHE A 1 183 ? 14.93 14.805 1.728 1 97.12 183 PHE A N 1
ATOM 1506 C CA . PHE A 1 183 ? 16.234 15.461 1.643 1 97.12 183 PHE A CA 1
ATOM 1507 C C . PHE A 1 183 ? 16.062 16.938 1.311 1 97.12 183 PHE A C 1
ATOM 1509 O O . PHE A 1 183 ? 16.797 17.781 1.838 1 97.12 183 PHE A O 1
ATOM 1516 N N . THR A 1 184 ? 15.164 17.234 0.47 1 95.19 184 THR A N 1
ATOM 1517 C CA . THR A 1 184 ? 14.969 18.625 0.049 1 95.19 184 THR A CA 1
ATOM 1518 C C . THR A 1 184 ? 14.508 19.484 1.221 1 95.19 184 THR A C 1
ATOM 1520 O O . THR A 1 184 ? 14.594 20.719 1.166 1 95.19 184 THR A O 1
ATOM 1523 N N . GLY A 1 185 ? 13.992 18.859 2.254 1 94.06 185 GLY A N 1
ATOM 1524 C CA . GLY A 1 185 ? 13.547 19.594 3.426 1 94.06 185 GLY A CA 1
ATOM 1525 C C . GLY A 1 185 ? 14.602 19.688 4.508 1 94.06 185 GLY A C 1
ATOM 1526 O O . GLY A 1 185 ? 14.375 20.297 5.555 1 94.06 185 GLY A O 1
ATOM 1527 N N . CYS A 1 186 ? 15.766 19.219 4.277 1 95.19 186 CYS A N 1
ATOM 1528 C CA . CYS A 1 186 ? 16.797 19.109 5.309 1 95.19 186 CYS A CA 1
ATOM 1529 C C . CYS A 1 186 ? 17.906 20.125 5.082 1 95.19 186 CYS A C 1
ATOM 1531 O O . CYS A 1 186 ? 19.078 19.75 4.965 1 95.19 186 CYS A O 1
ATOM 1533 N N . PHE A 1 187 ? 17.625 21.391 5.07 1 95.19 187 PHE A N 1
ATOM 1534 C CA . PHE A 1 187 ? 18.609 22.469 4.895 1 95.19 187 PHE A CA 1
ATOM 1535 C C . PHE A 1 187 ? 18.375 23.578 5.922 1 95.19 187 PHE A C 1
ATOM 1537 O O . PHE A 1 187 ? 17.266 23.781 6.383 1 95.19 187 PHE A O 1
ATOM 1544 N N . THR A 1 188 ? 19.453 24.156 6.285 1 94.12 188 THR A N 1
ATOM 1545 C CA . THR A 1 188 ? 19.391 25.188 7.324 1 94.12 188 THR A CA 1
ATOM 1546 C C . THR A 1 188 ? 20.438 26.266 7.09 1 94.12 188 THR A C 1
ATOM 1548 O O . THR A 1 188 ? 21.422 26.047 6.383 1 94.12 188 THR A O 1
ATOM 1551 N N . ILE A 1 189 ? 20.219 27.406 7.672 1 92.56 189 ILE A N 1
ATOM 1552 C CA . ILE A 1 189 ? 21.172 28.5 7.637 1 92.56 189 ILE A CA 1
ATOM 1553 C C . ILE A 1 189 ? 21.953 28.547 8.953 1 92.56 189 ILE A C 1
ATOM 1555 O O . ILE A 1 189 ? 22.984 29.219 9.047 1 92.56 189 ILE A O 1
ATOM 1559 N N . VAL A 1 190 ? 21.406 27.938 9.93 1 90.69 190 VAL A N 1
ATOM 1560 C CA . VAL A 1 190 ? 22.016 27.953 11.258 1 90.69 190 VAL A CA 1
ATOM 1561 C C . VAL A 1 190 ? 23.281 27.094 11.258 1 90.69 190 VAL A C 1
ATOM 1563 O O . VAL A 1 190 ? 23.203 25.875 11.078 1 90.69 190 VAL A O 1
ATOM 1566 N N . LYS A 1 191 ? 24.422 27.609 11.594 1 89.88 191 LYS A N 1
ATOM 1567 C CA . LYS A 1 191 ? 25.719 26.969 11.516 1 89.88 191 LYS A CA 1
ATOM 1568 C C . LYS A 1 191 ? 25.812 25.781 12.469 1 89.88 191 LYS A C 1
ATOM 1570 O O . LYS A 1 191 ? 26.391 24.75 12.125 1 89.88 191 LYS A O 1
ATOM 1575 N N . ALA A 1 192 ? 25.219 25.859 13.578 1 86.75 192 ALA A N 1
ATOM 1576 C CA . ALA A 1 192 ? 25.297 24.828 14.594 1 86.75 192 ALA A CA 1
ATOM 1577 C C . ALA A 1 192 ? 24.594 23.547 14.133 1 86.75 192 ALA A C 1
ATOM 1579 O O . ALA A 1 192 ? 24.906 22.453 14.602 1 86.75 192 ALA A O 1
ATOM 1580 N N . GLU A 1 193 ? 23.703 23.75 13.172 1 88.5 193 GLU A N 1
ATOM 1581 C CA . GLU A 1 193 ? 22.891 22.625 12.719 1 88.5 193 GLU A CA 1
ATOM 1582 C C . GLU A 1 193 ? 23.5 21.984 11.477 1 88.5 193 GLU A C 1
ATOM 1584 O O . GLU A 1 193 ? 23 20.969 10.984 1 88.5 193 GLU A O 1
ATOM 1589 N N . GLN A 1 194 ? 24.625 22.469 11.055 1 90.25 194 GLN A N 1
ATOM 1590 C CA . GLN A 1 194 ? 25.234 22 9.82 1 90.25 194 GLN A CA 1
ATOM 1591 C C . GLN A 1 194 ? 26.297 20.938 10.094 1 90.25 194 GLN A C 1
ATOM 1593 O O . GLN A 1 194 ? 27.359 20.938 9.469 1 90.25 194 GLN A O 1
ATOM 1598 N N . THR A 1 195 ? 26.047 20.234 11.156 1 92.44 195 THR A N 1
ATOM 1599 C CA . THR A 1 195 ? 26.953 19.156 11.516 1 92.44 195 THR A CA 1
ATOM 1600 C C . THR A 1 195 ? 26.172 17.922 11.93 1 92.44 195 THR A C 1
ATOM 1602 O O . THR A 1 195 ? 25 18.016 12.297 1 92.44 195 THR A O 1
ATOM 1605 N N . MET A 1 196 ? 26.781 16.859 11.781 1 94.31 196 MET A N 1
ATOM 1606 C CA . MET A 1 196 ? 26.203 15.602 12.234 1 94.31 196 MET A CA 1
ATOM 1607 C C . MET A 1 196 ? 26.625 15.289 13.664 1 94.31 196 MET A C 1
ATOM 1609 O O . MET A 1 196 ? 27.797 15.383 14.008 1 94.31 196 MET A O 1
ATOM 1613 N N . PRO A 1 197 ? 25.781 14.984 14.5 1 94.62 197 PRO A N 1
ATOM 1614 C CA . PRO A 1 197 ? 26.141 14.531 15.844 1 94.62 197 PRO A CA 1
ATOM 1615 C C . PRO A 1 197 ? 26.812 13.164 15.836 1 94.62 197 PRO A C 1
ATOM 1617 O O . PRO A 1 197 ? 26.828 12.477 14.812 1 94.62 197 PRO A O 1
ATOM 1620 N N . ILE A 1 198 ? 27.312 12.703 16.922 1 94.88 198 ILE A N 1
ATOM 1621 C CA . ILE A 1 198 ? 28.031 11.445 17.078 1 94.88 198 ILE A CA 1
ATOM 1622 C C . ILE A 1 198 ? 27.109 10.273 16.75 1 94.88 198 ILE A C 1
ATOM 1624 O O . ILE A 1 198 ? 27.547 9.281 16.141 1 94.88 198 ILE A O 1
ATOM 1628 N N . SER A 1 199 ? 25.938 10.352 17.203 1 94.5 199 SER A N 1
ATOM 1629 C CA . SER A 1 199 ? 24.969 9.289 16.938 1 94.5 199 SER A CA 1
ATOM 1630 C C . SER A 1 199 ? 24.781 9.078 15.43 1 94.5 199 SER A C 1
ATOM 1632 O O . SER A 1 199 ? 24.656 7.945 14.969 1 94.5 199 SER A O 1
ATOM 1634 N N . ALA A 1 200 ? 24.75 10.078 14.68 1 96.81 200 ALA A N 1
ATOM 1635 C CA . ALA A 1 200 ? 24.625 9.992 13.227 1 96.81 200 ALA A CA 1
ATOM 1636 C C . ALA A 1 200 ? 25.844 9.305 12.617 1 96.81 200 ALA A C 1
ATOM 1638 O O . ALA A 1 200 ? 25.703 8.477 11.711 1 96.81 200 ALA A O 1
ATOM 1639 N N . TRP A 1 201 ? 26.984 9.664 13.133 1 97.06 201 TRP A N 1
ATOM 1640 C CA . TRP A 1 201 ? 28.219 9.062 12.641 1 97.06 201 TRP A CA 1
ATOM 1641 C C . TRP A 1 201 ? 28.25 7.559 12.898 1 97.06 201 TRP A C 1
ATOM 1643 O O . TRP A 1 201 ? 28.703 6.781 12.062 1 97.06 201 TRP A O 1
ATOM 1653 N N . LEU A 1 202 ? 27.703 7.172 14.008 1 96.81 202 LEU A N 1
ATOM 1654 C CA . LEU A 1 202 ? 27.672 5.758 14.375 1 96.81 202 LEU A CA 1
ATOM 1655 C C . LEU A 1 202 ? 26.719 4.988 13.484 1 96.81 202 LEU A C 1
ATOM 1657 O O . LEU A 1 202 ? 26.953 3.822 13.164 1 96.81 202 LEU A O 1
ATOM 1661 N N . LEU A 1 203 ? 25.688 5.637 13.055 1 97.62 203 LEU A N 1
ATOM 1662 C CA . LEU A 1 203 ? 24.656 4.984 12.25 1 97.62 203 LEU A CA 1
ATOM 1663 C C . LEU A 1 203 ? 25.047 4.977 10.781 1 97.62 203 LEU A C 1
ATOM 1665 O O . LEU A 1 203 ? 24.453 4.254 9.977 1 97.62 203 LEU A O 1
ATOM 1669 N N . LEU A 1 204 ? 26 5.75 10.414 1 98.06 204 LEU A N 1
ATOM 1670 C CA . LEU A 1 204 ? 26.375 5.945 9.016 1 98.06 204 LEU A CA 1
ATOM 1671 C C . LEU A 1 204 ? 26.828 4.633 8.391 1 98.06 204 LEU A C 1
ATOM 1673 O O . LEU A 1 204 ? 26.438 4.316 7.258 1 98.06 204 LEU A O 1
ATOM 1677 N N . GLY A 1 205 ? 27.609 3.861 9.07 1 97.56 205 GLY A N 1
ATOM 1678 C CA . GLY A 1 205 ? 28.094 2.586 8.57 1 97.56 205 GLY A CA 1
ATOM 1679 C C . GLY A 1 205 ? 26.984 1.628 8.188 1 97.56 205 GLY A C 1
ATOM 1680 O O . GLY A 1 205 ? 26.828 1.271 7.02 1 97.56 205 GLY A O 1
ATOM 1681 N N . PRO A 1 206 ? 26.188 1.292 9.203 1 97.69 206 PRO A N 1
ATOM 1682 C CA . PRO A 1 206 ? 25.078 0.38 8.914 1 97.69 206 PRO A CA 1
ATOM 1683 C C . PRO A 1 206 ? 24.125 0.917 7.844 1 97.69 206 PRO A C 1
ATOM 1685 O O . PRO A 1 206 ? 23.609 0.147 7.031 1 97.69 206 PRO A O 1
ATOM 1688 N N . SER A 1 207 ? 23.891 2.178 7.828 1 97.75 207 SER A N 1
ATOM 1689 C CA . SER A 1 207 ? 23.016 2.773 6.836 1 97.75 207 SER A CA 1
ATOM 1690 C C . SER A 1 207 ? 23.609 2.682 5.434 1 97.75 207 SER A C 1
ATOM 1692 O O . SER A 1 207 ? 22.953 2.213 4.504 1 97.75 207 SER A O 1
ATOM 1694 N N . GLY A 1 208 ? 24.828 3.1 5.281 1 97.81 208 GLY A N 1
ATOM 1695 C CA . GLY A 1 208 ? 25.5 3.016 3.99 1 97.81 208 GLY A CA 1
ATOM 1696 C C . GLY A 1 208 ? 25.609 1.597 3.467 1 97.81 208 GLY A C 1
ATOM 1697 O O . GLY A 1 208 ? 25.422 1.353 2.273 1 97.81 208 GLY A O 1
ATOM 1698 N N . LEU A 1 209 ? 25.875 0.694 4.355 1 96.94 209 LEU A N 1
ATOM 1699 C CA . LEU A 1 209 ? 25.984 -0.71 3.979 1 96.94 209 LEU A CA 1
ATOM 1700 C C . LEU A 1 209 ? 24.641 -1.249 3.502 1 96.94 209 LEU A C 1
ATOM 1702 O O . LEU A 1 209 ? 24.578 -2.059 2.574 1 96.94 209 LEU A O 1
ATOM 1706 N N . TYR A 1 210 ? 23.656 -0.868 4.117 1 96.25 210 TYR A N 1
ATOM 1707 C CA . TYR A 1 210 ? 22.328 -1.333 3.709 1 96.25 210 TYR A CA 1
ATOM 1708 C C . TYR A 1 210 ? 21.984 -0.822 2.318 1 96.25 210 TYR A C 1
ATOM 1710 O O . TYR A 1 210 ? 21.438 -1.566 1.495 1 96.25 210 TYR A O 1
ATOM 1718 N N . TYR A 1 211 ? 22.203 0.495 2.076 1 96.06 211 TYR A N 1
ATOM 1719 C CA . TYR A 1 211 ? 21.906 1.024 0.753 1 96.06 211 TYR A CA 1
ATOM 1720 C C . TYR A 1 211 ? 22.734 0.338 -0.32 1 96.06 211 TYR A C 1
ATOM 1722 O O . TYR A 1 211 ? 22.281 0.142 -1.446 1 96.06 211 TYR A O 1
ATOM 1730 N N . TRP A 1 212 ? 23.953 -0.004 0.008 1 94.81 212 TRP A N 1
ATOM 1731 C CA . TRP A 1 212 ? 24.766 -0.795 -0.916 1 94.81 212 TRP A CA 1
ATOM 1732 C C . TRP A 1 212 ? 24.094 -2.129 -1.221 1 94.81 212 TRP A C 1
ATOM 1734 O O . TRP A 1 212 ? 23.969 -2.518 -2.385 1 94.81 212 TRP A O 1
ATOM 1744 N N . TYR A 1 213 ? 23.703 -2.836 -0.214 1 92.44 213 TYR A N 1
ATOM 1745 C CA . TYR A 1 213 ? 23.016 -4.113 -0.379 1 92.44 213 TYR A CA 1
ATOM 1746 C C . TYR A 1 213 ? 21.75 -3.945 -1.218 1 92.44 213 TYR A C 1
ATOM 1748 O O . TYR A 1 213 ? 21.484 -4.742 -2.123 1 92.44 213 TYR A O 1
ATOM 1756 N N . LEU A 1 214 ? 20.984 -2.906 -0.883 1 91.19 214 LEU A N 1
ATOM 1757 C CA . LEU A 1 214 ? 19.719 -2.65 -1.562 1 91.19 214 LEU A CA 1
ATOM 1758 C C . LEU A 1 214 ? 19.938 -2.43 -3.055 1 91.19 214 LEU A C 1
ATOM 1760 O O . LEU A 1 214 ? 19.234 -3.008 -3.883 1 91.19 214 LEU A O 1
ATOM 1764 N N . VAL A 1 215 ? 20.906 -1.701 -3.416 1 90.69 215 VAL A N 1
ATOM 1765 C CA . VAL A 1 215 ? 21.156 -1.31 -4.801 1 90.69 215 VAL A CA 1
ATOM 1766 C C . VAL A 1 215 ? 21.75 -2.484 -5.574 1 90.69 215 VAL A C 1
ATOM 1768 O O . VAL A 1 215 ? 21.391 -2.715 -6.734 1 90.69 215 VAL A O 1
ATOM 1771 N N . THR A 1 216 ? 22.625 -3.232 -4.965 1 87.69 216 THR A N 1
ATOM 1772 C CA . THR A 1 216 ? 23.266 -4.355 -5.637 1 87.69 216 THR A CA 1
ATOM 1773 C C . THR A 1 216 ? 22.312 -5.539 -5.754 1 87.69 216 THR A C 1
ATOM 1775 O O . THR A 1 216 ? 22.156 -6.117 -6.832 1 87.69 216 THR A O 1
ATOM 1778 N N . GLU A 1 217 ? 21.562 -5.781 -4.676 1 81.62 217 GLU A N 1
ATOM 1779 C CA . GLU A 1 217 ? 20.641 -6.914 -4.672 1 81.62 217 GLU A CA 1
ATOM 1780 C C . GLU A 1 217 ? 19.422 -6.641 -5.559 1 81.62 217 GLU A C 1
ATOM 1782 O O . GLU A 1 217 ? 18.938 -7.543 -6.238 1 81.62 217 GLU A O 1
ATOM 1787 N N . GLY A 1 218 ? 18.984 -5.465 -5.555 1 79.81 218 GLY A N 1
ATOM 1788 C CA . GLY A 1 218 ? 17.797 -5.117 -6.316 1 79.81 218 GLY A CA 1
ATOM 1789 C C . GLY A 1 218 ? 18.094 -4.684 -7.738 1 79.81 218 GLY A C 1
ATOM 1790 O O . GLY A 1 218 ? 17.188 -4.551 -8.562 1 79.81 218 GLY A O 1
ATOM 1791 N N . GLN A 1 219 ? 19.359 -4.473 -8.062 1 79.62 219 GLN A N 1
ATOM 1792 C CA . GLN A 1 219 ? 19.781 -4.023 -9.383 1 79.62 219 GLN A CA 1
ATOM 1793 C C . GLN A 1 219 ? 19.156 -2.676 -9.734 1 79.62 219 GLN A C 1
ATOM 1795 O O . GLN A 1 219 ? 18.641 -2.498 -10.836 1 79.62 219 GLN A O 1
ATOM 1800 N N . PHE A 1 220 ? 19.219 -1.799 -8.789 1 86.44 220 PHE A N 1
ATOM 1801 C CA . PHE A 1 220 ? 18.594 -0.494 -9 1 86.44 220 PHE A CA 1
ATOM 1802 C C . PHE A 1 220 ? 19.641 0.616 -8.922 1 86.44 220 PHE A C 1
ATOM 1804 O O . PHE A 1 220 ? 19.406 1.65 -8.297 1 86.44 220 PHE A O 1
ATOM 1811 N N . PHE A 1 221 ? 20.656 0.385 -9.609 1 88.69 221 PHE A N 1
ATOM 1812 C CA . PHE A 1 221 ? 21.734 1.374 -9.641 1 88.69 221 PHE A CA 1
ATOM 1813 C C . PHE A 1 221 ? 21.266 2.66 -10.305 1 88.69 221 PHE A C 1
ATOM 1815 O O . PHE A 1 221 ? 21.609 3.758 -9.875 1 88.69 221 PHE A O 1
ATOM 1822 N N . ILE A 1 222 ? 20.422 2.529 -11.242 1 88.56 222 ILE A N 1
ATOM 1823 C CA . ILE A 1 222 ? 20.016 3.688 -12.031 1 88.56 222 ILE A CA 1
ATOM 1824 C C . ILE A 1 222 ? 19.203 4.645 -11.172 1 88.56 222 ILE A C 1
ATOM 1826 O O . ILE A 1 222 ? 19.547 5.816 -11.031 1 88.56 222 ILE A O 1
ATOM 1830 N N . PRO A 1 223 ? 18.125 4.191 -10.57 1 91.06 223 PRO A N 1
ATOM 1831 C CA . PRO A 1 223 ? 17.406 5.121 -9.703 1 91.06 223 PRO A CA 1
ATOM 1832 C C . PRO A 1 223 ? 18.266 5.637 -8.547 1 91.06 223 PRO A C 1
ATOM 1834 O O . PRO A 1 223 ? 18.109 6.781 -8.117 1 91.06 223 PRO A O 1
ATOM 1837 N N . PHE A 1 224 ? 19.156 4.855 -8.094 1 94.5 224 PHE A N 1
ATOM 1838 C CA . PHE A 1 224 ? 20.031 5.254 -7.004 1 94.5 224 PHE A CA 1
ATOM 1839 C C . PHE A 1 224 ? 20.953 6.395 -7.438 1 94.5 224 PHE A C 1
ATOM 1841 O O . PHE A 1 224 ? 21.047 7.414 -6.754 1 94.5 224 PHE A O 1
ATOM 1848 N N . ILE A 1 225 ? 21.594 6.203 -8.594 1 94.44 225 ILE A N 1
ATOM 1849 C CA . ILE A 1 225 ? 22.578 7.191 -9.039 1 94.44 225 ILE A CA 1
ATOM 1850 C C . ILE A 1 225 ? 21.859 8.477 -9.445 1 94.44 225 ILE A C 1
ATOM 1852 O O . ILE A 1 225 ? 22.375 9.578 -9.234 1 94.44 225 ILE A O 1
ATOM 1856 N N . PHE A 1 226 ? 20.75 8.391 -10.016 1 94.31 226 PHE A N 1
ATOM 1857 C CA . PHE A 1 226 ? 19.969 9.578 -10.344 1 94.31 226 PHE A CA 1
ATOM 1858 C C . PHE A 1 226 ? 19.578 10.336 -9.078 1 94.31 226 PHE A C 1
ATOM 1860 O O . PHE A 1 226 ? 19.625 11.57 -9.055 1 94.31 226 PHE A O 1
ATOM 1867 N N . THR A 1 227 ? 19.141 9.633 -8.07 1 96.12 227 THR A N 1
ATOM 1868 C CA . THR A 1 227 ? 18.797 10.281 -6.809 1 96.12 227 THR A CA 1
ATOM 1869 C C . THR A 1 227 ? 20 10.961 -6.188 1 96.12 227 THR A C 1
ATOM 1871 O O . THR A 1 227 ? 19.906 12.094 -5.703 1 96.12 227 THR A O 1
ATOM 1874 N N . PHE A 1 228 ? 21.141 10.289 -6.266 1 97.12 228 PHE A N 1
ATOM 1875 C CA . PHE A 1 228 ? 22.359 10.859 -5.727 1 97.12 228 PHE A CA 1
ATOM 1876 C C . PHE A 1 228 ? 22.719 12.156 -6.441 1 97.12 228 PHE A C 1
ATOM 1878 O O . PHE A 1 228 ? 23.031 13.156 -5.801 1 97.12 228 PHE A O 1
ATOM 1885 N N . PHE A 1 229 ? 22.641 12.141 -7.742 1 97.12 229 PHE A N 1
ATOM 1886 C CA . PHE A 1 229 ? 22.938 13.336 -8.523 1 97.12 229 PHE A CA 1
ATOM 1887 C C . PHE A 1 229 ? 21.938 14.445 -8.234 1 97.12 229 PHE A C 1
ATOM 1889 O O . PHE A 1 229 ? 22.297 15.625 -8.172 1 97.12 229 PHE A O 1
ATOM 1896 N N . ALA A 1 230 ? 20.688 14.07 -8.086 1 96.94 230 ALA A N 1
ATOM 1897 C CA . ALA A 1 230 ? 19.672 15.055 -7.73 1 96.94 230 ALA A CA 1
ATOM 1898 C C . ALA A 1 230 ? 19.969 15.68 -6.371 1 96.94 230 ALA A C 1
ATOM 1900 O O . ALA A 1 230 ? 19.781 16.891 -6.184 1 96.94 230 ALA A O 1
ATOM 1901 N N . MET A 1 231 ? 20.406 14.883 -5.418 1 97.88 231 MET A N 1
ATOM 1902 C CA . MET A 1 231 ? 20.766 15.406 -4.098 1 97.88 231 MET A CA 1
ATOM 1903 C C . MET A 1 231 ? 21.938 16.375 -4.199 1 97.88 231 MET A C 1
ATOM 1905 O O . MET A 1 231 ? 21.906 17.453 -3.604 1 97.88 231 MET A O 1
ATOM 1909 N N . MET A 1 232 ? 22.938 16.047 -5.012 1 98 232 MET A N 1
ATOM 1910 C CA . MET A 1 232 ? 24.094 16.906 -5.191 1 98 232 MET A CA 1
ATOM 1911 C C . MET A 1 232 ? 23.703 18.234 -5.84 1 98 232 MET A C 1
ATOM 1913 O O . MET A 1 232 ? 24.172 19.297 -5.438 1 98 232 MET A O 1
ATOM 1917 N N . ALA A 1 233 ? 22.875 18.078 -6.844 1 97.56 233 ALA A N 1
ATOM 1918 C CA . ALA A 1 233 ? 22.391 19.281 -7.5 1 97.56 233 ALA A CA 1
ATOM 1919 C C . ALA A 1 233 ? 21.625 20.172 -6.52 1 97.56 233 ALA A C 1
ATOM 1921 O O . ALA A 1 233 ? 21.75 21.406 -6.562 1 97.56 233 ALA A O 1
ATOM 1922 N N . THR A 1 234 ? 20.828 19.578 -5.637 1 97.44 234 THR A N 1
ATOM 1923 C CA . THR A 1 234 ? 20.078 20.328 -4.637 1 97.44 234 THR A CA 1
ATOM 1924 C C . THR A 1 234 ? 21.016 21.031 -3.66 1 97.44 234 THR A C 1
ATOM 1926 O O . THR A 1 234 ? 20.766 22.172 -3.254 1 97.44 234 THR A O 1
ATOM 1929 N N . VAL A 1 235 ? 22.094 20.406 -3.264 1 97.75 235 VAL A N 1
ATOM 1930 C CA . VAL A 1 235 ? 23.078 21 -2.359 1 97.75 235 VAL A CA 1
ATOM 1931 C C . VAL A 1 235 ? 23.688 22.25 -3.004 1 97.75 235 VAL A C 1
ATOM 1933 O O . VAL A 1 235 ? 23.781 23.297 -2.367 1 97.75 235 VAL A O 1
ATOM 1936 N N . VAL A 1 236 ? 24.078 22.141 -4.266 1 97.81 236 VAL A N 1
ATOM 1937 C CA . VAL A 1 236 ? 24.672 23.25 -4.988 1 97.81 236 VAL A CA 1
ATOM 1938 C C . VAL A 1 236 ? 23.688 24.406 -5.082 1 97.81 236 VAL A C 1
ATOM 1940 O O . VAL A 1 236 ? 24.031 25.562 -4.816 1 97.81 236 VAL A O 1
ATOM 1943 N N . HIS A 1 237 ? 22.516 24.078 -5.434 1 96.25 237 HIS A N 1
ATOM 1944 C CA . HIS A 1 237 ? 21.469 25.078 -5.582 1 96.25 237 HIS A CA 1
ATOM 1945 C C . HIS A 1 237 ? 21.188 25.797 -4.262 1 96.25 237 HIS A C 1
ATOM 1947 O O . HIS A 1 237 ? 21.094 27.016 -4.223 1 96.25 237 HIS A O 1
ATOM 1953 N N . GLN A 1 238 ? 21.062 25.109 -3.166 1 95.81 238 GLN A N 1
ATOM 1954 C CA . GLN A 1 238 ? 20.75 25.672 -1.854 1 95.81 238 GLN A CA 1
ATOM 1955 C C . GLN A 1 238 ? 21.938 26.453 -1.299 1 95.81 238 GLN A C 1
ATOM 1957 O O . GLN A 1 238 ? 21.766 27.453 -0.608 1 95.81 238 GLN A O 1
ATOM 1962 N N . LYS A 1 239 ? 23.109 25.953 -1.602 1 96.38 239 LYS A N 1
ATOM 1963 C CA . LYS A 1 239 ? 24.312 26.672 -1.176 1 96.38 239 LYS A CA 1
ATOM 1964 C C . LYS A 1 239 ? 24.344 28.078 -1.755 1 96.38 239 LYS A C 1
ATOM 1966 O O . LYS A 1 239 ? 24.781 29.031 -1.084 1 96.38 239 LYS A O 1
ATOM 1971 N N . ARG A 1 240 ? 23.891 28.234 -2.959 1 96.06 240 ARG A N 1
ATOM 1972 C CA . ARG A 1 240 ? 23.844 29.547 -3.605 1 96.06 240 ARG A CA 1
ATOM 1973 C C . ARG A 1 240 ? 22.891 30.469 -2.867 1 96.06 240 ARG A C 1
ATOM 1975 O O . ARG A 1 240 ? 23.062 31.703 -2.891 1 96.06 240 ARG A O 1
ATOM 1982 N N . LYS A 1 241 ? 21.953 29.906 -2.264 1 94.69 241 LYS A N 1
ATOM 1983 C CA . LYS A 1 241 ? 20.984 30.672 -1.503 1 94.69 241 LYS A CA 1
ATOM 1984 C C . LYS A 1 241 ? 21.422 30.844 -0.052 1 94.69 241 LYS A C 1
ATOM 1986 O O . LYS A 1 241 ? 20.703 31.422 0.761 1 94.69 241 LYS A O 1
ATOM 1991 N N . GLY A 1 242 ? 22.531 30.219 0.271 1 94.94 242 GLY A N 1
ATOM 1992 C CA . GLY A 1 242 ? 23.078 30.375 1.605 1 94.94 242 GLY A CA 1
ATOM 1993 C C . GLY A 1 242 ? 22.703 29.25 2.547 1 94.94 242 GLY A C 1
ATOM 1994 O O . GLY A 1 242 ? 22.984 29.312 3.746 1 94.94 242 GLY A O 1
ATOM 1995 N N . PHE A 1 243 ? 22.016 28.281 1.997 1 95.62 243 PHE A N 1
ATOM 1996 C CA . PHE A 1 243 ? 21.594 27.156 2.818 1 95.62 243 PHE A CA 1
ATOM 1997 C C . PHE A 1 243 ? 22.594 26 2.707 1 95.62 243 PHE A C 1
ATOM 1999 O O . PHE A 1 243 ? 23.203 25.797 1.654 1 95.62 243 PHE A O 1
ATOM 2006 N N . LEU A 1 244 ? 22.766 25.281 3.799 1 96.94 244 LEU A N 1
ATOM 2007 C CA . LEU A 1 244 ? 23.562 24.062 3.832 1 96.94 244 LEU A CA 1
ATOM 2008 C C . LEU A 1 244 ? 22.75 22.922 4.445 1 96.94 244 LEU A C 1
ATOM 2010 O O . LEU A 1 244 ? 21.797 23.156 5.18 1 96.94 244 LEU A O 1
ATOM 2014 N N . PRO A 1 245 ? 23.078 21.688 4.102 1 97 245 PRO A N 1
ATOM 2015 C CA . PRO A 1 245 ? 22.344 20.562 4.703 1 97 245 PRO A CA 1
ATOM 2016 C C . PRO A 1 245 ? 22.484 20.516 6.223 1 97 245 PRO A C 1
ATOM 2018 O O . PRO A 1 245 ? 23.547 20.812 6.762 1 97 245 PRO A O 1
ATOM 2021 N N . ASP A 1 246 ? 21.391 20.234 6.875 1 96.12 246 ASP A N 1
ATOM 2022 C CA . ASP A 1 246 ? 21.438 20.031 8.32 1 96.12 246 ASP A CA 1
ATOM 2023 C C . ASP A 1 246 ? 21.922 18.625 8.664 1 96.12 246 ASP A C 1
ATOM 2025 O O . ASP A 1 246 ? 22.344 17.875 7.789 1 96.12 246 ASP A O 1
ATOM 2029 N N . GLY A 1 247 ? 21.891 18.234 9.906 1 95.88 247 GLY A N 1
ATOM 2030 C CA . GLY A 1 247 ? 22.375 16.938 10.336 1 95.88 247 GLY A CA 1
ATOM 2031 C C . GLY A 1 247 ? 21.703 15.781 9.633 1 95.88 247 GLY A C 1
ATOM 2032 O O . GLY A 1 247 ? 22.344 14.773 9.312 1 95.88 247 GLY A O 1
ATOM 2033 N N . ASN A 1 248 ? 20.391 15.883 9.391 1 96.81 248 ASN A N 1
ATOM 2034 C CA . ASN A 1 248 ? 19.641 14.844 8.695 1 96.81 248 ASN A CA 1
ATOM 2035 C C . ASN A 1 248 ? 20.031 14.758 7.227 1 96.81 248 ASN A C 1
ATOM 2037 O O . ASN A 1 248 ? 20.203 13.664 6.684 1 96.81 248 ASN A O 1
ATOM 2041 N N . GLY A 1 249 ? 20.125 15.945 6.609 1 97.25 249 GLY A N 1
ATOM 2042 C CA . GLY A 1 249 ? 20.562 15.992 5.223 1 97.25 249 GLY A CA 1
ATOM 2043 C C . GLY A 1 249 ? 21.953 15.43 5.008 1 97.25 249 GLY A C 1
ATOM 2044 O O . GLY A 1 249 ? 22.188 14.68 4.059 1 97.25 249 GLY A O 1
ATOM 2045 N N . LEU A 1 250 ? 22.859 15.82 5.844 1 97.88 250 LEU A N 1
ATOM 2046 C CA . LEU A 1 250 ? 24.219 15.305 5.762 1 97.88 250 LEU A CA 1
ATOM 2047 C C . LEU A 1 250 ? 24.234 13.789 5.945 1 97.88 250 LEU A C 1
ATOM 2049 O O . LEU A 1 250 ? 24.938 13.086 5.219 1 97.88 250 LEU A O 1
ATOM 2053 N N . PHE A 1 251 ? 23.516 13.344 6.918 1 98.06 251 PHE A N 1
ATOM 2054 C CA . PHE A 1 251 ? 23.453 11.906 7.184 1 98.06 251 PHE A CA 1
ATOM 2055 C C . PHE A 1 251 ? 23.016 11.148 5.938 1 98.06 251 PHE A C 1
ATOM 2057 O O . PHE A 1 251 ? 23.625 10.156 5.559 1 98.06 251 PHE A O 1
ATOM 2064 N N . LEU A 1 252 ? 21.953 11.609 5.328 1 97.88 252 LEU A N 1
ATOM 2065 C CA . LEU A 1 252 ? 21.422 10.945 4.141 1 97.88 252 LEU A CA 1
ATOM 2066 C C . LEU A 1 252 ? 22.406 11.031 2.986 1 97.88 252 LEU A C 1
ATOM 2068 O O . LEU A 1 252 ? 22.672 10.031 2.312 1 97.88 252 LEU A O 1
ATOM 2072 N N . LEU A 1 253 ? 22.984 12.188 2.771 1 98.25 253 LEU A N 1
ATOM 2073 C CA . LEU A 1 253 ? 23.938 12.391 1.688 1 98.25 253 LEU A CA 1
ATOM 2074 C C . LEU A 1 253 ? 25.172 11.523 1.886 1 98.25 253 LEU A C 1
ATOM 2076 O O . LEU A 1 253 ? 25.656 10.898 0.941 1 98.25 253 LEU A O 1
ATOM 2080 N N . TYR A 1 254 ? 25.656 11.516 3.072 1 98.38 254 TYR A N 1
ATOM 2081 C CA . TYR A 1 254 ? 26.844 10.727 3.357 1 98.38 254 TYR A CA 1
ATOM 2082 C C . TYR A 1 254 ? 26.547 9.234 3.291 1 98.38 254 TYR A C 1
ATOM 2084 O O . TYR A 1 254 ? 27.406 8.43 2.926 1 98.38 254 TYR A O 1
ATOM 2092 N N . SER A 1 255 ? 25.375 8.797 3.674 1 98.25 255 SER A N 1
ATOM 2093 C CA . SER A 1 255 ? 24.984 7.398 3.521 1 98.25 255 SER A CA 1
ATOM 2094 C C . SER A 1 255 ? 25.016 6.973 2.057 1 98.25 255 SER A C 1
ATOM 2096 O O . SER A 1 255 ? 25.516 5.902 1.727 1 98.25 255 SER A O 1
ATOM 2098 N N . PHE A 1 256 ? 24.484 7.82 1.222 1 98.31 256 PHE A N 1
ATOM 2099 C CA . PHE A 1 256 ? 24.469 7.527 -0.207 1 98.31 256 PHE A CA 1
ATOM 2100 C C . PHE A 1 256 ? 25.891 7.539 -0.772 1 98.31 256 PHE A C 1
ATOM 2102 O O . PHE A 1 256 ? 26.234 6.711 -1.623 1 98.31 256 PHE A O 1
ATOM 2109 N N . SER A 1 257 ? 26.703 8.445 -0.327 1 98.31 257 SER A N 1
ATOM 2110 C CA . SER A 1 257 ? 28.094 8.523 -0.772 1 98.31 257 SER A CA 1
ATOM 2111 C C . SER A 1 257 ? 28.875 7.273 -0.368 1 98.31 257 SER A C 1
ATOM 2113 O O . SER A 1 257 ? 29.609 6.703 -1.176 1 98.31 257 SER A O 1
ATOM 2115 N N . LEU A 1 258 ? 28.688 6.945 0.866 1 98.25 258 LEU A N 1
ATOM 2116 C CA . LEU A 1 258 ? 29.344 5.727 1.338 1 98.25 258 LEU A CA 1
ATOM 2117 C C . LEU A 1 258 ? 28.906 4.52 0.514 1 98.25 258 LEU A C 1
ATOM 2119 O O . LEU A 1 258 ? 29.719 3.68 0.149 1 98.25 258 LEU A O 1
ATOM 2123 N N . SER A 1 259 ? 27.625 4.414 0.236 1 97.06 259 SER A N 1
ATOM 2124 C CA . SER A 1 259 ? 27.109 3.326 -0.583 1 97.06 259 SER A CA 1
ATOM 2125 C C . SER A 1 259 ? 27.734 3.322 -1.969 1 97.06 259 SER A C 1
ATOM 2127 O O . SER A 1 259 ? 28.078 2.264 -2.498 1 97.06 259 SER A O 1
ATOM 2129 N N . LEU A 1 260 ? 27.906 4.453 -2.562 1 96.5 260 LEU A N 1
ATOM 2130 C CA . LEU A 1 260 ? 28.516 4.57 -3.885 1 96.5 260 LEU A CA 1
ATOM 2131 C C . LEU A 1 260 ? 29.969 4.102 -3.859 1 96.5 260 LEU A C 1
ATOM 2133 O O . LEU A 1 260 ? 30.406 3.408 -4.777 1 96.5 260 LEU A O 1
ATOM 2137 N N . VAL A 1 261 ? 30.688 4.484 -2.83 1 97.25 261 VAL A N 1
ATOM 2138 C CA . VAL A 1 261 ? 32.062 4.039 -2.668 1 97.25 261 VAL A CA 1
ATOM 2139 C C . VAL A 1 261 ? 32.125 2.52 -2.529 1 97.25 261 VAL A C 1
ATOM 2141 O O . VAL A 1 261 ? 32.906 1.853 -3.188 1 97.25 261 VAL A O 1
ATOM 2144 N N . LEU A 1 262 ? 31.219 2.018 -1.695 1 95.94 262 LEU A N 1
ATOM 2145 C CA . LEU A 1 262 ? 31.156 0.572 -1.498 1 95.94 262 LEU A CA 1
ATOM 2146 C C . LEU A 1 262 ? 30.812 -0.14 -2.803 1 95.94 262 LEU A C 1
ATOM 2148 O O . LEU A 1 262 ? 31.359 -1.207 -3.094 1 95.94 262 LEU A O 1
ATOM 2152 N N . MET A 1 263 ? 29.922 0.386 -3.539 1 92.81 263 MET A N 1
ATOM 2153 C CA . MET A 1 263 ? 29.547 -0.184 -4.832 1 92.81 263 MET A CA 1
ATOM 2154 C C . MET A 1 263 ? 30.75 -0.207 -5.781 1 92.81 263 MET A C 1
ATOM 2156 O O . MET A 1 263 ? 30.969 -1.195 -6.48 1 92.81 263 MET A O 1
ATOM 2160 N N . SER A 1 264 ? 31.5 0.853 -5.805 1 92.56 264 SER A N 1
ATOM 2161 C CA . SER A 1 264 ? 32.656 0.94 -6.664 1 92.56 264 SER A CA 1
ATOM 2162 C C . SER A 1 264 ? 33.719 -0.098 -6.277 1 92.56 264 SER A C 1
ATOM 2164 O O . SER A 1 264 ? 34.312 -0.752 -7.145 1 92.56 264 SER A O 1
ATOM 2166 N N . VAL A 1 265 ? 33.875 -0.228 -5.023 1 93.88 265 VAL A N 1
ATOM 2167 C CA . VAL A 1 265 ? 34.812 -1.233 -4.531 1 93.88 265 VAL A CA 1
ATOM 2168 C C . VAL A 1 265 ? 34.312 -2.629 -4.887 1 93.88 265 VAL A C 1
ATOM 2170 O O . VAL A 1 265 ? 35.094 -3.484 -5.324 1 93.88 265 VAL A O 1
ATOM 2173 N N . TRP A 1 266 ? 32.969 -2.834 -4.707 1 90.5 266 TRP A N 1
ATOM 2174 C CA . TRP A 1 266 ? 32.312 -4.105 -5.016 1 90.5 266 TRP A CA 1
ATOM 2175 C C . TRP A 1 266 ? 32.531 -4.48 -6.48 1 90.5 266 TRP A C 1
ATOM 2177 O O . TRP A 1 266 ? 32.938 -5.605 -6.789 1 90.5 266 TRP A O 1
ATOM 2187 N N . VAL A 1 267 ? 32.375 -3.578 -7.348 1 86.88 267 VAL A N 1
ATOM 2188 C CA . VAL A 1 267 ? 32.531 -3.803 -8.781 1 86.88 267 VAL A CA 1
ATOM 2189 C C . VAL A 1 267 ? 34 -4.008 -9.133 1 86.88 267 VAL A C 1
ATOM 2191 O O . VAL A 1 267 ? 34.344 -4.875 -9.938 1 86.88 267 VAL A O 1
ATOM 2194 N N . ALA A 1 268 ? 34.906 -3.301 -8.523 1 89.06 268 ALA A N 1
ATOM 2195 C CA . ALA A 1 268 ? 36.344 -3.408 -8.789 1 89.06 268 ALA A CA 1
ATOM 2196 C C . ALA A 1 268 ? 36.875 -4.77 -8.359 1 89.06 268 ALA A C 1
ATOM 2198 O O . ALA A 1 268 ? 37.656 -5.387 -9.07 1 89.06 268 ALA A O 1
ATOM 2199 N N . CYS A 1 269 ? 36.344 -5.234 -7.262 1 88.44 269 CYS A N 1
ATOM 2200 C CA . CYS A 1 269 ? 36.812 -6.508 -6.727 1 88.44 269 CYS A CA 1
ATOM 2201 C C . CYS A 1 269 ? 36.312 -7.672 -7.57 1 88.44 269 CYS A C 1
ATOM 2203 O O . CYS A 1 269 ? 36.969 -8.703 -7.672 1 88.44 269 CYS A O 1
ATOM 2205 N N . LEU A 1 270 ? 35.156 -7.461 -8.195 1 85.25 270 LEU A N 1
ATOM 2206 C CA . LEU A 1 270 ? 34.562 -8.562 -8.93 1 85.25 270 LEU A CA 1
ATOM 2207 C C . LEU A 1 270 ? 34.688 -8.344 -10.438 1 85.25 270 LEU A C 1
ATOM 2209 O O . LEU A 1 270 ? 34.062 -9.07 -11.227 1 85.25 270 LEU A O 1
ATOM 2213 N N . TRP A 1 271 ? 35.5 -7.441 -10.859 1 83.19 271 TRP A N 1
ATOM 2214 C CA . TRP A 1 271 ? 35.594 -7.047 -12.258 1 83.19 271 TRP A CA 1
ATOM 2215 C C . TRP A 1 271 ? 36.094 -8.203 -13.117 1 83.19 271 TRP A C 1
ATOM 2217 O O . TRP A 1 271 ? 35.625 -8.391 -14.242 1 83.19 271 TRP A O 1
ATOM 2227 N N . ASN A 1 272 ? 36.875 -9.023 -12.508 1 81.56 272 ASN A N 1
ATOM 2228 C CA . ASN A 1 272 ? 37.5 -10.039 -13.32 1 81.56 272 ASN A CA 1
ATOM 2229 C C . ASN A 1 272 ? 36.875 -11.414 -13.125 1 81.56 272 ASN A C 1
ATOM 2231 O O . ASN A 1 272 ? 37.406 -12.422 -13.586 1 81.56 272 ASN A O 1
ATOM 2235 N N . ASP A 1 273 ? 35.781 -11.398 -12.539 1 78.88 273 ASP A N 1
ATOM 2236 C CA . ASP A 1 273 ? 35.125 -12.68 -12.344 1 78.88 273 ASP A CA 1
ATOM 2237 C C . ASP A 1 273 ? 34.344 -13.102 -13.602 1 78.88 273 ASP A C 1
ATOM 2239 O O . ASP A 1 273 ? 33.344 -12.492 -13.953 1 78.88 273 ASP A O 1
ATOM 2243 N N . LYS A 1 274 ? 34.719 -14.055 -14.242 1 76.5 274 LYS A N 1
ATOM 2244 C CA . LYS A 1 274 ? 34.188 -14.484 -15.523 1 76.5 274 LYS A CA 1
ATOM 2245 C C . LYS A 1 274 ? 32.781 -15.078 -15.359 1 76.5 274 LYS A C 1
ATOM 2247 O O . LYS A 1 274 ? 31.906 -14.883 -16.219 1 76.5 274 LYS A O 1
ATOM 2252 N N . VAL A 1 275 ? 32.531 -15.773 -14.273 1 73.06 275 VAL A N 1
ATOM 2253 C CA . VAL A 1 275 ? 31.25 -16.422 -14.031 1 73.06 275 VAL A CA 1
ATOM 2254 C C . VAL A 1 275 ? 30.156 -15.367 -13.852 1 73.06 275 VAL A C 1
ATOM 2256 O O . VAL A 1 275 ? 29.094 -15.477 -14.445 1 73.06 275 VAL A O 1
ATOM 2259 N N . LEU A 1 276 ? 30.5 -14.398 -13.141 1 75.94 276 LEU A N 1
ATOM 2260 C CA . LEU A 1 276 ? 29.531 -13.344 -12.867 1 75.94 276 LEU A CA 1
ATOM 2261 C C . LEU A 1 276 ? 29.328 -12.461 -14.094 1 75.94 276 LEU A C 1
ATOM 2263 O O . LEU A 1 276 ? 28.219 -11.977 -14.336 1 75.94 276 LEU A O 1
ATOM 2267 N N . ARG A 1 277 ? 30.312 -12.297 -14.906 1 76 277 ARG A N 1
ATOM 2268 C CA . ARG A 1 277 ? 30.203 -11.477 -16.109 1 76 277 ARG A CA 1
ATOM 2269 C C . ARG A 1 277 ? 29.281 -12.125 -17.125 1 76 277 ARG A C 1
ATOM 2271 O O . ARG A 1 277 ? 28.641 -11.43 -17.922 1 76 277 ARG A O 1
ATOM 2278 N N . ARG A 1 278 ? 29.172 -13.32 -17.031 1 71.81 278 ARG A N 1
ATOM 2279 C CA . ARG A 1 278 ? 28.25 -14.023 -17.922 1 71.81 278 ARG A CA 1
ATOM 2280 C C . ARG A 1 278 ? 26.812 -13.836 -17.484 1 71.81 278 ARG A C 1
ATOM 2282 O O . ARG A 1 278 ? 25.922 -13.672 -18.328 1 71.81 278 ARG A O 1
ATOM 2289 N N . LYS A 1 279 ? 26.609 -13.812 -16.219 1 71.12 279 LYS A N 1
ATOM 2290 C CA . LYS A 1 279 ? 25.266 -13.664 -15.672 1 71.12 279 LYS A CA 1
ATOM 2291 C C . LYS A 1 279 ? 24.781 -12.219 -15.781 1 71.12 279 LYS A C 1
ATOM 2293 O O . LYS A 1 279 ? 23.578 -11.977 -15.969 1 71.12 279 LYS A O 1
ATOM 2298 N N . TYR A 1 280 ? 25.594 -11.406 -15.562 1 68.81 280 TYR A N 1
ATOM 2299 C CA . TYR A 1 280 ? 25.266 -9.984 -15.625 1 68.81 280 TYR A CA 1
ATOM 2300 C C . TYR A 1 280 ? 25.969 -9.32 -16.797 1 68.81 280 TYR A C 1
ATOM 2302 O O . TYR A 1 280 ? 26.938 -8.57 -16.609 1 68.81 280 TYR A O 1
ATOM 2310 N N . PRO A 1 281 ? 25.219 -9.586 -17.953 1 64.56 281 PRO A N 1
ATOM 2311 C CA . PRO A 1 281 ? 25.891 -9.023 -19.125 1 64.56 281 PRO A CA 1
ATOM 2312 C C . PRO A 1 281 ? 25.609 -7.527 -19.297 1 64.56 281 PRO A C 1
ATOM 2314 O O . PRO A 1 281 ? 24.625 -7.016 -18.766 1 64.56 281 PRO A O 1
ATOM 2317 N N . GLY A 1 282 ? 26.672 -6.75 -19.688 1 62.44 282 GLY A N 1
ATOM 2318 C CA . GLY A 1 282 ? 26.453 -5.348 -20 1 62.44 282 GLY A CA 1
ATOM 2319 C C . GLY A 1 282 ? 27.438 -4.418 -19.328 1 62.44 282 GLY A C 1
ATOM 2320 O O . GLY A 1 282 ? 28.344 -4.871 -18.625 1 62.44 282 GLY A O 1
ATOM 2321 N N . VAL A 1 283 ? 27.078 -3.209 -19.578 1 56.38 283 VAL A N 1
ATOM 2322 C CA . VAL A 1 283 ? 27.984 -2.154 -19.156 1 56.38 283 VAL A CA 1
ATOM 2323 C C . VAL A 1 283 ? 27.812 -1.886 -17.656 1 56.38 283 VAL A C 1
ATOM 2325 O O . VAL A 1 283 ? 28.781 -1.631 -16.953 1 56.38 283 VAL A O 1
ATOM 2328 N N . MET A 1 284 ? 26.547 -2.127 -17.266 1 60.28 284 MET A N 1
ATOM 2329 C CA . MET A 1 284 ? 26.328 -1.907 -15.844 1 60.28 284 MET A CA 1
ATOM 2330 C C . MET A 1 284 ? 26.469 -3.211 -15.07 1 60.28 284 MET A C 1
ATOM 2332 O O . MET A 1 284 ? 25.469 -3.834 -14.703 1 60.28 284 MET A O 1
ATOM 2336 N N . TYR A 1 285 ? 27.625 -3.607 -14.938 1 68.56 285 TYR A N 1
ATOM 2337 C CA . TYR A 1 285 ? 28 -4.836 -14.242 1 68.56 285 TYR A CA 1
ATOM 2338 C C . TYR A 1 285 ? 27.969 -4.645 -12.734 1 68.56 285 TYR A C 1
ATOM 2340 O O . TYR A 1 285 ? 28.859 -4.023 -12.164 1 68.56 285 TYR A O 1
ATOM 2348 N N . ILE A 1 286 ? 26.734 -4.969 -12.047 1 71.31 286 ILE A N 1
ATOM 2349 C CA . ILE A 1 286 ? 26.609 -4.934 -10.594 1 71.31 286 ILE A CA 1
ATOM 2350 C C . ILE A 1 286 ? 26.047 -6.266 -10.094 1 71.31 286 ILE A C 1
ATOM 2352 O O . ILE A 1 286 ? 24.828 -6.445 -10.008 1 71.31 286 ILE A O 1
ATOM 2356 N N . PRO A 1 287 ? 27.016 -7.145 -9.719 1 69 287 PRO A N 1
ATOM 2357 C CA . PRO A 1 287 ? 26.547 -8.477 -9.32 1 69 287 PRO A CA 1
ATOM 2358 C C . PRO A 1 287 ? 25.797 -8.461 -7.992 1 69 287 PRO A C 1
ATOM 2360 O O . PRO A 1 287 ? 26.109 -7.676 -7.098 1 69 287 PRO A O 1
ATOM 2363 N N . GLU A 1 288 ? 24.797 -9.359 -7.871 1 74.38 288 GLU A N 1
ATOM 2364 C CA . GLU A 1 288 ? 24.031 -9.523 -6.641 1 74.38 288 GLU A CA 1
ATOM 2365 C C . GLU A 1 288 ? 24.828 -10.297 -5.59 1 74.38 288 GLU A C 1
ATOM 2367 O O . GLU A 1 288 ? 25.484 -11.289 -5.91 1 74.38 288 GLU A O 1
ATOM 2372 N N . PRO A 1 289 ? 24.797 -9.867 -4.414 1 71.94 289 PRO A N 1
ATOM 2373 C CA . PRO A 1 289 ? 25.531 -10.562 -3.35 1 71.94 289 PRO A CA 1
ATOM 2374 C C . PRO A 1 289 ? 25.094 -12.016 -3.176 1 71.94 289 PRO A C 1
ATOM 2376 O O . PRO A 1 289 ? 25.922 -12.898 -2.992 1 71.94 289 PRO A O 1
ATOM 2379 N N . TRP A 1 290 ? 23.875 -12.195 -3.303 1 68.12 290 TRP A N 1
ATOM 2380 C CA . TRP A 1 290 ? 23.375 -13.555 -3.096 1 68.12 290 TRP A CA 1
ATOM 2381 C C . TRP A 1 290 ? 23.75 -14.453 -4.266 1 68.12 290 TRP A C 1
ATOM 2383 O O . TRP A 1 290 ? 23.859 -15.68 -4.113 1 68.12 290 TRP A O 1
ATOM 2393 N N . ALA A 1 291 ? 24 -13.922 -5.441 1 66.5 291 ALA A N 1
ATOM 2394 C CA . ALA A 1 291 ? 24.438 -14.688 -6.609 1 66.5 291 ALA A CA 1
ATOM 2395 C C . ALA A 1 291 ? 25.844 -15.242 -6.41 1 66.5 291 ALA A C 1
ATOM 2397 O O . ALA A 1 291 ? 26.172 -16.328 -6.918 1 66.5 291 ALA A O 1
ATOM 2398 N N . ILE A 1 292 ? 26.641 -14.477 -5.684 1 65.75 292 ILE A N 1
ATOM 2399 C CA . ILE A 1 292 ? 27.984 -14.938 -5.406 1 65.75 292 ILE A CA 1
ATOM 2400 C C . ILE A 1 292 ? 27.938 -16.234 -4.59 1 65.75 292 ILE A C 1
ATOM 2402 O O . ILE A 1 292 ? 28.656 -17.188 -4.887 1 65.75 292 ILE A O 1
ATOM 2406 N N . TYR A 1 293 ? 27 -16.188 -3.658 1 60.31 293 TYR A N 1
ATOM 2407 C CA . TYR A 1 293 ? 26.859 -17.328 -2.771 1 60.31 293 TYR A CA 1
ATOM 2408 C C . TYR A 1 293 ? 26.359 -18.547 -3.533 1 60.31 293 TYR A C 1
ATOM 2410 O O . TYR A 1 293 ? 26.891 -19.656 -3.387 1 60.31 293 TYR A O 1
ATOM 2418 N N . THR A 1 294 ? 25.453 -18.328 -4.367 1 60.31 294 THR A N 1
ATOM 2419 C CA . THR A 1 294 ? 24.812 -19.453 -5.047 1 60.31 294 THR A CA 1
ATOM 2420 C C . THR A 1 294 ? 25.719 -19.984 -6.164 1 60.31 294 THR A C 1
ATOM 2422 O O . THR A 1 294 ? 25.828 -21.203 -6.355 1 60.31 294 THR A O 1
ATOM 2425 N N . LEU A 1 295 ? 26.359 -19.094 -6.883 1 61.59 295 LEU A N 1
ATOM 2426 C CA . LEU A 1 295 ? 27.125 -19.531 -8.047 1 61.59 295 LEU A CA 1
ATOM 2427 C C . LEU A 1 295 ? 28.469 -20.125 -7.617 1 61.59 295 LEU A C 1
ATOM 2429 O O . LEU A 1 295 ? 28.906 -21.125 -8.172 1 61.59 295 LEU A O 1
ATOM 2433 N N . HIS A 1 296 ? 29.047 -19.531 -6.648 1 58.78 296 HIS A N 1
ATOM 2434 C CA . HIS A 1 296 ? 30.344 -20.047 -6.227 1 58.78 296 HIS A CA 1
ATOM 2435 C C . HIS A 1 296 ? 30.188 -21.234 -5.289 1 58.78 296 HIS A C 1
ATOM 2437 O O . HIS A 1 296 ? 31.016 -22.141 -5.305 1 58.78 296 HIS A O 1
ATOM 2443 N N . LEU A 1 297 ? 29.141 -21.25 -4.543 1 53.16 297 LEU A N 1
ATOM 2444 C CA . LEU A 1 297 ? 28.906 -22.422 -3.721 1 53.16 297 LEU A CA 1
ATOM 2445 C C . LEU A 1 297 ? 28.438 -23.609 -4.578 1 53.16 297 LEU A C 1
ATOM 2447 O O . LEU A 1 297 ? 28.828 -24.75 -4.336 1 53.16 297 LEU A O 1
ATOM 2451 N N . ARG A 1 298 ? 27.641 -23.328 -5.523 1 52.16 298 ARG A N 1
ATOM 2452 C CA . ARG A 1 298 ? 27.203 -24.391 -6.43 1 52.16 298 ARG A CA 1
ATOM 2453 C C . ARG A 1 298 ? 28.391 -24.922 -7.242 1 52.16 298 ARG A C 1
ATOM 2455 O O . ARG A 1 298 ? 28.5 -26.125 -7.461 1 52.16 298 ARG A O 1
ATOM 2462 N N . GLU A 1 299 ? 29.172 -24.109 -7.742 1 52.41 299 GLU A N 1
ATOM 2463 C CA . GLU A 1 299 ? 30.344 -24.594 -8.461 1 52.41 299 GLU A CA 1
ATOM 2464 C C . GLU A 1 299 ? 31.234 -25.422 -7.555 1 52.41 299 GLU A C 1
ATOM 2466 O O . GLU A 1 299 ? 31.812 -26.422 -7.984 1 52.41 299 GLU A O 1
ATOM 2471 N N . LYS A 1 300 ? 31.297 -25.109 -6.328 1 52.22 300 LYS A N 1
ATOM 2472 C CA . LYS A 1 300 ? 32.125 -25.891 -5.398 1 52.22 300 LYS A CA 1
ATOM 2473 C C . LYS A 1 300 ? 31.469 -27.25 -5.129 1 52.22 300 LYS A C 1
ATOM 2475 O O . LYS A 1 300 ? 32.156 -28.25 -4.973 1 52.22 300 LYS A O 1
ATOM 2480 N N . GLN A 1 301 ? 30.188 -27.156 -5.043 1 47.06 301 GLN A N 1
ATOM 2481 C CA . GLN A 1 301 ? 29.5 -28.422 -4.816 1 47.06 301 GLN A CA 1
ATOM 2482 C C . GLN A 1 301 ? 29.516 -29.297 -6.074 1 47.06 301 GLN A C 1
ATOM 2484 O O . GLN A 1 301 ? 29.516 -30.516 -5.984 1 47.06 301 GLN A O 1
ATOM 2489 N N . THR A 1 302 ? 29.484 -28.688 -7.23 1 43.91 302 THR A N 1
ATOM 2490 C CA . THR A 1 302 ? 29.5 -29.469 -8.461 1 43.91 302 THR A CA 1
ATOM 2491 C C . THR A 1 302 ? 30.938 -29.781 -8.875 1 43.91 302 THR A C 1
ATOM 2493 O O . THR A 1 302 ? 31.172 -30.359 -9.938 1 43.91 302 THR A O 1
ATOM 2496 N N . ASP A 1 303 ? 31.875 -29.219 -8.242 1 41.41 303 ASP A N 1
ATOM 2497 C CA . ASP A 1 303 ? 33.219 -29.734 -8.477 1 41.41 303 ASP A CA 1
ATOM 2498 C C . ASP A 1 303 ? 33.344 -31.203 -8.102 1 41.41 303 ASP A C 1
ATOM 2500 O O . ASP A 1 303 ? 33.094 -31.578 -6.957 1 41.41 303 ASP A O 1
ATOM 2504 N N . PRO A 1 304 ? 33.281 -32.094 -9.031 1 45.69 304 PRO A N 1
ATOM 2505 C CA . PRO A 1 304 ? 33.375 -33.562 -8.82 1 45.69 304 PRO A CA 1
ATOM 2506 C C . PRO A 1 304 ? 34.469 -33.938 -7.816 1 45.69 304 PRO A C 1
ATOM 2508 O O . PRO A 1 304 ? 34.406 -35 -7.223 1 45.69 304 PRO A O 1
ATOM 2511 N N . SER A 1 305 ? 35.5 -33.156 -7.777 1 43.28 305 SER A N 1
ATOM 2512 C CA . SER A 1 305 ? 36.625 -33.562 -6.938 1 43.28 305 SER A CA 1
ATOM 2513 C C . SER A 1 305 ? 36.25 -33.531 -5.461 1 43.28 305 SER A C 1
ATOM 2515 O O . SER A 1 305 ? 36.812 -34.281 -4.656 1 43.28 305 SER A O 1
ATOM 2517 N N . LEU A 1 306 ? 35.312 -32.656 -5.094 1 39.59 306 LEU A N 1
ATOM 2518 C CA . LEU A 1 306 ? 34.906 -32.656 -3.691 1 39.59 306 LEU A CA 1
ATOM 2519 C C . LEU A 1 306 ? 33.75 -33.625 -3.443 1 39.59 306 LEU A C 1
ATOM 2521 O O . LEU A 1 306 ? 33.344 -33.812 -2.299 1 39.59 306 LEU A O 1
ATOM 2525 N N . HIS A 1 307 ? 33 -34.094 -4.395 1 37.53 307 HIS A N 1
ATOM 2526 C CA . HIS A 1 307 ? 32.094 -35.219 -4.172 1 37.53 307 HIS A CA 1
ATOM 2527 C C . HIS A 1 307 ? 32.812 -36.438 -3.604 1 37.53 307 HIS A C 1
ATOM 2529 O O . HIS A 1 307 ? 32.188 -37.312 -3.014 1 37.53 307 HIS A O 1
ATOM 2535 N N . ASP A 1 308 ? 34.062 -36.625 -3.902 1 38.16 308 ASP A N 1
ATOM 2536 C CA . ASP A 1 308 ? 34.781 -37.781 -3.377 1 38.16 308 ASP A CA 1
ATOM 2537 C C . ASP A 1 308 ? 34.969 -37.656 -1.866 1 38.16 308 ASP A C 1
ATOM 2539 O O . ASP A 1 308 ? 34.938 -38.688 -1.158 1 38.16 308 ASP A O 1
ATOM 2543 N N . THR A 1 309 ? 35.125 -36.438 -1.321 1 36.66 309 THR A N 1
ATOM 2544 C CA . THR A 1 309 ? 35.5 -36.438 0.093 1 36.66 309 THR A CA 1
ATOM 2545 C C . THR A 1 309 ? 34.25 -36.5 0.966 1 36.66 309 THR A C 1
ATOM 2547 O O . THR A 1 309 ? 34.281 -37.125 2.041 1 36.66 309 THR A O 1
ATOM 2550 N N . VAL A 1 310 ? 33.094 -35.938 0.577 1 35.09 310 VAL A N 1
ATOM 2551 C CA . VAL A 1 310 ? 31.984 -35.969 1.506 1 35.09 310 VAL A CA 1
ATOM 2552 C C . VAL A 1 310 ? 31.234 -37.281 1.349 1 35.09 310 VAL A C 1
ATOM 2554 O O . VAL A 1 310 ? 30.609 -37.781 2.295 1 35.09 310 VAL A O 1
ATOM 2557 N N . GLN A 1 311 ? 31.203 -37.938 0.204 1 31.23 311 GLN A N 1
ATOM 2558 C CA . GLN A 1 311 ? 30.656 -39.281 0.189 1 31.23 311 GLN A CA 1
ATOM 2559 C C . GLN A 1 311 ? 31.484 -40.219 1.06 1 31.23 311 GLN A C 1
ATOM 2561 O O . GLN A 1 311 ? 30.938 -41.156 1.681 1 31.23 311 GLN A O 1
ATOM 2566 N N . ASP A 1 312 ? 32.75 -40 1.101 1 34.56 312 ASP A N 1
ATOM 2567 C CA . ASP A 1 312 ? 33.562 -40.906 1.918 1 34.56 312 ASP A CA 1
ATOM 2568 C C . ASP A 1 312 ? 33.281 -40.688 3.404 1 34.56 312 ASP A C 1
ATOM 2570 O O . ASP A 1 312 ? 33.438 -41.625 4.207 1 34.56 312 ASP A O 1
ATOM 2574 N N . THR A 1 313 ? 32.938 -39.469 3.785 1 33.09 313 THR A N 1
ATOM 2575 C CA . THR A 1 313 ? 32.781 -39.344 5.227 1 33.09 313 THR A CA 1
ATOM 2576 C C . THR A 1 313 ? 31.422 -39.906 5.656 1 33.09 313 THR A C 1
ATOM 2578 O O . THR A 1 313 ? 31.281 -40.375 6.781 1 33.09 313 THR A O 1
ATOM 2581 N N . HIS A 1 314 ? 30.344 -39.844 4.812 1 29.72 314 HIS A N 1
ATOM 2582 C CA . HIS A 1 314 ? 29.109 -40.469 5.266 1 29.72 314 HIS A CA 1
ATOM 2583 C C . HIS A 1 314 ? 29.188 -42 5.137 1 29.72 314 HIS A C 1
ATOM 2585 O O . HIS A 1 314 ? 28.328 -42.688 5.676 1 29.72 314 HIS A O 1
ATOM 2591 N N . CYS A 1 315 ? 30.016 -42.562 4.234 1 30.02 315 CYS A N 1
ATOM 2592 C CA . CYS A 1 315 ? 30.062 -44 4.238 1 30.02 315 CYS A CA 1
ATOM 2593 C C . CYS A 1 315 ? 30.766 -44.531 5.484 1 30.02 315 CYS A C 1
ATOM 2595 O O . CYS A 1 315 ? 30.672 -45.719 5.797 1 30.02 315 CYS A O 1
ATOM 2597 N N . ARG A 1 316 ? 31.781 -43.812 6.035 1 33.53 316 ARG A N 1
ATOM 2598 C CA . ARG A 1 316 ? 32.438 -44.469 7.156 1 33.53 316 ARG A CA 1
ATOM 2599 C C . ARG A 1 316 ? 31.578 -44.469 8.406 1 33.53 316 ARG A C 1
ATOM 2601 O O . ARG A 1 316 ? 31.828 -45.188 9.367 1 33.53 316 ARG A O 1
ATOM 2608 N N . SER A 1 317 ? 30.609 -43.438 8.5 1 26.69 317 SER A N 1
ATOM 2609 C CA . SER A 1 317 ? 29.938 -43.469 9.789 1 26.69 317 SER A CA 1
ATOM 2610 C C . SER A 1 317 ? 28.734 -44.406 9.758 1 26.69 317 SER A C 1
ATOM 2612 O O . SER A 1 317 ? 27.984 -44.5 10.734 1 26.69 317 SER A O 1
ATOM 2614 N N . VAL A 1 318 ? 28.484 -45.188 8.617 1 25.52 318 VAL A N 1
ATOM 2615 C CA . VAL A 1 318 ? 27.688 -46.344 8.93 1 25.52 318 VAL A CA 1
ATOM 2616 C C . VAL A 1 318 ? 28.594 -47.5 9.344 1 25.52 318 VAL A C 1
ATOM 2618 O O . VAL A 1 318 ? 29.641 -47.719 8.734 1 25.52 318 VAL A O 1
ATOM 2621 N N . MET B 1 1 ? -7.145 6.766 -21.891 1 42.47 1 MET B N 1
ATOM 2622 C CA . MET B 1 1 ? -8.047 7.855 -21.531 1 42.47 1 MET B CA 1
ATOM 2623 C C . MET B 1 1 ? -8.344 7.859 -20.047 1 42.47 1 MET B C 1
ATOM 2625 O O . MET B 1 1 ? -8.25 8.898 -19.391 1 42.47 1 MET B O 1
ATOM 2629 N N . THR B 1 2 ? -8.594 6.691 -19.484 1 48.5 2 THR B N 1
ATOM 2630 C CA . THR B 1 2 ? -8.977 6.59 -18.094 1 48.5 2 THR B CA 1
ATOM 2631 C C . THR B 1 2 ? -7.793 6.879 -17.172 1 48.5 2 THR B C 1
ATOM 2633 O O . THR B 1 2 ? -7.938 7.555 -16.156 1 48.5 2 THR B O 1
ATOM 2636 N N . SER B 1 3 ? -6.613 6.527 -17.625 1 54.53 3 SER B N 1
ATOM 2637 C CA . SER B 1 3 ? -5.422 6.805 -16.828 1 54.53 3 SER B CA 1
ATOM 2638 C C . SER B 1 3 ? -5.148 8.305 -16.734 1 54.53 3 SER B C 1
ATOM 2640 O O . SER B 1 3 ? -4.754 8.805 -15.688 1 54.53 3 SER B O 1
ATOM 2642 N N . GLY B 1 4 ? -5.59 8.914 -17.797 1 49.62 4 GLY B N 1
ATOM 2643 C CA . GLY B 1 4 ? -5.371 10.352 -17.859 1 49.62 4 GLY B CA 1
ATOM 2644 C C . GLY B 1 4 ? -6.258 11.133 -16.906 1 49.62 4 GLY B C 1
ATOM 2645 O O . GLY B 1 4 ? -5.801 12.078 -16.25 1 49.62 4 GLY B O 1
ATOM 2646 N N . ILE B 1 5 ? -7.449 10.656 -16.75 1 48.56 5 ILE B N 1
ATOM 2647 C CA . ILE B 1 5 ? -8.406 11.367 -15.914 1 48.56 5 ILE B CA 1
ATOM 2648 C C . ILE B 1 5 ? -7.992 11.258 -14.453 1 48.56 5 ILE B C 1
ATOM 2650 O O . ILE B 1 5 ? -8.016 12.25 -13.719 1 48.56 5 ILE B O 1
ATOM 2654 N N . PHE B 1 6 ? -7.512 10.18 -14.094 1 56.41 6 PHE B N 1
ATOM 2655 C CA . PHE B 1 6 ? -7.145 9.984 -12.695 1 56.41 6 PHE B CA 1
ATOM 2656 C C . PHE B 1 6 ? -5.859 10.734 -12.359 1 56.41 6 PHE B C 1
ATOM 2658 O O . PHE B 1 6 ? -5.723 11.289 -11.266 1 56.41 6 PHE B O 1
ATOM 2665 N N . LEU B 1 7 ? -5.051 10.773 -13.383 1 59.59 7 LEU B N 1
ATOM 2666 C CA . LEU B 1 7 ? -3.857 11.594 -13.195 1 59.59 7 LEU B CA 1
ATOM 2667 C C . LEU B 1 7 ? -4.227 13.062 -13.031 1 59.59 7 LEU B C 1
ATOM 2669 O O . LEU B 1 7 ? -3.648 13.766 -12.203 1 59.59 7 LEU B O 1
ATOM 2673 N N . ILE B 1 8 ? -5.273 13.398 -13.711 1 49.78 8 ILE B N 1
ATOM 2674 C CA . ILE B 1 8 ? -5.738 14.781 -13.641 1 49.78 8 ILE B CA 1
ATOM 2675 C C . ILE B 1 8 ? -6.34 15.055 -12.266 1 49.78 8 ILE B C 1
ATOM 2677 O O . ILE B 1 8 ? -6.082 16.094 -11.664 1 49.78 8 ILE B O 1
ATOM 2681 N N . ILE B 1 9 ? -7.027 14.117 -11.773 1 52.94 9 ILE B N 1
ATOM 2682 C CA . ILE B 1 9 ? -7.652 14.273 -10.469 1 52.94 9 ILE B CA 1
ATOM 2683 C C . ILE B 1 9 ? -6.578 14.375 -9.391 1 52.94 9 ILE B C 1
ATOM 2685 O O . ILE B 1 9 ? -6.641 15.25 -8.523 1 52.94 9 ILE B O 1
ATOM 2689 N N . ILE B 1 10 ? -5.602 13.609 -9.555 1 58.09 10 ILE B N 1
ATOM 2690 C CA . ILE B 1 10 ? -4.516 13.617 -8.578 1 58.09 10 ILE B CA 1
ATOM 2691 C C . ILE B 1 10 ? -3.766 14.945 -8.656 1 58.09 10 ILE B C 1
ATOM 2693 O O . ILE B 1 10 ? -3.479 15.562 -7.625 1 58.09 10 ILE B O 1
ATOM 2697 N N . LEU B 1 11 ? -3.562 15.312 -9.867 1 54.66 11 LEU B N 1
ATOM 2698 C CA . LEU B 1 11 ? -2.848 16.578 -10.055 1 54.66 11 LEU B CA 1
ATOM 2699 C C . LEU B 1 11 ? -3.682 17.75 -9.57 1 54.66 11 LEU B C 1
ATOM 2701 O O . LEU B 1 11 ? -3.152 18.688 -8.953 1 54.66 11 LEU B O 1
ATOM 2705 N N . TYR B 1 12 ? -4.965 17.688 -9.828 1 49.62 12 TYR B N 1
ATOM 2706 C CA . TYR B 1 12 ? -5.875 18.75 -9.398 1 49.62 12 TYR B CA 1
ATOM 2707 C C . TYR B 1 12 ? -5.93 18.828 -7.879 1 49.62 12 TYR B C 1
ATOM 2709 O O . TYR B 1 12 ? -5.809 19.922 -7.309 1 49.62 12 TYR B O 1
ATOM 2717 N N . LEU B 1 13 ? -6.023 17.766 -7.336 1 55.22 13 LEU B N 1
ATOM 2718 C CA . LEU B 1 13 ? -6.129 17.734 -5.883 1 55.22 13 LEU B CA 1
ATOM 2719 C C . LEU B 1 13 ? -4.809 18.141 -5.23 1 55.22 13 LEU B C 1
ATOM 2721 O O . LEU B 1 13 ? -4.797 18.781 -4.176 1 55.22 13 LEU B O 1
ATOM 2725 N N . SER B 1 14 ? -3.781 17.812 -5.867 1 55.75 14 SER B N 1
ATOM 2726 C CA . SER B 1 14 ? -2.461 18.188 -5.371 1 55.75 14 SER B CA 1
ATOM 2727 C C . SER B 1 14 ? -2.223 19.688 -5.512 1 55.75 14 SER B C 1
ATOM 2729 O O . SER B 1 14 ? -1.592 20.297 -4.648 1 55.75 14 SER B O 1
ATOM 2731 N N . SER B 1 15 ? -2.68 20.297 -6.566 1 51.56 15 SER B N 1
ATOM 2732 C CA . SER B 1 15 ? -2.521 21.719 -6.82 1 51.56 15 SER B CA 1
ATOM 2733 C C . SER B 1 15 ? -3.367 22.547 -5.863 1 51.56 15 SER B C 1
ATOM 2735 O O . SER B 1 15 ? -2.959 23.641 -5.449 1 51.56 15 SER B O 1
ATOM 2737 N N . ARG B 1 16 ? -4.465 22.109 -5.535 1 51.28 16 ARG B N 1
ATOM 2738 C CA . ARG B 1 16 ? -5.348 22.828 -4.621 1 51.28 16 ARG B CA 1
ATOM 2739 C C . ARG B 1 16 ? -4.738 22.906 -3.225 1 51.28 16 ARG B C 1
ATOM 2741 O O . ARG B 1 16 ? -4.969 23.875 -2.498 1 51.28 16 ARG B O 1
ATOM 2748 N N . ASP B 1 17 ? -4.086 22 -2.816 1 54.31 17 ASP B N 1
ATOM 2749 C CA . ASP B 1 17 ? -3.416 22.031 -1.521 1 54.31 17 ASP B CA 1
ATOM 2750 C C . ASP B 1 17 ? -2.387 23.156 -1.465 1 54.31 17 ASP B C 1
ATOM 2752 O O . ASP B 1 17 ? -2.203 23.781 -0.42 1 54.31 17 ASP B O 1
ATOM 2756 N N . ARG B 1 18 ? -1.681 23.453 -2.545 1 46.69 18 ARG B N 1
ATOM 2757 C CA . ARG B 1 18 ? -0.693 24.531 -2.598 1 46.69 18 ARG B CA 1
ATOM 2758 C C . ARG B 1 18 ? -1.358 25.891 -2.465 1 46.69 18 ARG B C 1
ATOM 2760 O O . ARG B 1 18 ? -0.81 26.797 -1.833 1 46.69 18 ARG B O 1
ATOM 2767 N N . LEU B 1 19 ? -2.482 26.016 -3.098 1 42.88 19 LEU B N 1
ATOM 2768 C CA . LEU B 1 19 ? -3.178 27.297 -3.059 1 42.88 19 LEU B CA 1
ATOM 2769 C C . LEU B 1 19 ? -3.801 27.547 -1.688 1 42.88 19 LEU B C 1
ATOM 2771 O O . LEU B 1 19 ? -3.883 28.688 -1.229 1 42.88 19 LEU B O 1
ATOM 2775 N N . GLY B 1 20 ? -4.281 26.531 -1.104 1 41.59 20 GLY B N 1
ATOM 2776 C CA . GLY B 1 20 ? -4.984 26.719 0.157 1 41.59 20 GLY B CA 1
ATOM 2777 C C . GLY B 1 20 ? -4.055 26.938 1.332 1 41.59 20 GLY B C 1
ATOM 2778 O O . GLY B 1 20 ? -4.508 27.109 2.467 1 41.59 20 GLY B O 1
ATOM 2779 N N . SER B 1 21 ? -2.855 26.453 1.315 1 42.5 21 SER B N 1
ATOM 2780 C CA . SER B 1 21 ? -2.008 26.75 2.465 1 42.5 21 SER B CA 1
ATOM 2781 C C . SER B 1 21 ? -1.938 28.25 2.727 1 42.5 21 SER B C 1
ATOM 2783 O O . SER B 1 21 ? -1.521 28.672 3.805 1 42.5 21 SER B O 1
ATOM 2785 N N . ARG B 1 22 ? -1.974 29.156 1.814 1 41.91 22 ARG B N 1
ATOM 2786 C CA . ARG B 1 22 ? -1.771 30.562 2.133 1 41.91 22 ARG B CA 1
ATOM 2787 C C . ARG B 1 22 ? -2.875 31.094 3.047 1 41.91 22 ARG B C 1
ATOM 2789 O O . ARG B 1 22 ? -2.602 31.766 4.035 1 41.91 22 ARG B O 1
ATOM 2796 N N . GLU B 1 23 ? -4.027 31.469 2.518 1 36.78 23 GLU B N 1
ATOM 2797 C CA . GLU B 1 23 ? -4.922 32.469 3.09 1 36.78 23 GLU B CA 1
ATOM 2798 C C . GLU B 1 23 ? -5.805 31.875 4.18 1 36.78 23 GLU B C 1
ATOM 2800 O O . GLU B 1 23 ? -6.617 32.562 4.785 1 36.78 23 GLU B O 1
ATOM 2805 N N . THR B 1 24 ? -5.992 30.516 4.191 1 37.09 24 THR B N 1
ATOM 2806 C CA . THR B 1 24 ? -7.105 30.375 5.125 1 37.09 24 THR B CA 1
ATOM 2807 C C . THR B 1 24 ? -6.605 30.422 6.566 1 37.09 24 THR B C 1
ATOM 2809 O O . THR B 1 24 ? -5.656 29.719 6.922 1 37.09 24 THR B O 1
ATOM 2812 N N . ASP B 1 25 ? -6.73 31.406 7.363 1 36.03 25 ASP B N 1
ATOM 2813 C CA . ASP B 1 25 ? -6.629 31.609 8.805 1 36.03 25 ASP B CA 1
ATOM 2814 C C . ASP B 1 25 ? -6.883 30.297 9.562 1 36.03 25 ASP B C 1
ATOM 2816 O O . ASP B 1 25 ? -7.824 29.578 9.25 1 36.03 25 ASP B O 1
ATOM 2820 N N . PRO B 1 26 ? -5.879 29.562 10.094 1 42.09 26 PRO B N 1
ATOM 2821 C CA . PRO B 1 26 ? -6.043 28.375 10.945 1 42.09 26 PRO B CA 1
ATOM 2822 C C . PRO B 1 26 ? -7.391 28.359 11.664 1 42.09 26 PRO B C 1
ATOM 2824 O O . PRO B 1 26 ? -7.688 27.406 12.391 1 42.09 26 PRO B O 1
ATOM 2827 N N . GLY B 1 27 ? -7.969 29.5 11.914 1 41.28 27 GLY B N 1
ATOM 2828 C CA . GLY B 1 27 ? -9.164 29.5 12.734 1 41.28 27 GLY B CA 1
ATOM 2829 C C . GLY B 1 27 ? -10.211 28.5 12.281 1 41.28 27 GLY B C 1
ATOM 2830 O O . GLY B 1 27 ? -10.109 27.312 12.586 1 41.28 27 GLY B O 1
ATOM 2831 N N . LEU B 1 28 ? -11.531 28.844 11.789 1 45.06 28 LEU B N 1
ATOM 2832 C CA . LEU B 1 28 ? -12.805 28.156 11.633 1 45.06 28 LEU B CA 1
ATOM 2833 C C . LEU B 1 28 ? -12.789 27.266 10.391 1 45.06 28 LEU B C 1
ATOM 2835 O O . LEU B 1 28 ? -13.094 27.734 9.289 1 45.06 28 LEU B O 1
ATOM 2839 N N . ARG B 1 29 ? -11.773 26.328 10.203 1 52.56 29 ARG B N 1
ATOM 2840 C CA . ARG B 1 29 ? -11.984 25.406 9.086 1 52.56 29 ARG B CA 1
ATOM 2841 C C . ARG B 1 29 ? -13.461 25.047 8.938 1 52.56 29 ARG B C 1
ATOM 2843 O O . ARG B 1 29 ? -14.086 24.547 9.875 1 52.56 29 ARG B O 1
ATOM 2850 N N . THR B 1 30 ? -14.219 25.75 8.258 1 58.31 30 THR B N 1
ATOM 2851 C CA . THR B 1 30 ? -15.648 25.625 8.023 1 58.31 30 THR B CA 1
ATOM 2852 C C . THR B 1 30 ? -15.992 24.25 7.48 1 58.31 30 THR B C 1
ATOM 2854 O O . THR B 1 30 ? -15.258 23.703 6.66 1 58.31 30 THR B O 1
ATOM 2857 N N . ALA B 1 31 ? -16.812 23.5 8.328 1 65.81 31 ALA B N 1
ATOM 2858 C CA . ALA B 1 31 ? -17.344 22.172 8.047 1 65.81 31 ALA B CA 1
ATOM 2859 C C . ALA B 1 31 ? -18.125 22.156 6.742 1 65.81 31 ALA B C 1
ATOM 2861 O O . ALA B 1 31 ? -19.312 21.812 6.73 1 65.81 31 ALA B O 1
ATOM 2862 N N . GLN B 1 32 ? -17.453 22.734 5.637 1 84.75 32 GLN B N 1
ATOM 2863 C CA . GLN B 1 32 ? -18.141 22.656 4.348 1 84.75 32 GLN B CA 1
ATOM 2864 C C . GLN B 1 32 ? -18.125 21.234 3.795 1 84.75 32 GLN B C 1
ATOM 2866 O O . GLN B 1 32 ? -17.188 20.469 4.047 1 84.75 32 GLN B O 1
ATOM 2871 N N . PHE B 1 33 ? -19.203 20.875 3.209 1 93.12 33 PHE B N 1
ATOM 2872 C CA . PHE B 1 33 ? -19.312 19.562 2.578 1 93.12 33 PHE B CA 1
ATOM 2873 C C . PHE B 1 33 ? -18.234 19.391 1.512 1 93.12 33 PHE B C 1
ATOM 2875 O O . PHE B 1 33 ? -18.078 20.25 0.638 1 93.12 33 PHE B O 1
ATOM 2882 N N . HIS B 1 34 ? -17.516 18.359 1.659 1 93.44 34 HIS B N 1
ATOM 2883 C CA . HIS B 1 34 ? -16.422 18.094 0.732 1 93.44 34 HIS B CA 1
ATOM 2884 C C . HIS B 1 34 ? -16.938 17.516 -0.579 1 93.44 34 HIS B C 1
ATOM 2886 O O . HIS B 1 34 ? -16.578 16.391 -0.945 1 93.44 34 HIS B O 1
ATOM 2892 N N . MET B 1 35 ? -17.656 18.203 -1.346 1 92 35 MET B N 1
ATOM 2893 C CA . MET B 1 35 ? -18.359 17.75 -2.545 1 92 35 MET B CA 1
ATOM 2894 C C . MET B 1 35 ? -17.375 17.172 -3.562 1 92 35 MET B C 1
ATOM 2896 O O . MET B 1 35 ? -17.609 16.125 -4.141 1 92 35 MET B O 1
ATOM 2900 N N . ASP B 1 36 ? -16.281 17.844 -3.797 1 91.06 36 ASP B N 1
ATOM 2901 C CA . ASP B 1 36 ? -15.312 17.391 -4.785 1 91.06 36 ASP B CA 1
ATOM 2902 C C . ASP B 1 36 ? -14.734 16.031 -4.402 1 91.06 36 ASP B C 1
ATOM 2904 O O . ASP B 1 36 ? -14.781 15.086 -5.191 1 91.06 36 ASP B O 1
ATOM 2908 N N . LEU B 1 37 ? -14.336 15.898 -3.16 1 94.19 37 LEU B N 1
ATOM 2909 C CA . LEU B 1 37 ? -13.703 14.664 -2.717 1 94.19 37 LEU B CA 1
ATOM 2910 C C . LEU B 1 37 ? -14.695 13.508 -2.701 1 94.19 37 LEU B C 1
ATOM 2912 O O . LEU B 1 37 ? -14.391 12.406 -3.17 1 94.19 37 LEU B O 1
ATOM 2916 N N . TRP B 1 38 ? -15.898 13.758 -2.217 1 95.81 38 TRP B N 1
ATOM 2917 C CA . TRP B 1 38 ? -16.906 12.703 -2.17 1 95.81 38 TRP B CA 1
ATOM 2918 C C . TRP B 1 38 ? -17.344 12.305 -3.576 1 95.81 38 TRP B C 1
ATOM 2920 O O . TRP B 1 38 ? -17.609 11.125 -3.836 1 95.81 38 TRP B O 1
ATOM 2930 N N . SER B 1 39 ? -17.438 13.266 -4.449 1 94.75 39 SER B N 1
ATOM 2931 C CA . SER B 1 39 ? -17.797 12.961 -5.832 1 94.75 39 SER B CA 1
ATOM 2932 C C . SER B 1 39 ? -16.734 12.094 -6.496 1 94.75 39 SER B C 1
ATOM 2934 O O . SER B 1 39 ? -17.047 11.102 -7.156 1 94.75 39 SER B O 1
ATOM 2936 N N . TYR B 1 40 ? -15.469 12.477 -6.328 1 93.19 40 TYR B N 1
ATOM 2937 C CA . TYR B 1 40 ? -14.375 11.68 -6.875 1 93.19 40 TYR B CA 1
ATOM 2938 C C . TYR B 1 40 ? -14.344 10.297 -6.246 1 93.19 40 TYR B C 1
ATOM 2940 O O . TYR B 1 40 ? -14.094 9.297 -6.93 1 93.19 40 TYR B O 1
ATOM 2948 N N . PHE B 1 41 ? -14.578 10.219 -5.004 1 96.06 41 PHE B N 1
ATOM 2949 C CA . PHE B 1 41 ? -14.555 8.961 -4.277 1 96.06 41 PHE B CA 1
ATOM 2950 C C . PHE B 1 41 ? -15.648 8.023 -4.777 1 96.06 41 PHE B C 1
ATOM 2952 O O . PHE B 1 41 ? -15.391 6.848 -5.043 1 96.06 41 PHE B O 1
ATOM 2959 N N . THR B 1 42 ? -16.844 8.555 -4.941 1 95.94 42 THR B N 1
ATOM 2960 C CA . THR B 1 42 ? -17.953 7.766 -5.441 1 95.94 42 THR B CA 1
ATOM 2961 C C . THR B 1 42 ? -17.719 7.344 -6.887 1 95.94 42 THR B C 1
ATOM 2963 O O . THR B 1 42 ? -17.938 6.184 -7.246 1 95.94 42 THR B O 1
ATOM 2966 N N . LEU B 1 43 ? -17.25 8.258 -7.66 1 93.69 43 LEU B N 1
ATOM 2967 C CA . LEU B 1 43 ? -17 7.98 -9.07 1 93.69 43 LEU B CA 1
ATOM 2968 C C . LEU B 1 43 ? -15.953 6.883 -9.242 1 93.69 43 LEU B C 1
ATOM 2970 O O . LEU B 1 43 ? -16.156 5.934 -9.992 1 93.69 43 LEU B O 1
ATOM 2974 N N . GLN B 1 44 ? -14.914 6.938 -8.523 1 94.19 44 GLN B N 1
ATOM 2975 C CA . GLN B 1 44 ? -13.859 5.945 -8.695 1 94.19 44 GLN B CA 1
ATOM 2976 C C . GLN B 1 44 ? -14.281 4.586 -8.148 1 94.19 44 GLN B C 1
ATOM 2978 O O . GLN B 1 44 ? -13.891 3.547 -8.688 1 94.19 44 GLN B O 1
ATOM 2983 N N . ASN B 1 45 ? -15.055 4.535 -7.137 1 95.5 45 ASN B N 1
ATOM 2984 C CA . ASN B 1 45 ? -15.586 3.275 -6.629 1 95.5 45 ASN B CA 1
ATOM 2985 C C . ASN B 1 45 ? -16.391 2.537 -7.695 1 95.5 45 ASN B C 1
ATOM 2987 O O . ASN B 1 45 ? -16.234 1.329 -7.879 1 95.5 45 ASN B O 1
ATOM 2991 N N . TRP B 1 46 ? -17.156 3.252 -8.391 1 94.5 46 TRP B N 1
ATOM 2992 C CA . TRP B 1 46 ? -17.984 2.648 -9.422 1 94.5 46 TRP B CA 1
ATOM 2993 C C . TRP B 1 46 ? -17.156 2.303 -10.656 1 94.5 46 TRP B C 1
ATOM 2995 O O . TRP B 1 46 ? -17.312 1.224 -11.234 1 94.5 46 TRP B O 1
ATOM 3005 N N . LEU B 1 47 ? -16.281 3.119 -11.039 1 93.06 47 LEU B N 1
ATOM 3006 C CA . LEU B 1 47 ? -15.523 2.963 -12.281 1 93.06 47 LEU B CA 1
ATOM 3007 C C . LEU B 1 47 ? -14.406 1.938 -12.109 1 93.06 47 LEU B C 1
ATOM 3009 O O . LEU B 1 47 ? -14.18 1.107 -12.992 1 93.06 47 LEU B O 1
ATOM 3013 N N . LEU B 1 48 ? -13.766 1.986 -10.922 1 94.56 48 LEU B N 1
ATOM 3014 C CA . LEU B 1 48 ? -12.531 1.219 -10.797 1 94.56 48 LEU B CA 1
ATOM 3015 C C . LEU B 1 48 ? -12.758 -0.041 -9.969 1 94.56 48 LEU B C 1
ATOM 3017 O O . LEU B 1 48 ? -11.992 -1.002 -10.07 1 94.56 48 LEU B O 1
ATOM 3021 N N . ASP B 1 49 ? -13.695 -0.075 -9.188 1 92.62 49 ASP B N 1
ATOM 3022 C CA . ASP B 1 49 ? -13.953 -1.255 -8.367 1 92.62 49 ASP B CA 1
ATOM 3023 C C . ASP B 1 49 ? -15.125 -2.061 -8.906 1 92.62 49 ASP B C 1
ATOM 3025 O O . ASP B 1 49 ? -14.969 -3.217 -9.297 1 92.62 49 ASP B O 1
ATOM 3029 N N . PHE B 1 50 ? -16.219 -1.456 -9.086 1 90.56 50 PHE B N 1
ATOM 3030 C CA . PHE B 1 50 ? -17.422 -2.152 -9.531 1 90.56 50 PHE B CA 1
ATOM 3031 C C . PHE B 1 50 ? -17.25 -2.643 -10.969 1 90.56 50 PHE B C 1
ATOM 3033 O O . PHE B 1 50 ? -17.625 -3.775 -11.289 1 90.56 50 PHE B O 1
ATOM 3040 N N . SER B 1 51 ? -16.734 -1.791 -11.797 1 90.25 51 SER B N 1
ATOM 3041 C CA . SER B 1 51 ? -16.703 -2.086 -13.227 1 90.25 51 SER B CA 1
ATOM 3042 C C . SER B 1 51 ? -15.523 -2.988 -13.578 1 90.25 51 SER B C 1
ATOM 3044 O O . SER B 1 51 ? -15.336 -3.35 -14.742 1 90.25 51 SER B O 1
ATOM 3046 N N . ARG B 1 52 ? -14.742 -3.396 -12.664 1 88.19 52 ARG B N 1
ATOM 3047 C CA . ARG B 1 52 ? -13.508 -4.137 -12.891 1 88.19 52 ARG B CA 1
ATOM 3048 C C . ARG B 1 52 ? -13.773 -5.422 -13.664 1 88.19 52 ARG B C 1
ATOM 3050 O O . ARG B 1 52 ? -13.109 -5.707 -14.664 1 88.19 52 ARG B O 1
ATOM 3057 N N . PRO B 1 53 ? -14.75 -6.227 -13.32 1 79.06 53 PRO B N 1
ATOM 3058 C CA . PRO B 1 53 ? -14.992 -7.461 -14.078 1 79.06 53 PRO B CA 1
ATOM 3059 C C . PRO B 1 53 ? -15.484 -7.195 -15.5 1 79.06 53 PRO B C 1
ATOM 3061 O O . PRO B 1 53 ? -15.344 -8.055 -16.375 1 79.06 53 PRO B O 1
ATOM 3064 N N . LEU B 1 54 ? -16 -6.062 -15.727 1 81.81 54 LEU B N 1
ATOM 3065 C CA . LEU B 1 54 ? -16.562 -5.723 -17.031 1 81.81 54 LEU B CA 1
ATOM 3066 C C . LEU B 1 54 ? -15.492 -5.156 -17.953 1 81.81 54 LEU B C 1
ATOM 3068 O O . LEU B 1 54 ? -15.703 -5.055 -19.156 1 81.81 54 LEU B O 1
ATOM 3072 N N . ALA B 1 55 ? -14.375 -4.84 -17.359 1 83.88 55 ALA B N 1
ATOM 3073 C CA . ALA B 1 55 ? -13.336 -4.168 -18.125 1 83.88 55 ALA B CA 1
ATOM 3074 C C . ALA B 1 55 ? -12.82 -5.059 -19.266 1 83.88 55 ALA B C 1
ATOM 3076 O O . ALA B 1 55 ? -12.445 -4.566 -20.328 1 83.88 55 ALA B O 1
ATOM 3077 N N . VAL B 1 56 ? -12.852 -6.332 -19.047 1 77.25 56 VAL B N 1
ATOM 3078 C CA . VAL B 1 56 ? -12.297 -7.266 -20.016 1 77.25 56 VAL B CA 1
ATOM 3079 C C . VAL B 1 56 ? -13.234 -7.383 -21.219 1 77.25 56 VAL B C 1
ATOM 3081 O O . VAL B 1 56 ? -12.805 -7.734 -22.312 1 77.25 56 VAL B O 1
ATOM 3084 N N . LEU B 1 57 ? -14.477 -7.121 -20.984 1 74.88 57 LEU B N 1
ATOM 3085 C CA . LEU B 1 57 ? -15.477 -7.254 -22.031 1 74.88 57 LEU B CA 1
ATOM 3086 C C . LEU B 1 57 ? -15.25 -6.211 -23.125 1 74.88 57 LEU B C 1
ATOM 3088 O O . LEU B 1 57 ? -15.664 -6.406 -24.281 1 74.88 57 LEU B O 1
ATOM 3092 N N . PHE B 1 58 ? -14.57 -5.172 -22.844 1 74.81 58 PHE B N 1
ATOM 3093 C CA . PHE B 1 58 ? -14.445 -4.062 -23.781 1 74.81 58 PHE B CA 1
ATOM 3094 C C . PHE B 1 58 ? -13.078 -4.074 -24.453 1 74.81 58 PHE B C 1
ATOM 3096 O O . PHE B 1 58 ? -12.773 -3.207 -25.281 1 74.81 58 PHE B O 1
ATOM 3103 N N . CYS B 1 59 ? -12.242 -5.055 -24.078 1 75.62 59 CYS B N 1
ATOM 3104 C CA . CYS B 1 59 ? -10.906 -5.039 -24.656 1 75.62 59 CYS B CA 1
ATOM 3105 C C . CYS B 1 59 ? -10.555 -6.398 -25.25 1 75.62 59 CYS B C 1
ATOM 3107 O O . CYS B 1 59 ? -10.727 -7.43 -24.609 1 75.62 59 CYS B O 1
ATOM 3109 N N . PRO B 1 60 ? -10.18 -6.324 -26.562 1 71.69 60 PRO B N 1
ATOM 3110 C CA . PRO B 1 60 ? -9.781 -7.582 -27.203 1 71.69 60 PRO B CA 1
ATOM 3111 C C . PRO B 1 60 ? -8.586 -8.234 -26.516 1 71.69 60 PRO B C 1
ATOM 3113 O O . PRO B 1 60 ? -7.684 -7.539 -26.047 1 71.69 60 PRO B O 1
ATOM 3116 N N . LEU B 1 61 ? -8.648 -9.492 -26.375 1 67.88 61 LEU B N 1
ATOM 3117 C CA . LEU B 1 61 ? -7.594 -10.281 -25.75 1 67.88 61 LEU B CA 1
ATOM 3118 C C . LEU B 1 61 ? -6.266 -10.086 -26.469 1 67.88 61 LEU B C 1
ATOM 3120 O O . LEU B 1 61 ? -5.199 -10.219 -25.875 1 67.88 61 LEU B O 1
ATOM 3124 N N . GLU B 1 62 ? -6.305 -9.719 -27.688 1 76.69 62 GLU B N 1
ATOM 3125 C CA . GLU B 1 62 ? -5.09 -9.555 -28.484 1 76.69 62 GLU B CA 1
ATOM 3126 C C . GLU B 1 62 ? -4.234 -8.406 -27.953 1 76.69 62 GLU B C 1
ATOM 3128 O O . GLU B 1 62 ? -3.01 -8.422 -28.094 1 76.69 62 GLU B O 1
ATOM 3133 N N . TRP B 1 63 ? -4.867 -7.488 -27.359 1 79.75 63 TRP B N 1
ATOM 3134 C CA . TRP B 1 63 ? -4.152 -6.324 -26.844 1 79.75 63 TRP B CA 1
ATOM 3135 C C . TRP B 1 63 ? -3.527 -6.633 -25.484 1 79.75 63 TRP B C 1
ATOM 3137 O O . TRP B 1 63 ? -2.59 -5.953 -25.062 1 79.75 63 TRP B O 1
ATOM 3147 N N . PHE B 1 64 ? -4.023 -7.711 -24.891 1 82.62 64 PHE B N 1
ATOM 3148 C CA . PHE B 1 64 ? -3.576 -8.016 -23.531 1 82.62 64 PHE B CA 1
ATOM 3149 C C . PHE B 1 64 ? -3.26 -9.5 -23.375 1 82.62 64 PHE B C 1
ATOM 3151 O O . PHE B 1 64 ? -4.117 -10.281 -22.969 1 82.62 64 PHE B O 1
ATOM 3158 N N . PRO B 1 65 ? -1.979 -9.75 -23.75 1 85.38 65 PRO B N 1
ATOM 3159 C CA . PRO B 1 65 ? -1.593 -11.156 -23.578 1 85.38 65 PRO B CA 1
ATOM 3160 C C . PRO B 1 65 ? -1.818 -11.672 -22.172 1 85.38 65 PRO B C 1
ATOM 3162 O O . PRO B 1 65 ? -1.815 -10.891 -21.219 1 85.38 65 PRO B O 1
ATOM 3165 N N . LEU B 1 66 ? -1.972 -12.945 -22 1 86.69 66 LEU B N 1
ATOM 3166 C CA . LEU B 1 66 ? -2.35 -13.562 -20.734 1 86.69 66 LEU B CA 1
ATOM 3167 C C . LEU B 1 66 ? -1.211 -13.461 -19.719 1 86.69 66 LEU B C 1
ATOM 3169 O O . LEU B 1 66 ? -1.432 -13.602 -18.516 1 86.69 66 LEU B O 1
ATOM 3173 N N . ASN B 1 67 ? 0.009 -13.25 -20.188 1 91.56 67 ASN B N 1
ATOM 3174 C CA . ASN B 1 67 ? 1.153 -13.203 -19.281 1 91.56 67 ASN B CA 1
ATOM 3175 C C . ASN B 1 67 ? 1.463 -11.781 -18.844 1 91.56 67 ASN B C 1
ATOM 3177 O O . ASN B 1 67 ? 2.521 -11.516 -18.266 1 91.56 67 ASN B O 1
ATOM 3181 N N . LYS B 1 68 ? 0.559 -10.859 -19.203 1 92.25 68 LYS B N 1
ATOM 3182 C CA . LYS B 1 68 ? 0.643 -9.461 -18.781 1 92.25 68 LYS B CA 1
ATOM 3183 C C . LYS B 1 68 ? -0.667 -9 -18.156 1 92.25 68 LYS B C 1
ATOM 3185 O O . LYS B 1 68 ? -1.698 -9.664 -18.297 1 92.25 68 LYS B O 1
ATOM 3190 N N . PRO B 1 69 ? -0.593 -7.879 -17.484 1 92.44 69 PRO B N 1
ATOM 3191 C CA . PRO B 1 69 ? -1.81 -7.387 -16.828 1 92.44 69 PRO B CA 1
ATOM 3192 C C . PRO B 1 69 ? -2.93 -7.086 -17.828 1 92.44 69 PRO B C 1
ATOM 3194 O O . PRO B 1 69 ? -2.67 -6.574 -18.906 1 92.44 69 PRO B O 1
ATOM 3197 N N . SER B 1 70 ? -4.121 -7.43 -17.5 1 90.81 70 SER B N 1
ATOM 3198 C CA . SER B 1 70 ? -5.328 -7.164 -18.266 1 90.81 70 SER B CA 1
ATOM 3199 C C . SER B 1 70 ? -5.902 -5.789 -17.953 1 90.81 70 SER B C 1
ATOM 3201 O O . SER B 1 70 ? -5.43 -5.113 -17.031 1 90.81 70 SER B O 1
ATOM 3203 N N . PRO B 1 71 ? -6.93 -5.344 -18.703 1 89.81 71 PRO B N 1
ATOM 3204 C CA . PRO B 1 71 ? -7.578 -4.078 -18.359 1 89.81 71 PRO B CA 1
ATOM 3205 C C . PRO B 1 71 ? -8.156 -4.074 -16.953 1 89.81 71 PRO B C 1
ATOM 3207 O O . PRO B 1 71 ? -8.109 -3.051 -16.266 1 89.81 71 PRO B O 1
ATOM 3210 N N . SER B 1 72 ? -8.711 -5.18 -16.547 1 91.88 72 SER B N 1
ATOM 3211 C CA . SER B 1 72 ? -9.234 -5.293 -15.188 1 91.88 72 SER B CA 1
ATOM 3212 C C . SER B 1 72 ? -8.133 -5.059 -14.148 1 91.88 72 SER B C 1
ATOM 3214 O O . SER B 1 72 ? -8.375 -4.449 -13.109 1 91.88 72 SER B O 1
ATOM 3216 N N . ASP B 1 73 ? -6.926 -5.555 -14.453 1 94.38 73 ASP B N 1
ATOM 3217 C CA . ASP B 1 73 ? -5.785 -5.375 -13.555 1 94.38 73 ASP B CA 1
ATOM 3218 C C . ASP B 1 73 ? -5.387 -3.906 -13.461 1 94.38 73 ASP B C 1
ATOM 3220 O O . ASP B 1 73 ? -5.066 -3.412 -12.383 1 94.38 73 ASP B O 1
ATOM 3224 N N . TYR B 1 74 ? -5.406 -3.264 -14.602 1 93 74 TYR B N 1
ATOM 3225 C CA . TYR B 1 74 ? -5.07 -1.845 -14.594 1 93 74 TYR B CA 1
ATOM 3226 C C . TYR B 1 74 ? -6.102 -1.041 -13.812 1 93 74 TYR B C 1
ATOM 3228 O O . TYR B 1 74 ? -5.754 -0.088 -13.117 1 93 74 TYR B O 1
ATOM 3236 N N . PHE B 1 75 ? -7.406 -1.369 -13.914 1 93.38 75 PHE B N 1
ATOM 3237 C CA . PHE B 1 75 ? -8.43 -0.74 -13.086 1 93.38 75 PHE B CA 1
ATOM 3238 C C . PHE B 1 75 ? -8.141 -0.945 -11.609 1 93.38 75 PHE B C 1
ATOM 3240 O O . PHE B 1 75 ? -8.258 -0.012 -10.812 1 93.38 75 PHE B O 1
ATOM 3247 N N . HIS B 1 76 ? -7.777 -2.121 -11.297 1 95.56 76 HIS B N 1
ATOM 3248 C CA . HIS B 1 76 ? -7.473 -2.443 -9.906 1 95.56 76 HIS B CA 1
ATOM 3249 C C . HIS B 1 76 ? -6.258 -1.669 -9.414 1 95.56 76 HIS B C 1
ATOM 3251 O O . HIS B 1 76 ? -6.238 -1.195 -8.273 1 95.56 76 HIS B O 1
ATOM 3257 N N . LEU B 1 77 ? -5.199 -1.566 -10.266 1 96.5 77 LEU B N 1
ATOM 3258 C CA . LEU B 1 77 ? -4.016 -0.777 -9.93 1 96.5 77 LEU B CA 1
ATOM 3259 C C . LEU B 1 77 ? -4.395 0.669 -9.633 1 96.5 77 LEU B C 1
ATOM 3261 O O . LEU B 1 77 ? -3.955 1.236 -8.633 1 96.5 77 LEU B O 1
ATOM 3265 N N . LEU B 1 78 ? -5.203 1.2 -10.469 1 94.69 78 LEU B N 1
ATOM 3266 C CA . LEU B 1 78 ? -5.633 2.584 -10.297 1 94.69 78 LEU B CA 1
ATOM 3267 C C . LEU B 1 78 ? -6.484 2.736 -9.039 1 94.69 78 LEU B C 1
ATOM 3269 O O . LEU B 1 78 ? -6.387 3.744 -8.336 1 94.69 78 LEU B O 1
ATOM 3273 N N . TYR B 1 79 ? -7.363 1.788 -8.805 1 96.38 79 TYR B N 1
ATOM 3274 C CA . TYR B 1 79 ? -8.156 1.792 -7.578 1 96.38 79 TYR B CA 1
ATOM 3275 C C . TYR B 1 79 ? -7.258 1.827 -6.348 1 96.38 79 TYR B C 1
ATOM 3277 O O . TYR B 1 79 ? -7.527 2.562 -5.395 1 96.38 79 TYR B O 1
ATOM 3285 N N . ASN B 1 80 ? -6.152 1.039 -6.375 1 97.5 80 ASN B N 1
ATOM 3286 C CA . ASN B 1 80 ? -5.23 0.926 -5.25 1 97.5 80 ASN B CA 1
ATOM 3287 C C . ASN B 1 80 ? -4.461 2.225 -5.023 1 97.5 80 ASN B C 1
ATOM 3289 O O . ASN B 1 80 ? -3.875 2.426 -3.959 1 97.5 80 ASN B O 1
ATOM 3293 N N . ILE B 1 81 ? -4.441 3.09 -5.984 1 95.62 81 ILE B N 1
ATOM 3294 C CA . ILE B 1 81 ? -3.744 4.363 -5.855 1 95.62 81 ILE B CA 1
ATOM 3295 C C . ILE B 1 81 ? -4.734 5.457 -5.465 1 95.62 81 ILE B C 1
ATOM 3297 O O . ILE B 1 81 ? -4.516 6.188 -4.496 1 95.62 81 ILE B O 1
ATOM 3301 N N . THR B 1 82 ? -5.871 5.492 -6.129 1 95.12 82 THR B N 1
ATOM 3302 C CA . THR B 1 82 ? -6.797 6.613 -6.008 1 95.12 82 THR B CA 1
ATOM 3303 C C . THR B 1 82 ? -7.57 6.535 -4.699 1 95.12 82 THR B C 1
ATOM 3305 O O . THR B 1 82 ? -7.785 7.551 -4.035 1 95.12 82 THR B O 1
ATOM 3308 N N . THR B 1 83 ? -7.973 5.387 -4.305 1 97.06 83 THR B N 1
ATOM 3309 C CA . THR B 1 83 ? -8.812 5.242 -3.123 1 97.06 83 THR B CA 1
ATOM 3310 C C . THR B 1 83 ? -8.078 5.711 -1.871 1 97.06 83 THR B C 1
ATOM 3312 O O . THR B 1 83 ? -8.555 6.59 -1.153 1 97.06 83 THR B O 1
ATOM 3315 N N . PRO B 1 84 ? -6.883 5.137 -1.623 1 97.44 84 PRO B N 1
ATOM 3316 C CA . PRO B 1 84 ? -6.184 5.617 -0.429 1 97.44 84 PRO B CA 1
ATOM 3317 C C . PRO B 1 84 ? -5.805 7.094 -0.521 1 97.44 84 PRO B C 1
ATOM 3319 O O . PRO B 1 84 ? -5.793 7.793 0.494 1 97.44 84 PRO B O 1
ATOM 3322 N N . PHE B 1 85 ? -5.465 7.559 -1.694 1 96.44 85 PHE B N 1
ATOM 3323 C CA . PHE B 1 85 ? -5.129 8.969 -1.874 1 96.44 85 PHE B CA 1
ATOM 3324 C C . PHE B 1 85 ? -6.312 9.859 -1.501 1 96.44 85 PHE B C 1
ATOM 3326 O O . PHE B 1 85 ? -6.148 10.836 -0.773 1 96.44 85 PHE B O 1
ATOM 3333 N N . LEU B 1 86 ? -7.48 9.516 -1.992 1 95.31 86 LEU B N 1
ATOM 3334 C CA . LEU B 1 86 ? -8.688 10.289 -1.71 1 95.31 86 LEU B CA 1
ATOM 3335 C C . LEU B 1 86 ? -9.055 10.195 -0.233 1 95.31 86 LEU B C 1
ATOM 3337 O O . LEU B 1 86 ? -9.531 11.172 0.35 1 95.31 86 LEU B O 1
ATOM 3341 N N . LEU B 1 87 ? -8.859 9.039 0.371 1 96.75 87 LEU B N 1
ATOM 3342 C CA . LEU B 1 87 ? -9.109 8.898 1.8 1 96.75 87 LEU B CA 1
ATOM 3343 C C . LEU B 1 87 ? -8.195 9.805 2.611 1 96.75 87 LEU B C 1
ATOM 3345 O O . LEU B 1 87 ? -8.633 10.445 3.57 1 96.75 87 LEU B O 1
ATOM 3349 N N . LEU B 1 88 ? -6.938 9.844 2.225 1 95.5 88 LEU B N 1
ATOM 3350 C CA . LEU B 1 88 ? -5.988 10.727 2.902 1 95.5 88 LEU B CA 1
ATOM 3351 C C . LEU B 1 88 ? -6.383 12.188 2.73 1 95.5 88 LEU B C 1
ATOM 3353 O O . LEU B 1 88 ? -6.293 12.977 3.676 1 95.5 88 LEU B O 1
ATOM 3357 N N . LYS B 1 89 ? -6.836 12.547 1.589 1 92.38 89 LYS B N 1
ATOM 3358 C CA . LYS B 1 89 ? -7.277 13.922 1.341 1 92.38 89 LYS B CA 1
ATOM 3359 C C . LYS B 1 89 ? -8.516 14.258 2.17 1 92.38 89 LYS B C 1
ATOM 3361 O O . LYS B 1 89 ? -8.664 15.383 2.641 1 92.38 89 LYS B O 1
ATOM 3366 N N . LEU B 1 90 ? -9.43 13.305 2.332 1 93.5 90 LEU B N 1
ATOM 3367 C CA . LEU B 1 90 ? -10.594 13.5 3.188 1 93.5 90 LEU B CA 1
ATOM 3368 C C . LEU B 1 90 ? -10.172 13.75 4.629 1 93.5 90 LEU B C 1
ATOM 3370 O O . LEU B 1 90 ? -10.688 14.664 5.281 1 93.5 90 LEU B O 1
ATOM 3374 N N . ILE B 1 91 ? -9.227 12.938 5.086 1 93.12 91 ILE B N 1
ATOM 3375 C CA . ILE B 1 91 ? -8.734 13.062 6.453 1 93.12 91 ILE B CA 1
ATOM 3376 C C . ILE B 1 91 ? -8.07 14.422 6.637 1 93.12 91 ILE B C 1
ATOM 3378 O O . ILE B 1 91 ? -8.258 15.078 7.664 1 93.12 91 ILE B O 1
ATOM 3382 N N . GLU B 1 92 ? -7.309 14.852 5.656 1 89.38 92 GLU B N 1
ATOM 3383 C CA . GLU B 1 92 ? -6.621 16.141 5.711 1 89.38 92 GLU B CA 1
ATOM 3384 C C . GLU B 1 92 ? -7.617 17.297 5.809 1 89.38 92 GLU B C 1
ATOM 3386 O O . GLU B 1 92 ? -7.328 18.312 6.43 1 89.38 92 GLU B O 1
ATOM 3391 N N . ARG B 1 93 ? -8.742 17.188 5.227 1 90.06 93 ARG B N 1
ATOM 3392 C CA . ARG B 1 93 ? -9.727 18.266 5.176 1 90.06 93 ARG B CA 1
ATOM 3393 C C . ARG B 1 93 ? -10.68 18.188 6.359 1 90.06 93 ARG B C 1
ATOM 3395 O O . ARG B 1 93 ? -11.547 19.047 6.516 1 90.06 93 ARG B O 1
ATOM 3402 N N . SER B 1 94 ? -10.547 17.203 7.156 1 87.69 94 SER B N 1
ATOM 3403 C CA . SER B 1 94 ? -11.391 17.078 8.344 1 87.69 94 SER B CA 1
ATOM 3404 C C . SER B 1 94 ? -11.172 18.25 9.297 1 87.69 94 SER B C 1
ATOM 3406 O O . SER B 1 94 ? -10.039 18.688 9.508 1 87.69 94 SER B O 1
ATOM 3408 N N . PRO B 1 95 ? -12.219 18.781 9.859 1 83.62 95 PRO B N 1
ATOM 3409 C CA . PRO B 1 95 ? -12.086 19.938 10.758 1 83.62 95 PRO B CA 1
ATOM 3410 C C . PRO B 1 95 ? -11.359 19.594 12.055 1 83.62 95 PRO B C 1
ATOM 3412 O O . PRO B 1 95 ? -10.797 20.484 12.703 1 83.62 95 PRO B O 1
ATOM 3415 N N . LYS B 1 96 ? -11.414 18.328 12.422 1 83.81 96 LYS B N 1
ATOM 3416 C CA . LYS B 1 96 ? -10.727 17.906 13.641 1 83.81 96 LYS B CA 1
ATOM 3417 C C . LYS B 1 96 ? -9.43 17.172 13.32 1 83.81 96 LYS B C 1
ATOM 3419 O O . LYS B 1 96 ? -9.328 16.5 12.289 1 83.81 96 LYS B O 1
ATOM 3424 N N . THR B 1 97 ? -8.516 17.438 14.203 1 79.31 97 THR B N 1
ATOM 3425 C CA . THR B 1 97 ? -7.258 16.703 14.055 1 79.31 97 THR B CA 1
ATOM 3426 C C . THR B 1 97 ? -7.43 15.242 14.438 1 79.31 97 THR B C 1
ATOM 3428 O O . THR B 1 97 ? -7.879 14.93 15.539 1 79.31 97 THR B O 1
ATOM 3431 N N . LEU B 1 98 ? -7.172 14.43 13.547 1 82.75 98 LEU B N 1
ATOM 3432 C CA . LEU B 1 98 ? -7.281 12.984 13.742 1 82.75 98 LEU B CA 1
ATOM 3433 C C . LEU B 1 98 ? -5.906 12.359 13.953 1 82.75 98 LEU B C 1
ATOM 3435 O O . LEU B 1 98 ? -4.895 12.914 13.523 1 82.75 98 LEU B O 1
ATOM 3439 N N . PRO B 1 99 ? -5.859 11.234 14.695 1 88.06 99 PRO B N 1
ATOM 3440 C CA . PRO B 1 99 ? -4.574 10.57 14.93 1 88.06 99 PRO B CA 1
ATOM 3441 C C . PRO B 1 99 ? -3.9 10.117 13.633 1 88.06 99 PRO B C 1
ATOM 3443 O O . PRO B 1 99 ? -4.305 9.117 13.039 1 88.06 99 PRO B O 1
ATOM 3446 N N . ARG B 1 100 ? -2.891 10.75 13.305 1 88.81 100 ARG B N 1
ATOM 3447 C CA . ARG B 1 100 ? -2.217 10.539 12.023 1 88.81 100 ARG B CA 1
ATOM 3448 C C . ARG B 1 100 ? -1.61 9.141 11.945 1 88.81 100 ARG B C 1
ATOM 3450 O O . ARG B 1 100 ? -1.668 8.492 10.898 1 88.81 100 ARG B O 1
ATOM 3457 N N . SER B 1 101 ? -1.058 8.703 13.047 1 89.75 101 SER B N 1
ATOM 3458 C CA . SER B 1 101 ? -0.426 7.391 13.062 1 89.75 101 SER B CA 1
ATOM 3459 C C . SER B 1 101 ? -1.437 6.289 12.758 1 89.75 101 SER B C 1
ATOM 3461 O O . SER B 1 101 ? -1.149 5.371 11.984 1 89.75 101 SER B O 1
ATOM 3463 N N . ALA B 1 102 ? -2.582 6.445 13.375 1 92.06 102 ALA B N 1
ATOM 3464 C CA . ALA B 1 102 ? -3.627 5.457 13.125 1 92.06 102 ALA B CA 1
ATOM 3465 C C . ALA B 1 102 ? -4.074 5.492 11.664 1 92.06 102 ALA B C 1
ATOM 3467 O O . ALA B 1 102 ? -4.273 4.445 11.047 1 92.06 102 ALA B O 1
ATOM 3468 N N . VAL B 1 103 ? -4.176 6.68 11.117 1 94.25 103 VAL B N 1
ATOM 3469 C CA . VAL B 1 103 ? -4.582 6.844 9.727 1 94.25 103 VAL B CA 1
ATOM 3470 C C . VAL B 1 103 ? -3.535 6.223 8.805 1 94.25 103 VAL B C 1
ATOM 3472 O O . VAL B 1 103 ? -3.869 5.453 7.902 1 94.25 103 VAL B O 1
ATOM 3475 N N . TYR B 1 104 ? -2.252 6.496 9.047 1 95.19 104 TYR B N 1
ATOM 3476 C CA . TYR B 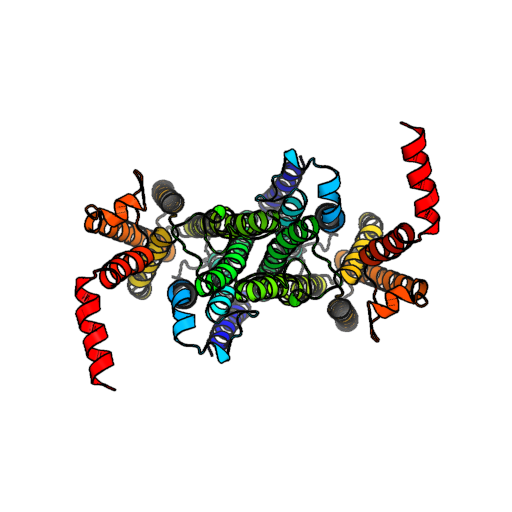1 104 ? -1.169 5.969 8.219 1 95.19 104 TYR B CA 1
ATOM 3477 C C . TYR B 1 104 ? -1.147 4.445 8.258 1 95.19 104 TYR B C 1
ATOM 3479 O O . TYR B 1 104 ? -1.049 3.797 7.211 1 95.19 104 TYR B O 1
ATOM 3487 N N . LEU B 1 105 ? -1.3 3.934 9.422 1 93.75 105 LEU B N 1
ATOM 3488 C CA . LEU B 1 105 ? -1.264 2.48 9.562 1 93.75 105 LEU B CA 1
ATOM 3489 C C . LEU B 1 105 ? -2.436 1.836 8.828 1 93.75 105 LEU B C 1
ATOM 3491 O O . LEU B 1 105 ? -2.273 0.803 8.18 1 93.75 105 LEU B O 1
ATOM 3495 N N . CYS B 1 106 ? -3.59 2.443 8.906 1 95.38 106 CYS B N 1
ATOM 3496 C CA . CYS B 1 106 ? -4.762 1.923 8.211 1 95.38 106 CYS B CA 1
ATOM 3497 C C . CYS B 1 106 ? -4.574 1.996 6.699 1 95.38 106 CYS B C 1
ATOM 3499 O O . CYS B 1 106 ? -4.848 1.028 5.988 1 95.38 106 CYS B O 1
ATOM 3501 N N . ILE B 1 107 ? -4.062 3.107 6.234 1 97.94 107 ILE B N 1
ATOM 3502 C CA . ILE B 1 107 ? -3.885 3.314 4.801 1 97.94 107 ILE B CA 1
ATOM 3503 C C . ILE B 1 107 ? -2.844 2.336 4.262 1 97.94 107 ILE B C 1
ATOM 3505 O O . ILE B 1 107 ? -3.053 1.706 3.223 1 97.94 107 ILE B O 1
ATOM 3509 N N . ILE B 1 108 ? -1.753 2.154 4.961 1 98.19 108 ILE B N 1
ATOM 3510 C CA . ILE B 1 108 ? -0.681 1.252 4.551 1 98.19 108 ILE B CA 1
ATOM 3511 C C . ILE B 1 108 ? -1.209 -0.179 4.484 1 98.19 108 ILE B C 1
ATOM 3513 O O . ILE B 1 108 ? -0.979 -0.886 3.502 1 98.19 108 ILE B O 1
ATOM 3517 N N . THR B 1 109 ? -1.931 -0.568 5.527 1 97.81 109 THR B N 1
ATOM 3518 C CA . THR B 1 109 ? -2.473 -1.921 5.582 1 97.81 109 THR B CA 1
ATOM 3519 C C . THR B 1 109 ? -3.521 -2.129 4.492 1 97.81 109 THR B C 1
ATOM 3521 O O . THR B 1 109 ? -3.568 -3.188 3.863 1 97.81 109 THR B O 1
ATOM 3524 N N . PHE B 1 110 ? -4.316 -1.115 4.281 1 98 110 PHE B N 1
ATOM 3525 C CA . PHE B 1 110 ? -5.309 -1.145 3.215 1 98 110 PHE B CA 1
ATOM 3526 C C . PHE B 1 110 ? -4.645 -1.396 1.866 1 98 110 PHE B C 1
ATOM 3528 O O . PHE B 1 110 ? -5.07 -2.271 1.111 1 98 110 PHE B O 1
ATOM 3535 N N . VAL B 1 111 ? -3.613 -0.615 1.552 1 98.38 111 VAL B N 1
ATOM 3536 C CA . VAL B 1 111 ? -2.936 -0.723 0.264 1 98.38 111 VAL B CA 1
ATOM 3537 C C . VAL B 1 111 ? -2.266 -2.09 0.145 1 98.38 111 VAL B C 1
ATOM 3539 O O . VAL B 1 111 ? -2.297 -2.713 -0.919 1 98.38 111 VAL B O 1
ATOM 3542 N N . MET B 1 112 ? -1.697 -2.51 1.217 1 98.31 112 MET B N 1
ATOM 3543 C CA . MET B 1 112 ? -1.061 -3.822 1.215 1 98.31 112 MET B CA 1
ATOM 3544 C C . MET B 1 112 ? -2.074 -4.918 0.902 1 98.31 112 MET B C 1
ATOM 3546 O O . MET B 1 112 ? -1.848 -5.746 0.019 1 98.31 112 MET B O 1
ATOM 3550 N N . GLY B 1 113 ? -3.215 -4.898 1.577 1 97.81 113 GLY B N 1
ATOM 3551 C CA . GLY B 1 113 ? -4.246 -5.902 1.373 1 97.81 113 GLY B CA 1
ATOM 3552 C C . GLY B 1 113 ? -4.832 -5.883 -0.026 1 97.81 113 GLY B C 1
ATOM 3553 O O . GLY B 1 113 ? -4.984 -6.93 -0.659 1 97.81 113 GLY B O 1
ATOM 3554 N N . SER B 1 114 ? -5.184 -4.695 -0.474 1 97.31 114 SER B N 1
ATOM 3555 C CA . SER B 1 114 ? -5.773 -4.574 -1.803 1 97.31 114 SER B CA 1
ATOM 3556 C C . SER B 1 114 ? -4.785 -4.98 -2.889 1 97.31 114 SER B C 1
ATOM 3558 O O . SER B 1 114 ? -5.18 -5.512 -3.93 1 97.31 114 SER B O 1
ATOM 3560 N N . SER B 1 115 ? -3.447 -4.797 -2.635 1 98.19 115 SER B N 1
ATOM 3561 C CA . SER B 1 115 ? -2.432 -5.18 -3.609 1 98.19 115 SER B CA 1
ATOM 3562 C C . SER B 1 115 ? -2.26 -6.695 -3.658 1 98.19 115 SER B C 1
ATOM 3564 O O . SER B 1 115 ? -2.059 -7.27 -4.73 1 98.19 115 SER B O 1
ATOM 3566 N N . MET B 1 116 ? -2.314 -7.32 -2.496 1 97.75 116 MET B N 1
ATOM 3567 C CA . MET B 1 116 ? -2.297 -8.781 -2.471 1 97.75 116 MET B CA 1
ATOM 3568 C C . MET B 1 116 ? -3.496 -9.352 -3.217 1 97.75 116 MET B C 1
ATOM 3570 O O . MET B 1 116 ? -3.357 -10.305 -3.988 1 97.75 116 MET B O 1
ATOM 3574 N N . HIS B 1 117 ? -4.637 -8.75 -2.953 1 95.62 117 HIS B N 1
ATOM 3575 C CA . HIS B 1 117 ? -5.855 -9.164 -3.639 1 95.62 117 HIS B CA 1
ATOM 3576 C C . HIS B 1 117 ? -5.727 -8.984 -5.148 1 95.62 117 HIS B C 1
ATOM 3578 O O . HIS B 1 117 ? -6.191 -9.836 -5.918 1 95.62 117 HIS B O 1
ATOM 3584 N N . LEU B 1 118 ? -5.125 -7.887 -5.59 1 96.81 118 LEU B N 1
ATOM 3585 C CA . LEU B 1 118 ? -4.941 -7.602 -7.008 1 96.81 118 LEU B CA 1
ATOM 3586 C C . LEU B 1 118 ? -4.168 -8.727 -7.691 1 96.81 118 LEU B C 1
ATOM 3588 O O . LEU B 1 118 ? -4.594 -9.227 -8.734 1 96.81 118 LEU B O 1
ATOM 3592 N N . VAL B 1 119 ? -3.041 -9.148 -7.102 1 97.25 119 VAL B N 1
ATOM 3593 C CA . VAL B 1 119 ? -2.209 -10.188 -7.703 1 97.25 119 VAL B CA 1
ATOM 3594 C C . VAL B 1 119 ? -2.98 -11.508 -7.746 1 97.25 119 VAL B C 1
ATOM 3596 O O . VAL B 1 119 ? -3.02 -12.172 -8.781 1 97.25 119 VAL B O 1
ATOM 3599 N N . GLY B 1 120 ? -3.594 -11.836 -6.645 1 95.06 120 GLY B N 1
ATOM 3600 C CA . GLY B 1 120 ? -4.379 -13.062 -6.582 1 95.06 120 GLY B CA 1
ATOM 3601 C C . GLY B 1 120 ? -5.527 -13.078 -7.57 1 95.06 120 GLY B C 1
ATOM 3602 O O . GLY B 1 120 ? -5.734 -14.07 -8.273 1 95.06 120 GLY B O 1
ATOM 3603 N N . GLU B 1 121 ? -6.27 -12.008 -7.617 1 92.12 121 GLU B N 1
ATOM 3604 C CA . GLU B 1 121 ? -7.406 -11.906 -8.531 1 92.12 121 GLU B CA 1
ATOM 3605 C C . GLU B 1 121 ? -6.953 -11.969 -9.984 1 92.12 121 GLU B C 1
ATOM 3607 O O . GLU B 1 121 ? -7.625 -12.57 -10.828 1 92.12 121 GLU B O 1
ATOM 3612 N N . SER B 1 122 ? -5.879 -11.305 -10.266 1 93.69 122 SER B N 1
ATOM 3613 C CA . SER B 1 122 ? -5.34 -11.312 -11.625 1 93.69 122 SER B CA 1
ATOM 3614 C C . SER B 1 122 ? -5.035 -12.727 -12.094 1 93.69 122 SER B C 1
ATOM 3616 O O . SER B 1 122 ? -5.402 -13.109 -13.211 1 93.69 122 SER B O 1
ATOM 3618 N N . ILE B 1 123 ? -4.395 -13.531 -11.258 1 93.75 123 ILE B N 1
ATOM 3619 C CA . ILE B 1 123 ? -4.039 -14.906 -11.594 1 93.75 123 ILE B CA 1
ATOM 3620 C C . ILE B 1 123 ? -5.305 -15.758 -11.672 1 93.75 123 ILE B C 1
ATOM 3622 O O . ILE B 1 123 ? -5.441 -16.594 -12.578 1 93.75 123 ILE B O 1
ATOM 3626 N N . ASN B 1 124 ? -6.215 -15.5 -10.75 1 88.31 124 ASN B N 1
ATOM 3627 C CA . ASN B 1 124 ? -7.465 -16.25 -10.742 1 88.31 124 ASN B CA 1
AT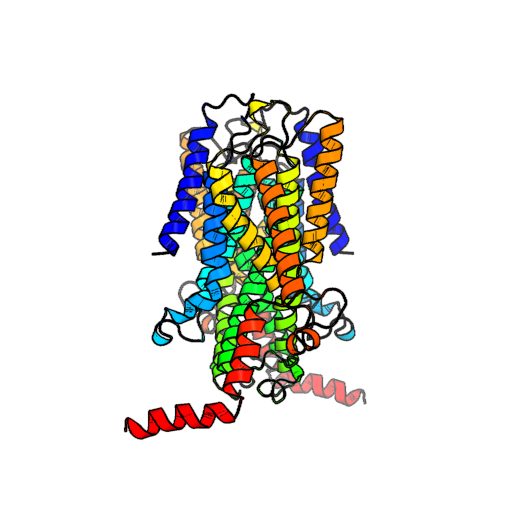OM 3628 C C . ASN B 1 124 ? -8.234 -16.062 -12.047 1 88.31 124 ASN B C 1
ATOM 3630 O O . ASN B 1 124 ? -8.844 -17.016 -12.555 1 88.31 124 ASN B O 1
ATOM 3634 N N . HIS B 1 125 ? -8.281 -14.906 -12.531 1 84.38 125 HIS B N 1
ATOM 3635 C CA . HIS B 1 125 ? -8.961 -14.641 -13.789 1 84.38 125 HIS B CA 1
ATOM 3636 C C . HIS B 1 125 ? -8.367 -15.477 -14.922 1 84.38 125 HIS B C 1
ATOM 3638 O O . HIS B 1 125 ? -9.086 -15.945 -15.805 1 84.38 125 HIS B O 1
ATOM 3644 N N . ARG B 1 126 ? -7.094 -15.703 -14.938 1 87.31 126 ARG B N 1
ATOM 3645 C CA . ARG B 1 126 ? -6.445 -16.516 -15.961 1 87.31 126 ARG B CA 1
ATOM 3646 C C . ARG B 1 126 ? -6.75 -18 -15.75 1 87.31 126 ARG B C 1
ATOM 3648 O O . ARG B 1 126 ? -6.844 -18.766 -16.719 1 87.31 126 ARG B O 1
ATOM 3655 N N . LEU B 1 127 ? -6.777 -18.344 -14.469 1 87.94 127 LEU B N 1
ATOM 3656 C CA . LEU B 1 127 ? -7.105 -19.734 -14.164 1 87.94 127 LEU B CA 1
ATOM 3657 C C . LEU B 1 127 ? -8.508 -20.078 -14.648 1 87.94 127 LEU B C 1
ATOM 3659 O O . LEU B 1 127 ? -8.75 -21.188 -15.125 1 87.94 127 LEU B O 1
ATOM 3663 N N . LEU B 1 128 ? -9.375 -19.156 -14.594 1 83.5 128 LEU B N 1
ATOM 3664 C CA . LEU B 1 128 ? -10.742 -19.359 -15.055 1 83.5 128 LEU B CA 1
ATOM 3665 C C . LEU B 1 128 ? -10.781 -19.578 -16.562 1 83.5 128 LEU B C 1
ATOM 3667 O O . LEU B 1 128 ? -11.562 -20.406 -17.062 1 83.5 128 LEU B O 1
ATOM 3671 N N . LEU B 1 129 ? -9.922 -18.875 -17.234 1 80 129 LEU B N 1
ATOM 3672 C CA . LEU B 1 129 ? -9.828 -19.062 -18.672 1 80 129 LEU B CA 1
ATOM 3673 C C . LEU B 1 129 ? -9.266 -20.438 -19.016 1 80 129 LEU B C 1
ATOM 3675 O O . LEU B 1 129 ? -9.461 -20.938 -20.125 1 80 129 LEU B O 1
ATOM 3679 N N . SER B 1 130 ? -8.594 -21.078 -17.969 1 85.25 130 SER B N 1
ATOM 3680 C CA . SER B 1 130 ? -7.992 -22.406 -18.156 1 85.25 130 SER B CA 1
ATOM 3681 C C . SER B 1 130 ? -8.938 -23.516 -17.719 1 85.25 130 SER B C 1
ATOM 3683 O O . SER B 1 130 ? -8.594 -24.688 -17.781 1 85.25 130 SER B O 1
ATOM 3685 N N . GLY B 1 131 ? -10.078 -23.141 -17.203 1 84.69 131 GLY B N 1
ATOM 3686 C CA . GLY B 1 131 ? -11.055 -24.141 -16.812 1 84.69 131 GLY B CA 1
ATOM 3687 C C . GLY B 1 131 ? -11.18 -24.297 -15.305 1 84.69 131 GLY B C 1
ATOM 3688 O O . GLY B 1 131 ? -11.781 -25.266 -14.828 1 84.69 131 GLY B O 1
ATOM 3689 N N . TYR B 1 132 ? -10.531 -23.438 -14.562 1 88 132 TYR B N 1
ATOM 3690 C CA . TYR B 1 132 ? -10.656 -23.438 -13.109 1 88 132 TYR B CA 1
ATOM 3691 C C . TYR B 1 132 ? -12.109 -23.25 -12.688 1 88 132 TYR B C 1
ATOM 3693 O O . TYR B 1 132 ? -12.828 -22.422 -13.258 1 88 132 TYR B O 1
ATOM 3701 N N . GLN B 1 133 ? -12.562 -24.047 -11.758 1 82.75 133 GLN B N 1
ATOM 3702 C CA . GLN B 1 133 ? -13.938 -23.984 -11.266 1 82.75 133 GLN B CA 1
ATOM 3703 C C . GLN B 1 133 ? -13.992 -23.328 -9.891 1 82.75 133 GLN B C 1
ATOM 3705 O O . GLN B 1 133 ? -13.469 -23.875 -8.914 1 82.75 133 GLN B O 1
ATOM 3710 N N . LEU B 1 134 ? -14.711 -22.281 -9.797 1 75.81 134 LEU B N 1
ATOM 3711 C CA . LEU B 1 134 ? -14.75 -21.453 -8.594 1 75.81 134 LEU B CA 1
ATOM 3712 C C . LEU B 1 134 ? -15.469 -22.172 -7.461 1 75.81 134 LEU B C 1
ATOM 3714 O O . LEU B 1 134 ? -15.242 -21.859 -6.285 1 75.81 134 LEU B O 1
ATOM 3718 N N . HIS B 1 135 ? -16.328 -23.078 -7.75 1 73.5 135 HIS B N 1
ATOM 3719 C CA . HIS B 1 135 ? -17.125 -23.734 -6.723 1 73.5 135 HIS B CA 1
ATOM 3720 C C . HIS B 1 135 ? -16.328 -24.859 -6.039 1 73.5 135 HIS B C 1
ATOM 3722 O O . HIS B 1 135 ? -16.734 -25.344 -4.984 1 73.5 135 HIS B O 1
ATOM 3728 N N . LEU B 1 136 ? -15.188 -25.188 -6.543 1 82 136 LEU B N 1
ATOM 3729 C CA . LEU B 1 136 ? -14.336 -26.234 -5.977 1 82 136 LEU B CA 1
ATOM 3730 C C . LEU B 1 136 ? -13.164 -25.625 -5.215 1 82 136 LEU B C 1
ATOM 3732 O O . LEU B 1 136 ? -12.758 -24.5 -5.5 1 82 136 LEU B O 1
ATOM 3736 N N . SER B 1 137 ? -12.758 -26.344 -4.188 1 86.56 137 SER B N 1
ATOM 3737 C CA . SER B 1 137 ? -11.516 -25.938 -3.529 1 86.56 137 SER B CA 1
ATOM 3738 C C . SER B 1 137 ? -10.328 -26.031 -4.477 1 86.56 137 SER B C 1
ATOM 3740 O O . SER B 1 137 ? -10.414 -26.688 -5.523 1 86.56 137 SER B O 1
ATOM 3742 N N . VAL B 1 138 ? -9.25 -25.359 -4.145 1 90.25 138 VAL B N 1
ATOM 3743 C CA . VAL B 1 138 ? -8.07 -25.312 -5.004 1 90.25 138 VAL B CA 1
ATOM 3744 C C . VAL B 1 138 ? -7.582 -26.734 -5.281 1 90.25 138 VAL B C 1
ATOM 3746 O O . VAL B 1 138 ? -7.332 -27.094 -6.434 1 90.25 138 VAL B O 1
ATOM 3749 N N . ARG B 1 139 ? -7.543 -27.562 -4.27 1 91.19 139 ARG B N 1
ATOM 3750 C CA . ARG B 1 139 ? -6.98 -28.906 -4.383 1 91.19 139 ARG B CA 1
ATOM 3751 C C . ARG B 1 139 ? -7.902 -29.828 -5.184 1 91.19 139 ARG B C 1
ATOM 3753 O O . ARG B 1 139 ? -7.453 -30.812 -5.758 1 91.19 139 ARG B O 1
ATOM 3760 N N . GLU B 1 140 ? -9.164 -29.484 -5.27 1 91.25 140 GLU B N 1
ATOM 3761 C CA . GLU B 1 140 ? -10.148 -30.328 -5.941 1 91.25 140 GLU B CA 1
ATOM 3762 C C . GLU B 1 140 ? -10.359 -29.891 -7.387 1 91.25 140 GLU B C 1
ATOM 3764 O O . GLU B 1 140 ? -11.023 -30.578 -8.164 1 91.25 140 GLU B O 1
ATOM 3769 N N . ASN B 1 141 ? -9.766 -28.781 -7.754 1 91 141 ASN B N 1
ATOM 3770 C CA . ASN B 1 141 ? -9.922 -28.312 -9.125 1 91 141 ASN B CA 1
ATOM 3771 C C . ASN B 1 141 ? -9.211 -29.219 -10.125 1 91 141 ASN B C 1
ATOM 3773 O O . ASN B 1 141 ? -8.055 -29.578 -9.922 1 91 141 ASN B O 1
ATOM 3777 N N . PRO B 1 142 ? -9.852 -29.562 -11.164 1 88.94 142 PRO B N 1
ATOM 3778 C CA . PRO B 1 142 ? -9.289 -30.516 -12.125 1 88.94 142 PRO B CA 1
ATOM 3779 C C . PRO B 1 142 ? -7.98 -30.031 -12.742 1 88.94 142 PRO B C 1
ATOM 3781 O O . PRO B 1 142 ? -7.094 -30.844 -13.023 1 88.94 142 PRO B O 1
ATOM 3784 N N . ILE B 1 143 ? -7.809 -28.812 -12.914 1 89.19 143 ILE B N 1
ATOM 3785 C CA . ILE B 1 143 ? -6.617 -28.312 -13.594 1 89.19 143 ILE B CA 1
ATOM 3786 C C . ILE B 1 143 ? -5.465 -28.219 -12.594 1 89.19 143 ILE B C 1
ATOM 3788 O O . ILE B 1 143 ? -4.309 -28.016 -12.992 1 89.19 143 ILE B O 1
ATOM 3792 N N . ILE B 1 144 ? -5.773 -28.344 -11.273 1 90.56 144 ILE B N 1
ATOM 3793 C CA . ILE B 1 144 ? -4.746 -28.172 -10.25 1 90.56 144 ILE B CA 1
ATOM 3794 C C . ILE B 1 144 ? -4.434 -29.516 -9.602 1 90.56 144 ILE B C 1
ATOM 3796 O O . ILE B 1 144 ? -3.273 -29.812 -9.297 1 90.56 144 ILE B O 1
ATOM 3800 N N . LYS B 1 145 ? -5.461 -30.328 -9.461 1 89.81 145 LYS B N 1
ATOM 3801 C CA . LYS B 1 145 ? -5.371 -31.578 -8.695 1 89.81 145 LYS B CA 1
ATOM 3802 C C . LYS B 1 145 ? -4.309 -32.5 -9.273 1 89.81 145 LYS B C 1
ATOM 3804 O O . LYS B 1 145 ? -3.682 -33.281 -8.539 1 89.81 145 LYS B O 1
ATOM 3809 N N . SER B 1 146 ? -4.023 -32.406 -10.57 1 87.12 146 SER B N 1
ATOM 3810 C CA . SER B 1 146 ? -3.125 -33.344 -11.211 1 87.12 146 SER B CA 1
ATOM 3811 C C . SER B 1 146 ? -1.731 -32.75 -11.391 1 87.12 146 SER B C 1
ATOM 3813 O O . SER B 1 146 ? -0.87 -33.375 -12.031 1 87.12 146 SER B O 1
ATOM 3815 N N . LEU B 1 147 ? -1.537 -31.688 -10.828 1 88.94 147 LEU B N 1
ATOM 3816 C CA . LEU B 1 147 ? -0.249 -31.031 -11.031 1 88.94 147 LEU B CA 1
ATOM 3817 C C . LEU B 1 147 ? 0.864 -31.781 -10.312 1 88.94 147 LEU B C 1
ATOM 3819 O O . LEU B 1 147 ? 0.667 -32.281 -9.203 1 88.94 147 LEU B O 1
ATOM 3823 N N . THR B 1 148 ? 1.961 -31.984 -10.938 1 86.75 148 THR B N 1
ATOM 3824 C CA . THR B 1 148 ? 3.182 -32.562 -10.383 1 86.75 148 THR B CA 1
ATOM 3825 C C . THR B 1 148 ? 4.344 -31.578 -10.516 1 86.75 148 THR B C 1
ATOM 3827 O O . THR B 1 148 ? 4.555 -30.984 -11.578 1 86.75 148 THR B O 1
ATOM 3830 N N . PRO B 1 149 ? 5.117 -31.438 -9.477 1 87.44 149 PRO B N 1
ATOM 3831 C CA . PRO B 1 149 ? 5.039 -32 -8.133 1 87.44 149 PRO B CA 1
ATOM 3832 C C . PRO B 1 149 ? 3.891 -31.422 -7.312 1 87.44 149 PRO B C 1
ATOM 3834 O O . PRO B 1 149 ? 3.361 -30.359 -7.652 1 87.44 149 PRO B O 1
ATOM 3837 N N . HIS B 1 150 ? 3.533 -32.031 -6.262 1 85.75 150 HIS B N 1
ATOM 3838 C CA . HIS B 1 150 ? 2.369 -31.672 -5.461 1 85.75 150 HIS B CA 1
ATOM 3839 C C . HIS B 1 150 ? 2.586 -30.344 -4.75 1 85.75 150 HIS B C 1
ATOM 3841 O O . HIS B 1 150 ? 1.622 -29.688 -4.348 1 85.75 150 HIS B O 1
ATOM 3847 N N . THR B 1 151 ? 3.748 -29.984 -4.68 1 87 151 THR B N 1
ATOM 3848 C CA . THR B 1 151 ? 4.074 -28.734 -4.016 1 87 151 THR B CA 1
ATOM 3849 C C . THR B 1 151 ? 3.559 -27.547 -4.82 1 87 151 THR B C 1
ATOM 3851 O O . THR B 1 151 ? 3.377 -26.453 -4.281 1 87 151 THR B O 1
ATOM 3854 N N . LEU B 1 152 ? 3.293 -27.766 -6.094 1 89.81 152 LEU B N 1
ATOM 3855 C CA . LEU B 1 152 ? 2.701 -26.719 -6.918 1 89.81 152 LEU B CA 1
ATOM 3856 C C . LEU B 1 152 ? 1.282 -26.391 -6.457 1 89.81 152 LEU B C 1
ATOM 3858 O O . LEU B 1 152 ? 0.838 -25.25 -6.551 1 89.81 152 LEU B O 1
ATOM 3862 N N . ILE B 1 153 ? 0.671 -27.438 -5.984 1 91.81 153 ILE B N 1
ATOM 3863 C CA . ILE B 1 153 ? -0.684 -27.266 -5.477 1 91.81 153 ILE B CA 1
ATOM 3864 C C . ILE B 1 153 ? -0.66 -26.344 -4.254 1 91.81 153 ILE B C 1
ATOM 3866 O O . ILE B 1 153 ? -1.506 -25.453 -4.117 1 91.81 153 ILE B O 1
ATOM 3870 N N . ASP B 1 154 ? 0.351 -26.516 -3.432 1 92 154 ASP B N 1
ATOM 3871 C CA . ASP B 1 154 ? 0.512 -25.672 -2.246 1 92 154 ASP B CA 1
ATOM 3872 C C . ASP B 1 154 ? 0.724 -24.203 -2.629 1 92 154 ASP B C 1
ATOM 3874 O O . ASP B 1 154 ? 0.264 -23.312 -1.927 1 92 154 ASP B O 1
ATOM 3878 N N . SER B 1 155 ? 1.41 -24 -3.691 1 92.62 155 SER B N 1
ATOM 3879 C CA . SER B 1 155 ? 1.646 -22.625 -4.152 1 92.62 155 SER B CA 1
ATOM 3880 C C . SER B 1 155 ? 0.341 -21.953 -4.543 1 92.62 155 SER B C 1
ATOM 3882 O O . SER B 1 155 ? 0.141 -20.766 -4.246 1 92.62 155 SER B O 1
ATOM 3884 N N . PHE B 1 156 ? -0.529 -22.656 -5.148 1 93.5 156 PHE B N 1
ATOM 3885 C CA . PHE B 1 156 ? -1.813 -22.078 -5.539 1 93.5 156 PHE B CA 1
ATOM 3886 C C . PHE B 1 156 ? -2.693 -21.844 -4.316 1 93.5 156 PHE B C 1
ATOM 3888 O O . PHE B 1 156 ? -3.432 -20.859 -4.262 1 93.5 156 PHE B O 1
ATOM 3895 N N . GLU B 1 157 ? -2.621 -22.781 -3.404 1 94.56 157 GLU B N 1
ATOM 3896 C CA . GLU B 1 157 ? -3.357 -22.562 -2.162 1 94.56 157 GLU B CA 1
ATOM 3897 C C . GLU B 1 157 ? -2.838 -21.344 -1.411 1 94.56 157 GLU B C 1
ATOM 3899 O O . GLU B 1 157 ? -3.617 -20.594 -0.815 1 94.56 157 GLU B O 1
ATOM 3904 N N . LEU B 1 158 ? -1.554 -21.203 -1.385 1 95.56 158 LEU B N 1
ATOM 3905 C CA . LEU B 1 158 ? -0.946 -20.031 -0.765 1 95.56 158 LEU B CA 1
ATOM 3906 C C . LEU B 1 158 ? -1.414 -18.75 -1.449 1 95.56 158 LEU B C 1
ATOM 3908 O O . LEU B 1 158 ? -1.733 -17.766 -0.78 1 95.56 158 LEU B O 1
ATOM 3912 N N . LEU B 1 159 ? -1.434 -18.828 -2.756 1 95.81 159 LEU B N 1
ATOM 3913 C CA . LEU B 1 159 ? -1.913 -17.672 -3.514 1 95.81 159 LEU B CA 1
ATOM 3914 C C . LEU B 1 159 ? -3.357 -17.344 -3.148 1 95.81 159 LEU B C 1
ATOM 3916 O O . LEU B 1 159 ? -3.709 -16.172 -2.984 1 95.81 159 LEU B O 1
ATOM 3920 N N . GLN B 1 160 ? -4.168 -18.344 -3.039 1 93.38 160 GLN B N 1
ATOM 3921 C CA . GLN B 1 160 ? -5.562 -18.156 -2.652 1 93.38 160 GLN B CA 1
ATOM 3922 C C . GLN B 1 160 ? -5.668 -17.578 -1.242 1 93.38 160 GLN B C 1
ATOM 3924 O O . GLN B 1 160 ? -6.559 -16.781 -0.958 1 93.38 160 GLN B O 1
ATOM 3929 N N . TYR B 1 161 ? -4.824 -18.016 -0.418 1 93.94 161 TYR B N 1
ATOM 3930 C CA . TYR B 1 161 ? -4.789 -17.469 0.937 1 93.94 161 TYR B CA 1
ATOM 3931 C C . TYR B 1 161 ? -4.484 -15.984 0.924 1 93.94 161 TYR B C 1
ATOM 3933 O O . TYR B 1 161 ? -5.164 -15.195 1.589 1 93.94 161 TYR B O 1
ATOM 3941 N N . TYR B 1 162 ? -3.443 -15.508 0.203 1 96.06 162 TYR B N 1
ATOM 3942 C CA . TYR B 1 162 ? -3.107 -14.094 0.079 1 96.06 162 TYR B CA 1
ATOM 3943 C C . TYR B 1 162 ? -4.27 -13.305 -0.518 1 96.06 162 TYR B C 1
ATOM 3945 O O . TYR B 1 162 ? -4.504 -12.156 -0.143 1 96.06 162 TYR B O 1
ATOM 3953 N N . ASP B 1 163 ? -4.996 -13.914 -1.385 1 93.38 163 ASP B N 1
ATOM 3954 C CA . ASP B 1 163 ? -6.07 -13.258 -2.127 1 93.38 163 ASP B CA 1
ATOM 3955 C C . ASP B 1 163 ? -7.344 -13.172 -1.287 1 93.38 163 ASP B C 1
ATOM 3957 O O . ASP B 1 163 ? -7.766 -12.07 -0.908 1 93.38 163 ASP B O 1
ATOM 3961 N N . GLU B 1 164 ? -7.91 -14.273 -0.848 1 88.38 164 GLU B N 1
ATOM 3962 C CA . GLU B 1 164 ? -9.266 -14.352 -0.32 1 88.38 164 GLU B CA 1
ATOM 3963 C C . GLU B 1 164 ? -9.273 -14.227 1.201 1 88.38 164 GLU B C 1
ATOM 3965 O O . GLU B 1 164 ? -10.297 -13.867 1.793 1 88.38 164 GLU B O 1
ATOM 3970 N N . SER B 1 165 ? -8.234 -14.484 1.847 1 90.44 165 SER B N 1
ATOM 3971 C CA . SER B 1 165 ? -8.211 -14.406 3.305 1 90.44 165 SER B CA 1
ATOM 3972 C C . SER B 1 165 ? -7.453 -13.18 3.781 1 90.44 165 SER B C 1
ATOM 3974 O O . SER B 1 165 ? -8.055 -12.141 4.062 1 90.44 165 SER B O 1
ATOM 3976 N N . LEU B 1 166 ? -6.133 -13.227 3.605 1 93.69 166 LEU B N 1
ATOM 3977 C CA . LEU B 1 166 ? -5.301 -12.148 4.129 1 93.69 166 LEU B CA 1
ATOM 3978 C C . LEU B 1 166 ? -5.559 -10.844 3.379 1 93.69 166 LEU B C 1
ATOM 3980 O O . LEU B 1 166 ? -5.73 -9.789 3.996 1 93.69 166 LEU B O 1
ATOM 3984 N N . GLY B 1 167 ? -5.578 -10.898 2.082 1 94.62 167 GLY B N 1
ATOM 3985 C CA . GLY B 1 167 ? -5.797 -9.711 1.265 1 94.62 167 GLY B CA 1
ATOM 3986 C C . GLY B 1 167 ? -7.117 -9.023 1.555 1 94.62 167 GLY B C 1
ATOM 3987 O O . GLY B 1 167 ? -7.152 -7.812 1.778 1 94.62 167 GLY B O 1
ATOM 3988 N N . HIS B 1 168 ? -8.195 -9.734 1.588 1 90.62 168 HIS B N 1
ATOM 3989 C CA . HIS B 1 168 ? -9.508 -9.172 1.866 1 90.62 168 HIS B CA 1
ATOM 3990 C C . HIS B 1 168 ? -9.562 -8.562 3.262 1 90.62 168 HIS B C 1
ATOM 3992 O O . HIS B 1 168 ? -10.062 -7.445 3.438 1 90.62 168 HIS B O 1
ATOM 3998 N N . CYS B 1 169 ? -9.07 -9.266 4.168 1 91.62 169 CYS B N 1
ATOM 3999 C CA . CYS B 1 169 ? -9.086 -8.773 5.539 1 91.62 169 CYS B CA 1
ATOM 4000 C C . CYS B 1 169 ? -8.305 -7.473 5.664 1 91.62 169 CYS B C 1
ATOM 4002 O O . CYS B 1 169 ? -8.797 -6.496 6.23 1 91.62 169 CYS B O 1
ATOM 4004 N N . MET B 1 170 ? -7.109 -7.43 5.125 1 95.94 170 MET B N 1
ATOM 4005 C CA . MET B 1 170 ? -6.23 -6.266 5.234 1 95.94 170 MET B CA 1
ATOM 4006 C C . MET B 1 170 ? -6.711 -5.137 4.328 1 95.94 170 MET B C 1
ATOM 4008 O O . MET B 1 170 ? -6.258 -3.998 4.457 1 95.94 170 MET B O 1
ATOM 4012 N N . TRP B 1 171 ? -7.598 -5.406 3.422 1 94.69 171 TRP B N 1
ATOM 4013 C CA . TRP B 1 171 ? -8.195 -4.391 2.564 1 94.69 171 TRP B CA 1
ATOM 4014 C C . TRP B 1 171 ? -9.398 -3.738 3.25 1 94.69 171 TRP B C 1
ATOM 4016 O O . TRP B 1 171 ? -9.422 -2.521 3.441 1 94.69 171 TRP B O 1
ATOM 4026 N N . TYR B 1 172 ? -10.367 -4.527 3.76 1 92.38 172 TYR B N 1
ATOM 4027 C CA . TYR B 1 172 ? -11.672 -3.99 4.113 1 92.38 172 TYR B CA 1
ATOM 4028 C C . TYR B 1 172 ? -11.695 -3.512 5.559 1 92.38 172 TYR B C 1
ATOM 4030 O O . TYR B 1 172 ? -12.305 -2.488 5.871 1 92.38 172 TYR B O 1
ATOM 4038 N N . VAL B 1 173 ? -11.047 -4.234 6.398 1 93.81 173 VAL B N 1
ATOM 4039 C CA . VAL B 1 173 ? -11.078 -3.828 7.801 1 93.81 173 VAL B CA 1
ATOM 4040 C C . VAL B 1 173 ? -10.469 -2.436 7.953 1 93.81 173 VAL B C 1
ATOM 4042 O O . VAL B 1 173 ? -11.109 -1.528 8.492 1 93.81 173 VAL B O 1
ATOM 4045 N N . PRO B 1 174 ? -9.281 -2.221 7.414 1 96.44 174 PRO B N 1
ATOM 4046 C CA . PRO B 1 174 ? -8.734 -0.866 7.523 1 96.44 174 PRO B CA 1
ATOM 4047 C C . PRO B 1 174 ? -9.562 0.167 6.762 1 96.44 174 PRO B C 1
ATOM 4049 O O . PRO B 1 174 ? -9.633 1.33 7.168 1 96.44 174 PRO B O 1
ATOM 4052 N N . LEU B 1 175 ? -10.188 -0.219 5.668 1 96.69 175 LEU B N 1
ATOM 4053 C CA . LEU B 1 175 ? -11.047 0.708 4.938 1 96.69 175 LEU B CA 1
ATOM 4054 C C . LEU B 1 175 ? -12.148 1.248 5.836 1 96.69 175 LEU B C 1
ATOM 4056 O O . LEU B 1 175 ? -12.352 2.463 5.922 1 96.69 175 LEU B O 1
ATOM 4060 N N . PHE B 1 176 ? -12.828 0.402 6.562 1 96.31 176 PHE B N 1
ATOM 4061 C CA . PHE B 1 176 ? -13.922 0.82 7.43 1 96.31 176 PHE B CA 1
ATOM 4062 C C . PHE B 1 176 ? -13.391 1.58 8.641 1 96.31 176 PHE B C 1
ATOM 4064 O O . PHE B 1 176 ? -14.047 2.498 9.141 1 96.31 176 PHE B O 1
ATOM 4071 N N . LEU B 1 177 ? -12.219 1.185 9.062 1 95.62 177 LEU B N 1
ATOM 4072 C CA . LEU B 1 177 ? -11.617 1.886 10.195 1 95.62 177 LEU B CA 1
ATOM 4073 C C . LEU B 1 177 ? -11.273 3.324 9.82 1 95.62 177 LEU B C 1
ATOM 4075 O O . LEU B 1 177 ? -11.492 4.242 10.609 1 95.62 177 LEU B O 1
ATOM 4079 N N . VAL B 1 178 ? -10.711 3.535 8.633 1 96.88 178 VAL B N 1
ATOM 4080 C CA . VAL B 1 178 ? -10.352 4.883 8.203 1 96.88 178 VAL B CA 1
ATOM 4081 C C . VAL B 1 178 ? -11.617 5.719 8.008 1 96.88 178 VAL B C 1
ATOM 4083 O O . VAL B 1 178 ? -11.641 6.902 8.352 1 96.88 178 VAL B O 1
ATOM 4086 N N . LEU B 1 179 ? -12.672 5.168 7.465 1 97.06 179 LEU B N 1
ATOM 4087 C CA . LEU B 1 179 ? -13.938 5.875 7.316 1 97.06 179 LEU B CA 1
ATOM 4088 C C . LEU B 1 179 ? -14.508 6.258 8.68 1 97.06 179 LEU B C 1
ATOM 4090 O O . LEU B 1 179 ? -15.031 7.359 8.844 1 97.06 179 LEU B O 1
ATOM 4094 N N . PHE B 1 180 ? -14.375 5.355 9.617 1 97 180 PHE B N 1
ATOM 4095 C CA . PHE B 1 180 ? -14.844 5.637 10.969 1 97 180 PHE B CA 1
ATOM 4096 C C . PHE B 1 180 ? -14.031 6.762 11.602 1 97 180 PHE B C 1
ATOM 4098 O O . PHE B 1 180 ? -14.594 7.656 12.242 1 97 180 PHE B O 1
ATOM 4105 N N . LEU B 1 181 ? -12.68 6.656 11.438 1 95.06 181 LEU B N 1
ATOM 4106 C CA . LEU B 1 181 ? -11.828 7.723 11.953 1 95.06 181 LEU B CA 1
ATOM 4107 C C . LEU B 1 181 ? -12.219 9.07 11.359 1 95.06 181 LEU B C 1
ATOM 4109 O O . LEU B 1 181 ? -12.328 10.062 12.078 1 95.06 181 LEU B O 1
ATOM 4113 N N . TYR B 1 182 ? -12.414 9.172 10.086 1 96.25 182 TYR B N 1
ATOM 4114 C CA . TYR B 1 182 ? -12.875 10.391 9.438 1 96.25 182 TYR B CA 1
ATOM 4115 C C . TYR B 1 182 ? -14.195 10.859 10.039 1 96.25 182 TYR B C 1
ATOM 4117 O O . TYR B 1 182 ? -14.383 12.055 10.297 1 96.25 182 TYR B O 1
ATOM 4125 N N . PHE B 1 183 ? -15.102 9.922 10.297 1 97.12 183 PHE B N 1
ATOM 4126 C CA . PHE B 1 183 ? -16.422 10.211 10.836 1 97.12 183 PHE B CA 1
ATOM 4127 C C . PHE B 1 183 ? -16.312 10.883 12.203 1 97.12 183 PHE B C 1
ATOM 4129 O O . PHE B 1 183 ? -17.078 11.789 12.516 1 97.12 183 PHE B O 1
ATOM 4136 N N . THR B 1 184 ? -15.406 10.445 12.984 1 95.25 184 THR B N 1
ATOM 4137 C CA . THR B 1 184 ? -15.258 10.984 14.328 1 95.25 184 THR B CA 1
ATOM 4138 C C . THR B 1 184 ? -14.859 12.461 14.273 1 95.25 184 THR B C 1
ATOM 4140 O O . THR B 1 184 ? -14.992 13.18 15.266 1 95.25 184 THR B O 1
ATOM 4143 N N . GLY B 1 185 ? -14.336 12.898 13.156 1 94.12 185 GLY B N 1
ATOM 4144 C CA . GLY B 1 185 ? -13.945 14.289 13.008 1 94.12 185 GLY B CA 1
ATOM 4145 C C . GLY B 1 185 ? -15.023 15.156 12.383 1 94.12 185 GLY B C 1
ATOM 4146 O O . GLY B 1 185 ? -14.836 16.359 12.203 1 94.12 185 GLY B O 1
ATOM 4147 N N . CYS B 1 186 ? -16.172 14.633 12.133 1 95.31 186 CYS B N 1
ATOM 4148 C CA . CYS B 1 186 ? -17.203 15.328 11.375 1 95.31 186 CYS B CA 1
ATOM 4149 C C . CYS B 1 186 ? -18.359 15.734 12.289 1 95.31 186 CYS B C 1
ATOM 4151 O O . CYS B 1 186 ? -19.5 15.359 12.047 1 95.31 186 CYS B O 1
ATOM 4153 N N . PHE B 1 187 ? -18.141 16.531 13.289 1 95.25 187 PHE B N 1
ATOM 4154 C CA . PHE B 1 187 ? -19.141 17.016 14.219 1 95.25 187 PHE B CA 1
ATOM 4155 C C . PHE B 1 187 ? -19 18.516 14.445 1 95.25 187 PHE B C 1
ATOM 4157 O O . PHE B 1 187 ? -17.891 19.047 14.352 1 95.25 187 PHE B O 1
ATOM 4164 N N . THR B 1 188 ? -20.094 19.125 14.664 1 94.25 188 THR B N 1
ATOM 4165 C CA . THR B 1 188 ? -20.094 20.578 14.82 1 94.25 188 THR B CA 1
ATOM 4166 C C . THR B 1 188 ? -21.172 21.031 15.797 1 94.25 188 THR B C 1
ATOM 4168 O O . THR B 1 188 ? -22.125 20.297 16.047 1 94.25 188 THR B O 1
ATOM 4171 N N . ILE B 1 189 ? -21.031 22.188 16.328 1 92.62 189 ILE B N 1
ATOM 4172 C CA . ILE B 1 189 ? -22.031 22.812 17.188 1 92.62 189 ILE B CA 1
ATOM 4173 C C . ILE B 1 189 ? -22.828 23.828 16.391 1 92.62 189 ILE B C 1
ATOM 4175 O O . ILE B 1 189 ? -23.891 24.281 16.844 1 92.62 189 ILE B O 1
ATOM 4179 N N . VAL B 1 190 ? -22.281 24.234 15.32 1 90.94 190 VAL B N 1
ATOM 4180 C CA . VAL B 1 190 ? -22.922 25.25 14.5 1 90.94 190 VAL B CA 1
ATOM 4181 C C . VAL B 1 190 ? -24.141 24.672 13.805 1 90.94 190 VAL B C 1
ATOM 4183 O O . VAL B 1 190 ? -24.016 23.781 12.961 1 90.94 190 VAL B O 1
ATOM 4186 N N . LYS B 1 191 ? -25.312 25.203 13.977 1 90.19 191 LYS B N 1
ATOM 4187 C CA . LYS B 1 191 ? -26.594 24.688 13.5 1 90.19 191 LYS B CA 1
ATOM 4188 C C . LYS B 1 191 ? -26.656 24.688 11.977 1 90.19 191 LYS B C 1
ATOM 4190 O O . LYS B 1 191 ? -27.188 23.766 11.367 1 90.19 191 LYS B O 1
ATOM 4195 N N . ALA B 1 192 ? -26.094 25.641 11.359 1 87.25 192 ALA B N 1
ATOM 4196 C CA . ALA B 1 192 ? -26.141 25.781 9.906 1 87.25 192 ALA B CA 1
ATOM 4197 C C . ALA B 1 192 ? -25.375 24.656 9.211 1 87.25 192 ALA B C 1
ATOM 4199 O O . ALA B 1 192 ? -25.656 24.328 8.055 1 87.25 192 ALA B O 1
ATOM 4200 N N . GLU B 1 193 ? -24.469 24.078 9.977 1 88.75 193 GLU B N 1
ATOM 4201 C CA . GLU B 1 193 ? -23.609 23.047 9.391 1 88.75 193 GLU B CA 1
ATOM 4202 C C . GLU B 1 193 ? -24.172 21.656 9.648 1 88.75 193 GLU B C 1
ATOM 4204 O O . GLU B 1 193 ? -23.609 20.656 9.164 1 88.75 193 GLU B O 1
ATOM 4209 N N . GLN B 1 194 ? -25.281 21.594 10.281 1 90.62 194 GLN B N 1
ATOM 4210 C CA . GLN B 1 194 ? -25.844 20.297 10.68 1 90.62 194 GLN B CA 1
ATOM 4211 C C . GLN B 1 194 ? -26.875 19.812 9.656 1 90.62 194 GLN B C 1
ATOM 4213 O O . GLN B 1 194 ? -27.922 19.281 10.031 1 90.62 194 GLN B O 1
ATOM 4218 N N . THR B 1 195 ? -26.609 20.203 8.461 1 92.62 195 THR B N 1
ATOM 4219 C CA . THR B 1 195 ? -27.484 19.781 7.371 1 92.62 195 THR B CA 1
ATOM 4220 C C . THR B 1 195 ? -26.656 19.359 6.156 1 92.62 195 THR B C 1
ATOM 4222 O O . THR B 1 195 ? -25.5 19.75 6.02 1 92.62 195 THR B O 1
ATOM 4225 N N . MET B 1 196 ? -27.234 18.562 5.418 1 94.56 196 MET B N 1
ATOM 4226 C CA . MET B 1 196 ? -26.609 18.156 4.16 1 94.56 196 MET B CA 1
ATOM 4227 C C . MET B 1 196 ? -27.047 19.078 3.02 1 94.56 196 MET B C 1
ATOM 4229 O O . MET B 1 196 ? -28.234 19.344 2.857 1 94.56 196 MET B O 1
ATOM 4233 N N . PRO B 1 197 ? -26.203 19.562 2.27 1 94.88 197 PRO B N 1
ATOM 4234 C CA . PRO B 1 197 ? -26.594 20.328 1.071 1 94.88 197 PRO B CA 1
ATOM 4235 C C . PRO B 1 197 ? -27.203 19.438 -0.012 1 94.88 197 PRO B C 1
ATOM 4237 O O . PRO B 1 197 ? -27.172 18.203 0.096 1 94.88 197 PRO B O 1
ATOM 4240 N N . ILE B 1 198 ? -27.688 19.969 -1.054 1 95.19 198 ILE B N 1
ATOM 4241 C CA . ILE B 1 198 ? -28.359 19.281 -2.141 1 95.19 198 ILE B CA 1
ATOM 4242 C C . ILE B 1 198 ? -27.391 18.328 -2.832 1 95.19 198 ILE B C 1
ATOM 4244 O O . ILE B 1 198 ? -27.766 17.234 -3.24 1 95.19 198 ILE B O 1
ATOM 4248 N N . SER B 1 199 ? -26.219 18.797 -3.037 1 94.75 199 SER B N 1
ATOM 4249 C CA . SER B 1 199 ? -25.203 17.969 -3.676 1 94.75 199 SER B CA 1
ATOM 4250 C C . SER B 1 199 ? -24.984 16.672 -2.902 1 94.75 199 SER B C 1
ATOM 4252 O O . SER B 1 199 ? -24.797 15.609 -3.5 1 94.75 199 SER B O 1
ATOM 4254 N N . ALA B 1 200 ? -24.969 16.703 -1.653 1 96.94 200 ALA B N 1
ATOM 4255 C CA . ALA B 1 200 ? -24.812 15.508 -0.819 1 96.94 200 ALA B CA 1
ATOM 4256 C C . ALA B 1 200 ? -25.984 14.555 -0.992 1 96.94 200 ALA B C 1
ATOM 4258 O O . ALA B 1 200 ? -25.797 13.344 -1.08 1 96.94 200 ALA B O 1
ATOM 4259 N N . TRP B 1 201 ? -27.156 15.141 -1.056 1 97.19 201 TRP B N 1
ATOM 4260 C CA . TRP B 1 201 ? -28.359 14.328 -1.239 1 97.19 201 TRP B CA 1
ATOM 4261 C C . TRP B 1 201 ? -28.328 13.602 -2.578 1 97.19 201 TRP B C 1
ATOM 4263 O O . TRP B 1 201 ? -28.734 12.438 -2.672 1 97.19 201 TRP B O 1
ATOM 4273 N N . LEU B 1 202 ? -27.797 14.242 -3.564 1 96.94 202 LEU B N 1
ATOM 4274 C CA . LEU B 1 202 ? -27.719 13.656 -4.898 1 96.94 202 LEU B CA 1
ATOM 4275 C C . LEU B 1 202 ? -26.703 12.516 -4.926 1 96.94 202 LEU B C 1
ATOM 4277 O O . LEU B 1 202 ? -26.906 11.531 -5.637 1 96.94 202 LEU B O 1
ATOM 4281 N N . LEU B 1 203 ? -25.688 12.641 -4.137 1 97.69 203 LEU B N 1
ATOM 4282 C CA . LEU B 1 203 ? -24.625 11.648 -4.121 1 97.69 203 LEU B CA 1
ATOM 4283 C C . LEU B 1 203 ? -24.984 10.469 -3.221 1 97.69 203 LEU B C 1
ATOM 4285 O O . LEU B 1 203 ? -24.344 9.414 -3.277 1 97.69 203 LEU B O 1
ATOM 4289 N N . LEU B 1 204 ? -25.953 10.625 -2.41 1 98.12 204 LEU B N 1
ATOM 4290 C CA . LEU B 1 204 ? -26.312 9.641 -1.396 1 98.12 204 LEU B CA 1
ATOM 4291 C C . LEU B 1 204 ? -26.703 8.312 -2.043 1 98.12 204 LEU B C 1
ATOM 4293 O O . LEU B 1 204 ? -26.281 7.246 -1.581 1 98.12 204 LEU B O 1
ATOM 4297 N N . GLY B 1 205 ? -27.469 8.328 -3.084 1 97.56 205 GLY B N 1
ATOM 4298 C CA . GLY B 1 205 ? -27.891 7.125 -3.781 1 97.56 205 GLY B CA 1
ATOM 4299 C C . GLY B 1 205 ? -26.734 6.281 -4.273 1 97.56 205 GLY B C 1
ATOM 4300 O O . GLY B 1 205 ? -26.547 5.148 -3.82 1 97.56 205 GLY B O 1
ATOM 4301 N N . PRO B 1 206 ? -25.938 6.898 -5.145 1 97.75 206 PRO B N 1
ATOM 4302 C CA . PRO B 1 206 ? -24.781 6.152 -5.66 1 97.75 206 PRO B CA 1
ATOM 4303 C C . PRO B 1 206 ? -23.844 5.684 -4.555 1 97.75 206 PRO B C 1
ATOM 4305 O O . PRO B 1 206 ? -23.281 4.59 -4.641 1 97.75 206 PRO B O 1
ATOM 4308 N N . SER B 1 207 ? -23.656 6.465 -3.555 1 97.75 207 SER B N 1
ATOM 4309 C CA . SER B 1 207 ? -22.781 6.094 -2.453 1 97.75 207 SER B CA 1
ATOM 4310 C C . SER B 1 207 ? -23.344 4.918 -1.664 1 97.75 207 SER B C 1
ATOM 4312 O O . SER B 1 207 ? -22.641 3.928 -1.435 1 97.75 207 SER B O 1
ATOM 4314 N N . GLY B 1 208 ? -24.578 5.008 -1.271 1 97.81 208 GLY B N 1
ATOM 4315 C CA . GLY B 1 208 ? -25.219 3.92 -0.545 1 97.81 208 GLY B CA 1
ATOM 4316 C C . GLY B 1 208 ? -25.266 2.623 -1.331 1 97.81 208 GLY B C 1
ATOM 4317 O O . GLY B 1 208 ? -25.031 1.545 -0.775 1 97.81 208 GLY B O 1
ATOM 4318 N N . LEU B 1 209 ? -25.516 2.744 -2.594 1 96.94 209 LEU B N 1
ATOM 4319 C CA . LEU B 1 209 ? -25.562 1.57 -3.457 1 96.94 209 LEU B CA 1
ATOM 4320 C C . LEU B 1 209 ? -24.188 0.916 -3.555 1 96.94 209 LEU B C 1
ATOM 4322 O O . LEU B 1 209 ? -24.078 -0.312 -3.602 1 96.94 209 LEU B O 1
ATOM 4326 N N . TYR B 1 210 ? -23.219 1.679 -3.627 1 96.19 210 TYR B N 1
ATOM 4327 C CA . TYR B 1 210 ? -21.875 1.126 -3.709 1 96.19 210 TYR B CA 1
ATOM 4328 C C . TYR B 1 210 ? -21.516 0.371 -2.436 1 96.19 210 TYR B C 1
ATOM 4330 O O . TYR B 1 210 ? -20.938 -0.715 -2.494 1 96.19 210 TYR B O 1
ATOM 4338 N N . TYR B 1 211 ? -21.797 0.987 -1.263 1 96 211 TYR B N 1
ATOM 4339 C CA . TYR B 1 211 ? -21.484 0.295 -0.019 1 96 211 TYR B CA 1
ATOM 4340 C C . TYR B 1 211 ? -22.266 -1.004 0.099 1 96 211 TYR B C 1
ATOM 4342 O O . TYR B 1 211 ? -21.781 -1.986 0.659 1 96 211 TYR B O 1
ATOM 4350 N N . TRP B 1 212 ? -23.484 -1.011 -0.402 1 94.69 212 TRP B N 1
ATOM 4351 C CA . TRP B 1 212 ? -24.234 -2.258 -0.461 1 94.69 212 TRP B CA 1
ATOM 4352 C C . TRP B 1 212 ? -23.5 -3.301 -1.298 1 94.69 212 TRP B C 1
ATOM 4354 O O . TRP B 1 212 ? -23.344 -4.445 -0.873 1 94.69 212 TRP B O 1
ATOM 4364 N N . TYR B 1 213 ? -23.094 -2.938 -2.467 1 92.31 213 TYR B N 1
ATOM 4365 C CA . TYR B 1 213 ? -22.359 -3.832 -3.346 1 92.31 213 TYR B CA 1
ATOM 4366 C C . TYR B 1 213 ? -21.094 -4.332 -2.664 1 92.31 213 TYR B C 1
ATOM 4368 O O . TYR B 1 213 ? -20.781 -5.523 -2.713 1 92.31 213 TYR B O 1
ATOM 4376 N N . LEU B 1 214 ? -20.375 -3.383 -2.049 1 91.06 214 LEU B N 1
ATOM 4377 C CA . LEU B 1 214 ? -19.109 -3.701 -1.396 1 91.06 214 LEU B CA 1
ATOM 4378 C C . LEU B 1 214 ? -19.312 -4.738 -0.297 1 91.06 214 LEU B C 1
ATOM 4380 O O . LEU B 1 214 ? -18.562 -5.715 -0.215 1 91.06 214 LEU B O 1
ATOM 4384 N N . VAL B 1 215 ? -20.312 -4.605 0.478 1 90.5 215 VAL B N 1
ATOM 4385 C CA . VAL B 1 215 ? -20.531 -5.449 1.646 1 90.5 215 VAL B CA 1
ATOM 4386 C C . VAL B 1 215 ? -21.062 -6.812 1.2 1 90.5 215 VAL B C 1
ATOM 4388 O O . VAL B 1 215 ? -20.688 -7.844 1.755 1 90.5 215 VAL B O 1
ATOM 4391 N N . THR B 1 216 ? -21.906 -6.84 0.214 1 87.44 216 THR B N 1
ATOM 4392 C CA . THR B 1 216 ? -22.5 -8.086 -0.253 1 87.44 216 THR B CA 1
ATOM 4393 C C . THR B 1 216 ? -21.5 -8.883 -1.087 1 87.44 216 THR B C 1
ATOM 4395 O O . THR B 1 216 ? -21.297 -10.078 -0.849 1 87.44 216 THR B O 1
ATOM 4398 N N . GLU B 1 217 ? -20.781 -8.172 -1.941 1 81.5 217 GLU B N 1
ATOM 4399 C CA . GLU B 1 217 ? -19.812 -8.836 -2.811 1 81.5 217 GLU B CA 1
ATOM 4400 C C . GLU B 1 217 ? -18.594 -9.305 -2.023 1 81.5 217 GLU B C 1
ATOM 4402 O O . GLU B 1 217 ? -18.047 -10.375 -2.289 1 81.5 217 GLU B O 1
ATOM 4407 N N . GLY B 1 218 ? -18.188 -8.539 -1.103 1 79.62 218 GLY B N 1
ATOM 4408 C CA . GLY B 1 218 ? -16.984 -8.867 -0.335 1 79.62 218 GLY B CA 1
ATOM 4409 C C . GLY B 1 218 ? -17.281 -9.727 0.884 1 79.62 218 GLY B C 1
ATOM 4410 O O . GLY B 1 218 ? -16.359 -10.25 1.516 1 79.62 218 GLY B O 1
ATOM 4411 N N . GLN B 1 219 ? -18.547 -9.898 1.229 1 79.56 219 GLN B N 1
ATOM 4412 C CA . GLN B 1 219 ? -18.969 -10.664 2.396 1 79.56 219 GLN B CA 1
ATOM 4413 C C . GLN B 1 219 ? -18.391 -10.078 3.68 1 79.56 219 GLN B C 1
ATOM 4415 O O . GLN B 1 219 ? -17.844 -10.805 4.516 1 79.56 219 GLN B O 1
ATOM 4420 N N . PHE B 1 220 ? -18.484 -8.797 3.77 1 86.44 220 PHE B N 1
ATOM 4421 C CA . PHE B 1 220 ? -17.922 -8.117 4.93 1 86.44 220 PHE B CA 1
ATOM 4422 C C . PHE B 1 220 ? -19.016 -7.41 5.727 1 86.44 220 PHE B C 1
ATOM 4424 O O . PHE B 1 220 ? -18.828 -6.262 6.145 1 86.44 220 PHE B O 1
ATOM 4431 N N . PHE B 1 221 ? -20 -8.133 5.961 1 88.62 221 PHE B N 1
ATOM 4432 C CA . PHE B 1 221 ? -21.109 -7.59 6.734 1 88.62 221 PHE B CA 1
ATOM 4433 C C . PHE B 1 221 ? -20.672 -7.289 8.164 1 88.62 221 PHE B C 1
ATOM 4435 O O . PHE B 1 221 ? -21.078 -6.281 8.742 1 88.62 221 PHE B O 1
ATOM 4442 N N . ILE B 1 222 ? -19.828 -8.062 8.664 1 88.44 222 ILE B N 1
ATOM 4443 C CA . ILE B 1 222 ? -19.453 -7.949 10.07 1 88.44 222 ILE B CA 1
ATOM 4444 C C . ILE B 1 222 ? -18.688 -6.648 10.297 1 88.44 222 ILE B C 1
ATOM 4446 O O . ILE B 1 222 ? -19.094 -5.82 11.117 1 88.44 222 ILE B O 1
ATOM 4450 N N . PRO B 1 223 ? -17.609 -6.426 9.586 1 90.94 223 PRO B N 1
ATOM 4451 C CA . PRO B 1 223 ? -16.953 -5.137 9.789 1 90.94 223 PRO B CA 1
ATOM 4452 C C . PRO B 1 223 ? -17.859 -3.951 9.453 1 90.94 223 PRO B C 1
ATOM 4454 O O . PRO B 1 223 ? -17.75 -2.896 10.086 1 90.94 223 PRO B O 1
ATOM 4457 N N . PHE B 1 224 ? -18.719 -4.105 8.555 1 94.44 224 PHE B N 1
ATOM 4458 C CA . PHE B 1 224 ? -19.641 -3.043 8.164 1 94.44 224 PHE B CA 1
ATOM 4459 C C . PHE B 1 224 ? -20.594 -2.709 9.312 1 94.44 224 PHE B C 1
ATOM 4461 O O . PHE B 1 224 ? -20.734 -1.542 9.68 1 94.44 224 PHE B O 1
ATOM 4468 N N . ILE B 1 225 ? -21.203 -3.756 9.867 1 94.38 225 ILE B N 1
ATOM 4469 C CA . ILE B 1 225 ? -22.203 -3.529 10.898 1 94.38 225 ILE B CA 1
ATOM 4470 C C . ILE B 1 225 ? -21.531 -3.014 12.172 1 94.38 225 ILE B C 1
ATOM 4472 O O . ILE B 1 225 ? -22.109 -2.191 12.891 1 94.38 225 ILE B O 1
ATOM 4476 N N . PHE B 1 226 ? -20.406 -3.469 12.484 1 94.25 226 PHE B N 1
ATOM 4477 C CA . PHE B 1 226 ? -19.656 -2.959 13.625 1 94.25 226 PHE B CA 1
ATOM 4478 C C . PHE B 1 226 ? -19.344 -1.479 13.445 1 94.25 226 PHE B C 1
ATOM 4480 O O . PHE B 1 226 ? -19.438 -0.697 14.391 1 94.25 226 PHE B O 1
ATOM 4487 N N . THR B 1 227 ? -18.906 -1.119 12.266 1 96.06 227 THR B N 1
ATOM 4488 C CA . THR B 1 227 ? -18.594 0.281 11.992 1 96.06 227 THR B CA 1
ATOM 4489 C C . THR B 1 227 ? -19.859 1.141 12.117 1 96.06 227 THR B C 1
ATOM 4491 O O . THR B 1 227 ? -19.812 2.225 12.703 1 96.06 227 THR B O 1
ATOM 4494 N N . PHE B 1 228 ? -20.953 0.622 11.625 1 97.19 228 PHE B N 1
ATOM 4495 C CA . PHE B 1 228 ? -22.203 1.345 11.711 1 97.19 228 PHE B CA 1
ATOM 4496 C C . PHE B 1 228 ? -22.609 1.577 13.164 1 97.19 228 PHE B C 1
ATOM 4498 O O . PHE B 1 228 ? -22.984 2.689 13.539 1 97.19 228 PHE B O 1
ATOM 4505 N N . PHE B 1 229 ? -22.5 0.561 13.961 1 97.12 229 PHE B N 1
ATOM 4506 C CA . PHE B 1 229 ? -22.844 0.683 15.375 1 97.12 229 PHE B CA 1
ATOM 4507 C C . PHE B 1 229 ? -21.891 1.64 16.078 1 97.12 229 PHE B C 1
ATOM 4509 O O . PHE B 1 229 ? -22.297 2.402 16.953 1 97.12 229 PHE B O 1
ATOM 4516 N N . ALA B 1 230 ? -20.641 1.568 15.727 1 96.94 230 ALA B N 1
ATOM 4517 C CA . ALA B 1 230 ? -19.656 2.5 16.297 1 96.94 230 ALA B CA 1
ATOM 4518 C C . ALA B 1 230 ? -20.016 3.941 15.93 1 96.94 230 ALA B C 1
ATOM 4520 O O . ALA B 1 230 ? -19.891 4.848 16.75 1 96.94 230 ALA B O 1
ATOM 4521 N N . MET B 1 231 ? -20.422 4.172 14.703 1 97.88 231 MET B N 1
ATOM 4522 C CA . MET B 1 231 ? -20.828 5.508 14.281 1 97.88 231 MET B CA 1
ATOM 4523 C C . MET B 1 231 ? -22.047 5.988 15.078 1 97.88 231 MET B C 1
ATOM 4525 O O . MET B 1 231 ? -22.062 7.125 15.555 1 97.88 231 MET B O 1
ATOM 4529 N N . MET B 1 232 ? -23.016 5.098 15.297 1 98 232 MET B N 1
ATOM 4530 C CA . MET B 1 232 ? -24.203 5.445 16.062 1 98 232 MET B CA 1
ATOM 4531 C C . MET B 1 232 ? -23.844 5.777 17.5 1 98 232 MET B C 1
ATOM 4533 O O . MET B 1 232 ? -24.375 6.734 18.078 1 98 232 MET B O 1
ATOM 4537 N N . ALA B 1 233 ? -23.016 4.934 18.031 1 97.5 233 ALA B N 1
ATOM 4538 C CA . ALA B 1 233 ? -22.562 5.188 19.391 1 97.5 233 ALA B CA 1
ATOM 4539 C C . ALA B 1 233 ? -21.859 6.539 19.5 1 97.5 233 ALA B C 1
ATOM 4541 O O . ALA B 1 233 ? -22.031 7.266 20.469 1 97.5 233 ALA B O 1
ATOM 4542 N N . THR B 1 234 ? -21.047 6.895 18.5 1 97.38 234 THR B N 1
ATOM 4543 C CA . THR B 1 234 ? -20.344 8.172 18.484 1 97.38 234 THR B CA 1
ATOM 4544 C C . THR B 1 234 ? -21.328 9.336 18.406 1 97.38 234 THR B C 1
ATOM 4546 O O . THR B 1 234 ? -21.125 10.367 19.047 1 97.38 234 THR B O 1
ATOM 4549 N N . VAL B 1 235 ? -22.391 9.219 17.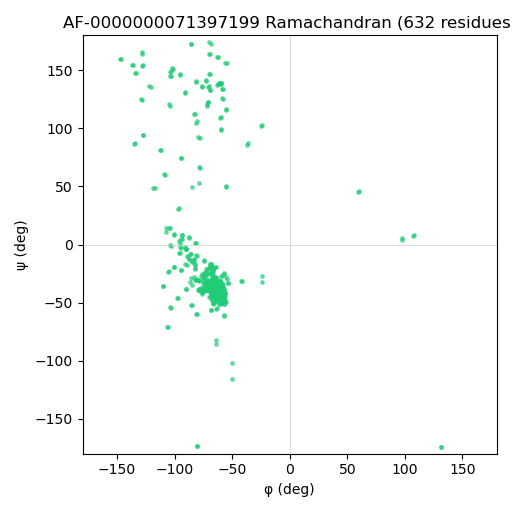641 1 97.75 235 VAL B N 1
ATOM 4550 C CA . VAL B 1 235 ? -23.406 10.258 17.531 1 97.75 235 VAL B CA 1
ATOM 4551 C C . VAL B 1 235 ? -24.047 10.5 18.891 1 97.75 235 VAL B C 1
ATOM 4553 O O . VAL B 1 235 ? -24.203 11.648 19.312 1 97.75 235 VAL B O 1
ATOM 4556 N N . VAL B 1 236 ? -24.422 9.422 19.578 1 97.81 236 VAL B N 1
ATOM 4557 C CA . VAL B 1 236 ? -25.047 9.531 20.875 1 97.81 236 VAL B CA 1
ATOM 4558 C C . VAL B 1 236 ? -24.094 10.211 21.859 1 97.81 236 VAL B C 1
ATOM 4560 O O . VAL B 1 236 ? -24.5 11.125 22.594 1 97.81 236 VAL B O 1
ATOM 4563 N N . HIS B 1 237 ? -22.906 9.781 21.859 1 96.25 237 HIS B N 1
ATOM 4564 C CA . HIS B 1 237 ? -21.906 10.336 22.75 1 96.25 237 HIS B CA 1
ATOM 4565 C C . HIS B 1 237 ? -21.688 11.82 22.484 1 96.25 237 HIS B C 1
ATOM 4567 O O . HIS B 1 237 ? -21.641 12.625 23.422 1 96.25 237 HIS B O 1
ATOM 4573 N N . GLN B 1 238 ? -21.547 12.266 21.281 1 95.88 238 GLN B N 1
ATOM 4574 C CA . GLN B 1 238 ? -21.297 13.648 20.906 1 95.88 238 GLN B CA 1
ATOM 4575 C C . GLN B 1 238 ? -22.531 14.523 21.141 1 95.88 238 GLN B C 1
ATOM 4577 O O . GLN B 1 238 ? -22.406 15.695 21.5 1 95.88 238 GLN B O 1
ATOM 4582 N N . LYS B 1 239 ? -23.672 13.922 20.922 1 96.44 239 LYS B N 1
ATOM 4583 C CA . LYS B 1 239 ? -24.906 14.648 21.188 1 96.44 239 LYS B CA 1
ATOM 4584 C C . LYS B 1 239 ? -24.984 15.07 22.656 1 96.44 239 LYS B C 1
ATOM 4586 O O . LYS B 1 239 ? -25.469 16.172 22.969 1 96.44 239 LYS B O 1
ATOM 4591 N N . ARG B 1 240 ? -24.516 14.25 23.531 1 96.06 240 ARG B N 1
ATOM 4592 C CA . ARG B 1 240 ? -24.5 14.562 24.953 1 96.06 240 ARG B CA 1
ATOM 4593 C C . ARG B 1 240 ? -23.609 15.758 25.25 1 96.06 240 ARG B C 1
ATOM 4595 O O . ARG B 1 240 ? -23.828 16.5 26.203 1 96.06 240 ARG B O 1
ATOM 4602 N N . LYS B 1 241 ? -22.656 15.906 24.438 1 94.69 241 LYS B N 1
ATOM 4603 C CA . LYS B 1 241 ? -21.734 17.016 24.594 1 94.69 241 LYS B CA 1
ATOM 4604 C C . LYS B 1 241 ? -22.219 18.25 23.812 1 94.69 241 LYS B C 1
ATOM 4606 O O . LYS B 1 241 ? -21.531 19.266 23.766 1 94.69 241 LYS B O 1
ATOM 4611 N N . GLY B 1 242 ? -23.297 18.062 23.094 1 95 242 GLY B N 1
ATOM 4612 C CA . GLY B 1 242 ? -23.891 19.172 22.375 1 95 242 GLY B CA 1
ATOM 4613 C C . GLY B 1 242 ? -23.469 19.219 20.922 1 95 242 GLY B C 1
ATOM 4614 O O . GLY B 1 242 ? -23.781 20.188 20.219 1 95 242 GLY B O 1
ATOM 4615 N N . PHE B 1 243 ? -22.75 18.234 20.516 1 95.69 243 PHE B N 1
ATOM 4616 C CA . PHE B 1 243 ? -22.297 18.188 19.125 1 95.69 243 PHE B CA 1
ATOM 4617 C C . PHE B 1 243 ? -23.25 17.344 18.281 1 95.69 243 PHE B C 1
ATOM 4619 O O . PHE B 1 243 ? -23.828 16.375 18.766 1 95.69 243 PHE B O 1
ATOM 4626 N N . LEU B 1 244 ? -23.406 17.734 17.031 1 96.94 244 LEU B N 1
ATOM 4627 C CA . LEU B 1 244 ? -24.141 16.969 16.031 1 96.94 244 LEU B CA 1
ATOM 4628 C C . LEU B 1 244 ? -23.297 16.781 14.773 1 96.94 244 LEU B C 1
ATOM 4630 O O . LEU B 1 244 ? -22.375 17.531 14.523 1 96.94 244 LEU B O 1
ATOM 4634 N N . PRO B 1 245 ? -23.562 15.719 14.031 1 97.06 245 PRO B N 1
ATOM 4635 C CA . PRO B 1 245 ? -22.797 15.523 12.797 1 97.06 245 PRO B CA 1
ATOM 4636 C C . PRO B 1 245 ? -22.969 16.688 11.812 1 97.06 245 PRO B C 1
ATOM 4638 O O . PRO B 1 245 ? -24.062 17.234 11.688 1 97.06 245 PRO B O 1
ATOM 4641 N N . ASP B 1 246 ? -21.875 17.062 11.195 1 96.25 246 ASP B N 1
ATOM 4642 C CA . ASP B 1 246 ? -21.938 18.062 10.133 1 96.25 246 ASP B CA 1
ATOM 4643 C C . ASP B 1 246 ? -22.375 17.438 8.812 1 96.25 246 ASP B C 1
ATOM 4645 O O . ASP B 1 246 ? -22.75 16.266 8.766 1 96.25 246 ASP B O 1
ATOM 4649 N N . GLY B 1 247 ? -22.359 18.172 7.734 1 95.94 247 GLY B N 1
ATOM 4650 C CA . GLY B 1 247 ? -22.797 17.672 6.441 1 95.94 247 GLY B CA 1
ATOM 4651 C C . GLY B 1 247 ? -22.062 16.438 5.988 1 95.94 247 GLY B C 1
ATOM 4652 O O . GLY B 1 247 ? -22.641 15.539 5.383 1 95.94 247 GLY B O 1
ATOM 4653 N N . ASN B 1 248 ? -20.75 16.359 6.25 1 96.88 248 ASN B N 1
ATOM 4654 C CA . ASN B 1 248 ? -19.953 15.203 5.887 1 96.88 248 ASN B CA 1
ATOM 4655 C C . ASN B 1 248 ? -20.312 13.984 6.734 1 96.88 248 ASN B C 1
ATOM 4657 O O . ASN B 1 248 ? -20.422 12.875 6.215 1 96.88 248 ASN B O 1
ATOM 4661 N N . GLY B 1 249 ? -20.438 14.242 8.031 1 97.31 249 GLY B N 1
ATOM 4662 C CA . GLY B 1 249 ? -20.844 13.164 8.93 1 97.31 249 GLY B CA 1
ATOM 4663 C C . GLY B 1 249 ? -22.203 12.594 8.602 1 97.31 249 GLY B C 1
ATOM 4664 O O . GLY B 1 249 ? -22.391 11.375 8.594 1 97.31 249 GLY B O 1
ATOM 4665 N N . LEU B 1 250 ? -23.125 13.453 8.367 1 97.88 250 LEU B N 1
ATOM 4666 C CA . LEU B 1 250 ? -24.469 13.008 7.988 1 97.88 250 LEU B CA 1
ATOM 4667 C C . LEU B 1 250 ? -24.438 12.211 6.691 1 97.88 250 LEU B C 1
ATOM 4669 O O . LEU B 1 250 ? -25.094 11.172 6.578 1 97.88 250 LEU B O 1
ATOM 4673 N N . PHE B 1 251 ? -23.703 12.719 5.754 1 98.06 251 PHE B N 1
ATOM 4674 C CA . PHE B 1 251 ? -23.594 12.039 4.469 1 98.06 251 PHE B CA 1
ATOM 4675 C C . PHE B 1 251 ? -23.094 10.609 4.66 1 98.06 251 PHE B C 1
ATOM 4677 O O . PHE B 1 251 ? -23.672 9.672 4.105 1 98.06 251 PHE B O 1
ATOM 4684 N N . LEU B 1 252 ? -22.047 10.469 5.41 1 97.88 252 LEU B N 1
ATOM 4685 C CA . LEU B 1 252 ? -21.469 9.148 5.641 1 97.88 252 LEU B CA 1
ATOM 4686 C C . LEU B 1 252 ? -22.438 8.258 6.406 1 97.88 252 LEU B C 1
ATOM 4688 O O . LEU B 1 252 ? -22.641 7.102 6.039 1 97.88 252 LEU B O 1
ATOM 4692 N N . LEU B 1 253 ? -23.047 8.781 7.441 1 98.25 253 LEU B N 1
ATOM 4693 C CA . LEU B 1 253 ? -23.984 8.016 8.258 1 98.25 253 LEU B CA 1
ATOM 4694 C C . LEU B 1 253 ? -25.188 7.586 7.434 1 98.25 253 LEU B C 1
ATOM 4696 O O . LEU B 1 253 ? -25.625 6.434 7.516 1 98.25 253 LEU B O 1
ATOM 4700 N N . TYR B 1 254 ? -25.703 8.484 6.676 1 98.38 254 TYR B N 1
ATOM 4701 C CA . TYR B 1 254 ? -26.875 8.164 5.855 1 98.38 254 TYR B CA 1
ATOM 4702 C C . TYR B 1 254 ? -26.5 7.199 4.738 1 98.38 254 TYR B C 1
ATOM 4704 O O . TYR B 1 254 ? -27.328 6.379 4.32 1 98.38 254 TYR B O 1
ATOM 4712 N N . SER B 1 255 ? -25.328 7.281 4.18 1 98.31 255 SER B N 1
ATOM 4713 C CA . SER B 1 255 ? -24.875 6.309 3.188 1 98.31 255 SER B CA 1
ATOM 4714 C C . SER B 1 255 ? -24.859 4.898 3.766 1 98.31 255 SER B C 1
ATOM 4716 O O . SER B 1 255 ? -25.328 3.955 3.123 1 98.31 255 SER B O 1
ATOM 4718 N N . PHE B 1 256 ? -24.344 4.789 4.953 1 98.25 256 PHE B N 1
ATOM 4719 C CA . PHE B 1 256 ? -24.297 3.49 5.613 1 98.25 256 PHE B CA 1
ATOM 4720 C C . PHE B 1 256 ? -25.703 2.998 5.945 1 98.25 256 PHE B C 1
ATOM 4722 O O . PHE B 1 256 ? -26 1.807 5.824 1 98.25 256 PHE B O 1
ATOM 4729 N N . SER B 1 257 ? -26.578 3.877 6.371 1 98.31 257 SER B N 1
ATOM 4730 C CA . SER B 1 257 ? -27.953 3.52 6.676 1 98.31 257 SER B CA 1
ATOM 4731 C C . SER B 1 257 ? -28.688 3.025 5.434 1 98.31 257 SER B C 1
ATOM 4733 O O . SER B 1 257 ? -29.391 2.012 5.48 1 98.31 257 SER B O 1
ATOM 4735 N N . LEU B 1 258 ? -28.5 3.797 4.418 1 98.25 258 LEU B N 1
ATOM 4736 C CA . LEU B 1 258 ? -29.109 3.381 3.156 1 98.25 258 LEU B CA 1
ATOM 4737 C C . LEU B 1 258 ? -28.609 2.006 2.736 1 98.25 258 LEU B C 1
ATOM 4739 O O . LEU B 1 258 ? -29.391 1.162 2.293 1 98.25 258 LEU B O 1
ATOM 4743 N N . SER B 1 259 ? -27.328 1.779 2.852 1 97.06 259 SER B N 1
ATOM 4744 C CA . SER B 1 259 ? -26.734 0.482 2.52 1 97.06 259 SER B CA 1
ATOM 4745 C C . SER B 1 259 ? -27.344 -0.629 3.369 1 97.06 259 SER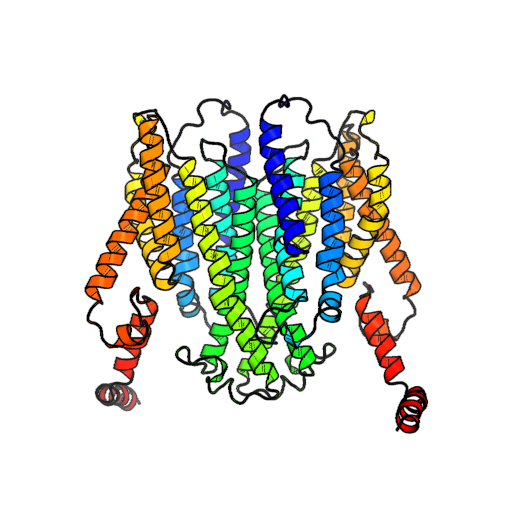 B C 1
ATOM 4747 O O . SER B 1 259 ? -27.625 -1.719 2.865 1 97.06 259 SER B O 1
ATOM 4749 N N . LEU B 1 260 ? -27.547 -0.403 4.621 1 96.5 260 LEU B N 1
ATOM 4750 C CA . LEU B 1 260 ? -28.141 -1.39 5.523 1 96.5 260 LEU B CA 1
ATOM 4751 C C . LEU B 1 260 ? -29.562 -1.721 5.109 1 96.5 260 LEU B C 1
ATOM 4753 O O . LEU B 1 260 ? -29.969 -2.887 5.133 1 96.5 260 LEU B O 1
ATOM 4757 N N . VAL B 1 261 ? -30.328 -0.705 4.75 1 97.25 261 VAL B N 1
ATOM 4758 C CA . VAL B 1 261 ? -31.703 -0.909 4.273 1 97.25 261 VAL B CA 1
ATOM 4759 C C . VAL B 1 261 ? -31.688 -1.749 3 1 97.25 261 VAL B C 1
ATOM 4761 O O . VAL B 1 261 ? -32.438 -2.715 2.873 1 97.25 261 VAL B O 1
ATOM 4764 N N . LEU B 1 262 ? -30.781 -1.376 2.1 1 95.81 262 LEU B N 1
ATOM 4765 C CA . LEU B 1 262 ? -30.656 -2.119 0.849 1 95.81 262 LEU B CA 1
ATOM 4766 C C . LEU B 1 262 ? -30.266 -3.566 1.111 1 95.81 262 LEU B C 1
ATOM 4768 O O . LEU B 1 262 ? -30.766 -4.48 0.45 1 95.81 262 LEU B O 1
ATOM 4772 N N . MET B 1 263 ? -29.391 -3.773 1.994 1 92.69 263 MET B N 1
ATOM 4773 C CA . MET B 1 263 ? -28.969 -5.121 2.361 1 92.69 263 MET B CA 1
ATOM 4774 C C . MET B 1 263 ? -30.141 -5.93 2.912 1 92.69 263 MET B C 1
ATOM 4776 O O . MET B 1 263 ? -30.297 -7.102 2.572 1 92.69 263 MET B O 1
ATOM 4780 N N . SER B 1 264 ? -30.922 -5.312 3.748 1 92.38 264 SER B N 1
ATOM 4781 C CA . SER B 1 264 ? -32.094 -5.98 4.328 1 92.38 264 SER B CA 1
ATOM 4782 C C . SER B 1 264 ? -33.094 -6.367 3.258 1 92.38 264 SER B C 1
ATOM 4784 O O . SER B 1 264 ? -33.625 -7.477 3.271 1 92.38 264 SER B O 1
ATOM 4786 N N . VAL B 1 265 ? -33.281 -5.477 2.375 1 93.69 265 VAL B N 1
ATOM 4787 C CA . VAL B 1 265 ? -34.188 -5.754 1.266 1 93.69 265 VAL B CA 1
ATOM 4788 C C . VAL B 1 265 ? -33.625 -6.883 0.406 1 93.69 265 VAL B C 1
ATOM 4790 O O . VAL B 1 265 ? -34.344 -7.785 -0.004 1 93.69 265 VAL B O 1
ATOM 4793 N N . TRP B 1 266 ? -32.281 -6.812 0.151 1 90.25 266 TRP B N 1
ATOM 4794 C CA . TRP B 1 266 ? -31.578 -7.82 -0.64 1 90.25 266 TRP B CA 1
ATOM 4795 C C . TRP B 1 266 ? -31.734 -9.203 -0.022 1 90.25 266 TRP B C 1
ATOM 4797 O O . TRP B 1 266 ? -32.094 -10.164 -0.715 1 90.25 266 TRP B O 1
ATOM 4807 N N . VAL B 1 267 ? -31.609 -9.312 1.222 1 86.75 267 VAL B N 1
ATOM 4808 C CA . VAL B 1 267 ? -31.703 -10.578 1.938 1 86.75 267 VAL B CA 1
ATOM 4809 C C . VAL B 1 267 ? -33.156 -11.047 1.972 1 86.75 267 VAL B C 1
ATOM 4811 O O . VAL B 1 267 ? -33.438 -12.227 1.791 1 86.75 267 VAL B O 1
ATOM 4814 N N . ALA B 1 268 ? -34.094 -10.172 2.141 1 88.75 268 ALA B N 1
ATOM 4815 C CA . ALA B 1 268 ? -35.531 -10.508 2.199 1 88.75 268 ALA B CA 1
ATOM 4816 C C . ALA B 1 268 ? -36 -11.039 0.856 1 88.75 268 ALA B C 1
ATOM 4818 O O . ALA B 1 268 ? -36.75 -12.016 0.807 1 88.75 268 ALA B O 1
ATOM 4819 N N . CYS B 1 269 ? -35.5 -10.453 -0.181 1 88.25 269 CYS B N 1
ATOM 4820 C CA . CYS B 1 269 ? -35.938 -10.844 -1.517 1 88.25 269 CYS B CA 1
ATOM 4821 C C . CYS B 1 269 ? -35.344 -12.211 -1.893 1 88.25 269 CYS B C 1
ATOM 4823 O O . CYS B 1 269 ? -35.969 -12.961 -2.645 1 88.25 269 CYS B O 1
ATOM 4825 N N . LEU B 1 270 ? -34.219 -12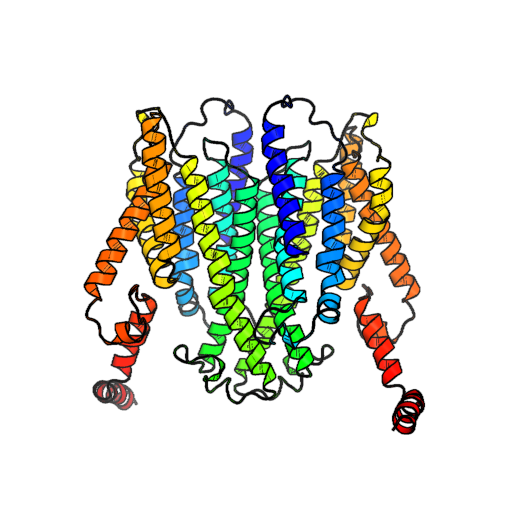.516 -1.317 1 85 270 LEU B N 1
ATOM 4826 C CA . LEU B 1 270 ? -33.531 -13.75 -1.709 1 85 270 LEU B CA 1
ATOM 4827 C C . LEU B 1 270 ? -33.656 -14.797 -0.605 1 85 270 LEU B C 1
ATOM 4829 O O . LEU B 1 270 ? -32.969 -15.836 -0.67 1 85 270 LEU B O 1
ATOM 4833 N N . TRP B 1 271 ? -34.469 -14.594 0.362 1 82.75 271 TRP B N 1
ATOM 4834 C CA . TRP B 1 271 ? -34.562 -15.445 1.544 1 82.75 271 TRP B CA 1
ATOM 4835 C C . TRP B 1 271 ? -34.969 -16.859 1.167 1 82.75 271 TRP B C 1
ATOM 4837 O O . TRP B 1 271 ? -34.5 -17.844 1.733 1 82.75 271 TRP B O 1
ATOM 4847 N N . ASN B 1 272 ? -35.75 -16.922 0.147 1 81.19 272 ASN B N 1
ATOM 4848 C CA . ASN B 1 272 ? -36.312 -18.234 -0.154 1 81.19 272 ASN B CA 1
ATOM 4849 C C . ASN B 1 272 ? -35.625 -18.891 -1.336 1 81.19 272 ASN B C 1
ATOM 4851 O O . ASN B 1 272 ? -36.094 -19.906 -1.845 1 81.19 272 ASN B O 1
ATOM 4855 N N . ASP B 1 273 ? -34.562 -18.391 -1.678 1 78.06 273 ASP B N 1
ATOM 4856 C CA . ASP B 1 273 ? -33.844 -19 -2.789 1 78.06 273 ASP B CA 1
ATOM 4857 C C . ASP B 1 273 ? -33.031 -20.203 -2.318 1 78.06 273 ASP B C 1
ATOM 4859 O O . ASP B 1 273 ? -32.062 -20.062 -1.601 1 78.06 273 ASP B O 1
ATOM 4863 N N . LYS B 1 274 ? -33.344 -21.312 -2.672 1 75.88 274 LYS B N 1
ATOM 4864 C CA . LYS B 1 274 ? -32.75 -22.562 -2.195 1 75.88 274 LYS B CA 1
ATOM 4865 C C . LYS B 1 274 ? -31.344 -22.734 -2.74 1 75.88 274 LYS B C 1
ATOM 4867 O O . LYS B 1 274 ? -30.453 -23.234 -2.043 1 75.88 274 LYS B O 1
ATOM 4872 N N . VAL B 1 275 ? -31.094 -22.312 -3.969 1 71.94 275 VAL B N 1
ATOM 4873 C CA . VAL B 1 275 ? -29.797 -22.469 -4.609 1 71.94 275 VAL B CA 1
ATOM 4874 C C . VAL B 1 275 ? -28.75 -21.625 -3.877 1 71.94 275 VAL B C 1
ATOM 4876 O O . VAL B 1 275 ? -27.656 -22.109 -3.57 1 71.94 275 VAL B O 1
ATOM 4879 N N . LEU B 1 276 ? -29.156 -20.484 -3.559 1 75.56 276 LEU B N 1
ATOM 4880 C CA . LEU B 1 276 ? -28.219 -19.578 -2.893 1 75.56 276 LEU B CA 1
ATOM 4881 C C . LEU B 1 276 ? -28.031 -19.984 -1.434 1 75.56 276 LEU B C 1
ATOM 4883 O O . LEU B 1 276 ? -26.938 -19.812 -0.881 1 75.56 276 LEU B O 1
ATOM 4887 N N . ARG B 1 277 ? -29 -20.547 -0.809 1 75.38 277 ARG B N 1
ATOM 4888 C CA . ARG B 1 277 ? -28.891 -20.969 0.583 1 75.38 277 ARG B CA 1
ATOM 4889 C C . ARG B 1 277 ? -27.906 -22.125 0.729 1 75.38 277 ARG B C 1
ATOM 4891 O O . ARG B 1 277 ? -27.281 -22.281 1.774 1 75.38 277 ARG B O 1
ATOM 4898 N N . ARG B 1 278 ? -27.766 -22.781 -0.26 1 70.44 278 ARG B N 1
ATOM 4899 C CA . ARG B 1 278 ? -26.797 -23.891 -0.243 1 70.44 278 ARG B CA 1
ATOM 4900 C C . ARG B 1 278 ? -25.375 -23.359 -0.342 1 70.44 278 ARG B C 1
ATOM 4902 O O . ARG B 1 278 ? -24.469 -23.875 0.319 1 70.44 278 ARG B O 1
ATOM 4909 N N . LYS B 1 279 ? -25.203 -22.359 -1.127 1 70.44 279 LYS B N 1
ATOM 4910 C CA . LYS B 1 279 ? -23.875 -21.781 -1.33 1 70.44 279 LYS B CA 1
ATOM 4911 C C . LYS B 1 279 ? -23.453 -20.953 -0.124 1 70.44 279 LYS B C 1
ATOM 4913 O O . LYS B 1 279 ? -22.266 -20.906 0.208 1 70.44 279 LYS B O 1
ATOM 4918 N N . TYR B 1 280 ? -24.297 -20.312 0.367 1 68.31 280 TYR B N 1
ATOM 4919 C CA . TYR B 1 280 ? -24.016 -19.469 1.521 1 68.31 280 TYR B CA 1
ATOM 4920 C C . TYR B 1 280 ? -24.719 -19.984 2.766 1 68.31 280 TYR B C 1
ATOM 4922 O O . TYR B 1 280 ? -25.719 -19.422 3.209 1 68.31 280 TYR B O 1
ATOM 4930 N N . PRO B 1 281 ? -23.953 -21.016 3.283 1 63.84 281 PRO B N 1
ATOM 4931 C CA . PRO B 1 281 ? -24.609 -21.609 4.449 1 63.84 281 PRO B CA 1
ATOM 4932 C C . PRO B 1 281 ? -24.375 -20.797 5.727 1 63.84 281 PRO B C 1
ATOM 4934 O O . PRO B 1 281 ? -23.422 -20.031 5.812 1 63.84 281 PRO B O 1
ATOM 4937 N N . GLY B 1 282 ? -25.453 -20.688 6.578 1 62.16 282 GLY B N 1
ATOM 4938 C CA . GLY B 1 282 ? -25.266 -20.047 7.875 1 62.16 282 GLY B CA 1
ATOM 4939 C C . GLY B 1 282 ? -26.328 -19 8.172 1 62.16 282 GLY B C 1
ATOM 4940 O O . GLY B 1 282 ? -27.234 -18.781 7.371 1 62.16 282 GLY B O 1
ATOM 4941 N N . VAL B 1 283 ? -26 -18.406 9.273 1 55.69 283 VAL B N 1
ATOM 4942 C CA . VAL B 1 283 ? -26.969 -17.469 9.812 1 55.69 283 VAL B CA 1
ATOM 4943 C C . VAL B 1 283 ? -26.844 -16.125 9.102 1 55.69 283 VAL B C 1
ATOM 4945 O O . VAL B 1 283 ? -27.844 -15.453 8.836 1 55.69 283 VAL B O 1
ATOM 4948 N N . MET B 1 284 ? -25.578 -15.914 8.695 1 59.38 284 MET B N 1
ATOM 4949 C CA . MET B 1 284 ? -25.406 -14.656 7.977 1 59.38 284 MET B CA 1
ATOM 4950 C C . MET B 1 284 ? -25.516 -14.867 6.473 1 59.38 284 MET B C 1
ATOM 4952 O O . MET B 1 284 ? -24.5 -14.938 5.777 1 59.38 284 MET B O 1
ATOM 4956 N N . TYR B 1 285 ? -26.672 -15.055 6.047 1 67.31 285 TYR B N 1
ATOM 4957 C CA . TYR B 1 285 ? -27 -15.297 4.648 1 67.31 285 TYR B CA 1
ATOM 4958 C C . TYR B 1 285 ? -27.016 -13.992 3.857 1 67.31 285 TYR B C 1
ATOM 4960 O O . TYR B 1 285 ? -27.953 -13.203 3.969 1 67.31 285 TYR B O 1
ATOM 4968 N N . ILE B 1 286 ? -25.781 -13.617 3.201 1 70.38 286 ILE B N 1
ATOM 4969 C CA . ILE B 1 286 ? -25.688 -12.453 2.322 1 70.38 286 ILE B CA 1
ATOM 4970 C C . ILE B 1 286 ? -25.094 -12.875 0.98 1 70.38 286 ILE B C 1
ATOM 4972 O O . ILE B 1 286 ? -23.875 -12.867 0.809 1 70.38 286 ILE B O 1
ATOM 4976 N N . PRO B 1 287 ? -26.031 -13.172 0.052 1 67.81 287 PRO B N 1
ATOM 4977 C CA . PRO B 1 287 ? -25.531 -13.664 -1.232 1 67.81 287 PRO B CA 1
ATOM 4978 C C . PRO B 1 287 ? -24.797 -12.594 -2.035 1 67.81 287 PRO B C 1
ATOM 4980 O O . PRO B 1 287 ? -25.172 -11.414 -1.986 1 67.81 287 PRO B O 1
ATOM 4983 N N . GLU B 1 288 ? -23.766 -13.008 -2.797 1 73.62 288 GLU B N 1
ATOM 4984 C CA . GLU B 1 288 ? -23.031 -12.117 -3.682 1 73.62 288 GLU B CA 1
ATOM 4985 C C . GLU B 1 288 ? -23.812 -11.812 -4.949 1 73.62 288 GLU B C 1
ATOM 4987 O O . GLU B 1 288 ? -24.422 -12.703 -5.539 1 73.62 288 GLU B O 1
ATOM 4992 N N . PRO B 1 289 ? -23.844 -10.617 -5.355 1 71 289 PRO B N 1
ATOM 4993 C CA . PRO B 1 289 ? -24.562 -10.25 -6.574 1 71 289 PRO B CA 1
ATOM 4994 C C . PRO B 1 289 ? -24.062 -11 -7.809 1 71 289 PRO B C 1
ATOM 4996 O O . PRO B 1 289 ? -24.875 -11.445 -8.633 1 71 289 PRO B O 1
ATOM 4999 N N . TRP B 1 290 ? -22.828 -11.164 -7.848 1 67.81 290 TRP B N 1
ATOM 5000 C CA . TRP B 1 290 ? -22.281 -11.828 -9.031 1 67.81 290 TRP B CA 1
ATOM 5001 C C . TRP B 1 290 ? -22.609 -13.32 -9.016 1 67.81 290 TRP B C 1
ATOM 5003 O O . TRP B 1 290 ? -22.672 -13.961 -10.07 1 67.81 290 TRP B O 1
ATOM 5013 N N . ALA B 1 291 ? -22.859 -13.914 -7.879 1 65.94 291 ALA B N 1
ATOM 5014 C CA . ALA B 1 291 ? -23.234 -15.32 -7.758 1 65.94 291 ALA B CA 1
ATOM 5015 C C . ALA B 1 291 ? -24.625 -15.562 -8.336 1 65.94 291 ALA B C 1
ATOM 5017 O O . ALA B 1 291 ? -24.906 -16.641 -8.867 1 65.94 291 ALA B O 1
ATOM 5018 N N . ILE B 1 292 ? -25.469 -14.547 -8.203 1 64.69 292 ILE B N 1
ATOM 5019 C CA . ILE B 1 292 ? -26.812 -14.664 -8.758 1 64.69 292 ILE B CA 1
ATOM 5020 C C . ILE B 1 292 ? -26.719 -14.836 -10.273 1 64.69 292 ILE B C 1
ATOM 5022 O O . ILE B 1 292 ? -27.391 -15.695 -10.852 1 64.69 292 ILE B O 1
ATOM 5026 N N . TYR B 1 293 ? -25.797 -14.047 -10.82 1 59.75 293 TYR B N 1
ATOM 5027 C CA . TYR B 1 293 ? -25.641 -14.062 -12.266 1 59.75 293 TYR B CA 1
ATOM 5028 C C . TYR B 1 293 ? -25.062 -15.398 -12.734 1 59.75 293 TYR B C 1
ATOM 5030 O O . TYR B 1 293 ? -25.562 -15.992 -13.695 1 59.75 293 TYR B O 1
ATOM 5038 N N . THR B 1 294 ? -24.156 -15.867 -12.023 1 59.56 294 THR B N 1
ATOM 5039 C CA . THR B 1 294 ? -23.469 -17.078 -12.461 1 59.56 294 THR B CA 1
ATOM 5040 C C . THR B 1 294 ? -24.312 -18.312 -12.195 1 59.56 294 THR B C 1
ATOM 5042 O O . THR B 1 294 ? -24.375 -19.219 -13.023 1 59.56 294 THR B O 1
ATOM 5045 N N . LEU B 1 295 ? -24.984 -18.344 -11.062 1 61.19 295 LEU B N 1
ATOM 5046 C CA . LEU B 1 295 ? -25.703 -19.562 -10.68 1 61.19 295 LEU B CA 1
ATOM 5047 C C . LEU B 1 295 ? -27.031 -19.656 -11.422 1 61.19 295 LEU B C 1
ATOM 5049 O O . LEU B 1 295 ? -27.422 -20.734 -11.867 1 61.19 295 LEU B O 1
ATOM 5053 N N . HIS B 1 296 ? -27.656 -18.547 -11.562 1 58.12 296 HIS B N 1
ATOM 5054 C CA . HIS B 1 296 ? -28.953 -18.594 -12.242 1 58.12 296 HIS B CA 1
ATOM 5055 C C . HIS B 1 296 ? -28.781 -18.625 -13.758 1 58.12 296 HIS B C 1
ATOM 5057 O O . HIS B 1 296 ? -29.578 -19.234 -14.477 1 58.12 296 HIS B O 1
ATOM 5063 N N . LEU B 1 297 ? -27.719 -18.016 -14.227 1 52.97 297 LEU B N 1
ATOM 5064 C CA . LEU B 1 297 ? -27.453 -18.109 -15.664 1 52.97 297 LEU B CA 1
ATOM 5065 C C . LEU B 1 297 ? -26.938 -19.5 -16.031 1 52.97 297 LEU B C 1
ATOM 5067 O O . LEU B 1 297 ? -27.297 -20.047 -17.062 1 52.97 297 LEU B O 1
ATOM 5071 N N . ARG B 1 298 ? -26.141 -20.031 -15.203 1 51.91 298 ARG B N 1
ATOM 5072 C CA . ARG B 1 298 ? -25.656 -21.391 -15.445 1 51.91 298 ARG B CA 1
ATOM 5073 C C . ARG B 1 298 ? -26.797 -22.406 -15.375 1 51.91 298 ARG B C 1
ATOM 5075 O O . ARG B 1 298 ? -26.859 -23.328 -16.172 1 51.91 298 ARG B O 1
ATOM 5082 N N . GLU B 1 299 ? -27.594 -22.297 -14.422 1 52.5 299 GLU B N 1
ATOM 5083 C CA . GLU B 1 299 ? -28.734 -23.203 -14.367 1 52.5 299 GLU B CA 1
ATOM 5084 C C . GLU B 1 299 ? -29.625 -23.047 -15.602 1 52.5 299 GLU B C 1
ATOM 5086 O O . GLU B 1 299 ? -30.156 -24.031 -16.125 1 52.5 299 GLU B O 1
ATOM 5091 N N . LYS B 1 300 ? -29.734 -21.906 -16.141 1 52.34 300 LYS B N 1
ATOM 5092 C CA . LYS B 1 300 ? -30.516 -21.703 -17.359 1 52.34 300 LYS B CA 1
ATOM 5093 C C . LYS B 1 300 ? -29.828 -22.328 -18.562 1 52.34 300 LYS B C 1
ATOM 5095 O O . LYS B 1 300 ? -30.484 -22.859 -19.469 1 52.34 300 LYS B O 1
ATOM 5100 N N . GLN B 1 301 ? -28.547 -22.156 -18.516 1 47.28 301 GLN B N 1
ATOM 5101 C CA . GLN B 1 301 ? -27.812 -22.75 -19.641 1 47.28 301 GLN B CA 1
ATOM 5102 C C . GLN B 1 301 ? -27.766 -24.281 -19.516 1 47.28 301 GLN B C 1
ATOM 5104 O O . GLN B 1 301 ? -27.719 -24.984 -20.516 1 47.28 301 GLN B O 1
ATOM 5109 N N . THR B 1 302 ? -27.719 -24.766 -18.312 1 44.06 302 THR B N 1
ATOM 5110 C CA . THR B 1 302 ? -27.688 -26.219 -18.141 1 44.06 302 THR B CA 1
ATOM 5111 C C . THR B 1 302 ? -29.094 -26.797 -18.141 1 44.06 302 THR B C 1
ATOM 5113 O O . THR B 1 302 ? -29.281 -28 -17.922 1 44.06 302 THR B O 1
ATOM 5116 N N . ASP B 1 303 ? -30.078 -25.969 -18.125 1 41.66 303 ASP B N 1
ATOM 5117 C CA . ASP B 1 303 ? -31.406 -26.531 -18.391 1 41.66 303 ASP B CA 1
ATOM 5118 C C . ASP B 1 303 ? -31.453 -27.188 -19.766 1 41.66 303 ASP B C 1
ATOM 5120 O O . ASP B 1 303 ? -31.219 -26.516 -20.781 1 41.66 303 ASP B O 1
ATOM 5124 N N . PRO B 1 304 ? -31.312 -28.469 -19.891 1 45.5 304 PRO B N 1
ATOM 5125 C CA . PRO B 1 304 ? -31.359 -29.219 -21.141 1 45.5 304 PRO B CA 1
ATOM 5126 C C . PRO B 1 304 ? -32.469 -28.719 -22.078 1 45.5 304 PRO B C 1
ATOM 5128 O O . PRO B 1 304 ? -32.375 -28.938 -23.297 1 45.5 304 PRO B O 1
ATOM 5131 N N . SER B 1 305 ? -33.531 -28.25 -21.5 1 43.38 305 SER B N 1
ATOM 5132 C CA . SER B 1 305 ? -34.656 -27.922 -22.375 1 43.38 305 SER B CA 1
ATOM 5133 C C . SER B 1 305 ? -34.344 -26.734 -23.281 1 43.38 305 SER B C 1
ATOM 5135 O O . SER B 1 305 ? -34.906 -26.594 -24.359 1 43.38 305 SER B O 1
ATOM 5137 N N . LEU B 1 306 ? -33.438 -25.844 -22.812 1 39.75 306 LEU B N 1
ATOM 5138 C CA . LEU B 1 306 ? -33.094 -24.703 -23.672 1 39.75 306 LEU B CA 1
ATOM 5139 C C . LEU B 1 306 ? -31.906 -25.047 -24.562 1 39.75 306 LEU B C 1
ATOM 5141 O O . LEU B 1 306 ? -31.547 -24.25 -25.422 1 39.75 306 LEU B O 1
ATOM 5145 N N . HIS B 1 307 ? -31.094 -26.047 -24.344 1 37.62 307 HIS B N 1
ATOM 5146 C CA . HIS B 1 307 ? -30.141 -26.516 -25.328 1 37.62 307 HIS B CA 1
ATOM 5147 C C . HIS B 1 307 ? -30.828 -26.859 -26.641 1 37.62 307 HIS B C 1
ATOM 5149 O O . HIS B 1 307 ? -30.188 -26.906 -27.703 1 37.62 307 HIS B O 1
ATOM 5155 N N . ASP B 1 308 ? -32.062 -27.234 -26.609 1 37.88 308 ASP B N 1
ATOM 5156 C CA . ASP B 1 308 ? -32.719 -27.578 -27.859 1 37.88 308 ASP B CA 1
ATOM 5157 C C . ASP B 1 308 ? -32.969 -26.344 -28.719 1 37.88 308 ASP B C 1
ATOM 5159 O O . ASP B 1 308 ? -32.938 -26.422 -29.953 1 37.88 308 ASP B O 1
ATOM 5163 N N . THR B 1 309 ? -33.219 -25.156 -28.094 1 36.59 309 THR B N 1
ATOM 5164 C CA . THR B 1 309 ? -33.625 -24.078 -28.984 1 36.59 309 THR B CA 1
ATOM 5165 C C . THR B 1 309 ? -32.375 -23.375 -29.578 1 36.59 309 THR B C 1
ATOM 5167 O O . THR B 1 309 ? -32.406 -22.906 -30.719 1 36.59 309 THR B O 1
ATOM 5170 N N . VAL B 1 310 ? -31.25 -23.234 -28.859 1 35.12 310 VAL B N 1
ATOM 5171 C CA . VAL B 1 310 ? -30.172 -22.453 -29.453 1 35.12 310 VAL B CA 1
ATOM 5172 C C . VAL B 1 310 ? -29.359 -23.328 -30.391 1 35.12 310 VAL B C 1
ATOM 5174 O O . VAL B 1 310 ? -28.75 -22.828 -31.344 1 35.12 310 VAL B O 1
ATOM 5177 N N . GLN B 1 311 ? -29.25 -24.625 -30.219 1 31.14 311 GLN B N 1
ATOM 5178 C CA . GLN B 1 311 ? -28.641 -25.422 -31.281 1 31.14 311 GLN B CA 1
ATOM 5179 C C . GLN B 1 311 ? -29.453 -25.328 -32.562 1 31.14 311 GLN B C 1
ATOM 5181 O O . GLN B 1 311 ? -28.891 -25.359 -33.656 1 31.14 311 GLN B O 1
ATOM 5186 N N . ASP B 1 312 ? -30.734 -25.172 -32.438 1 34.28 312 ASP B N 1
ATOM 5187 C CA . ASP B 1 312 ? -31.531 -25.109 -33.656 1 34.28 312 ASP B CA 1
ATOM 5188 C C . ASP B 1 312 ? -31.281 -23.797 -34.406 1 34.28 312 ASP B C 1
ATOM 5190 O O . ASP B 1 312 ? -31.328 -23.75 -35.625 1 34.28 312 ASP B O 1
ATOM 5194 N N . THR B 1 313 ? -31.016 -22.719 -33.656 1 33.25 313 THR B N 1
ATOM 5195 C CA . THR B 1 313 ? -30.875 -21.484 -34.438 1 33.25 313 THR B CA 1
ATOM 5196 C C . THR B 1 313 ? -29.5 -21.422 -35.094 1 33.25 313 THR B C 1
ATOM 5198 O O . THR B 1 313 ? -29.359 -20.828 -36.156 1 33.25 313 THR B O 1
ATOM 5201 N N . HIS B 1 314 ? -28.406 -21.984 -34.5 1 29.59 314 HIS B N 1
ATOM 5202 C CA . HIS B 1 314 ? -27.141 -21.953 -35.219 1 29.59 314 HIS B CA 1
ATOM 5203 C C . HIS B 1 314 ? -27.125 -22.969 -36.344 1 29.59 314 HIS B C 1
ATOM 5205 O O . HIS B 1 314 ? -26.25 -22.938 -37.219 1 29.59 314 HIS B O 1
ATOM 5211 N N . CYS B 1 315 ? -27.906 -24.078 -36.25 1 29.83 315 CYS B N 1
ATOM 5212 C CA . CYS B 1 315 ? -27.859 -24.953 -37.406 1 29.83 315 CYS B CA 1
ATOM 5213 C C . CYS B 1 315 ? -28.578 -24.328 -38.594 1 29.83 315 CYS B C 1
ATOM 5215 O O . CYS B 1 315 ? -28.438 -24.797 -39.75 1 29.83 315 CYS B O 1
ATOM 5217 N N . ARG B 1 316 ? -29.641 -23.5 -38.406 1 33.25 316 ARG B N 1
ATOM 5218 C CA . ARG B 1 316 ? -30.297 -23.047 -39.625 1 33.25 316 ARG B CA 1
ATOM 5219 C C . ARG B 1 316 ? -29.469 -21.984 -40.344 1 33.25 316 ARG B C 1
ATOM 5221 O O . ARG B 1 316 ? -29.719 -21.688 -41.5 1 33.25 316 ARG B O 1
ATOM 5228 N N . SER B 1 317 ? -28.594 -21.234 -39.531 1 26.84 317 SER B N 1
ATOM 5229 C CA . SER B 1 317 ? -27.969 -20.172 -40.312 1 26.84 317 SER B CA 1
ATOM 5230 C C . SER B 1 317 ? -26.688 -20.656 -41 1 26.84 317 SER B C 1
ATOM 5232 O O . SER B 1 317 ? -25.984 -19.891 -41.656 1 26.84 317 SER B O 1
ATOM 5234 N N . VAL B 1 318 ? -26.359 -22 -40.938 1 25.62 318 VAL B N 1
ATOM 5235 C CA . VAL B 1 318 ? -25.484 -22.391 -42.031 1 25.62 318 VAL B CA 1
ATOM 5236 C C . VAL B 1 318 ? -26.328 -22.797 -43.25 1 25.62 318 VAL B C 1
ATOM 5238 O O . VAL B 1 318 ? -27.344 -23.469 -43.094 1 25.62 318 VAL B O 1
#

Solvent-accessible surface area (backbone atoms only — not comparable to full-atom values): 33573 Å² total; per-residue (Å²): 111,70,69,54,51,53,50,46,50,51,49,50,57,44,52,49,55,65,62,54,67,68,73,62,68,86,74,75,65,69,69,64,62,58,58,68,60,53,49,52,52,47,49,45,46,48,60,22,57,66,38,21,80,54,38,50,77,78,46,66,61,85,83,33,52,75,43,44,76,40,61,31,45,52,28,41,53,47,38,54,46,50,51,56,51,51,51,52,52,52,48,70,67,37,69,36,90,67,67,57,54,61,48,50,51,25,48,44,40,19,31,31,9,45,27,28,25,47,56,32,49,54,42,48,56,49,39,44,75,65,63,50,49,84,92,44,55,66,72,67,19,80,67,40,53,73,48,66,60,64,58,56,46,27,39,53,40,25,40,45,38,39,18,72,47,53,7,45,50,32,23,50,52,28,47,50,48,48,53,48,54,47,44,74,31,26,58,37,71,56,71,87,35,54,46,65,55,70,69,52,62,66,45,35,57,65,42,9,50,46,52,31,50,51,30,29,61,65,64,38,55,63,63,50,53,52,46,51,51,51,51,52,52,48,50,56,56,34,42,75,74,60,30,41,48,16,18,55,22,43,49,54,52,50,21,51,50,47,14,51,53,50,45,52,51,53,37,63,73,50,64,80,41,65,71,57,47,65,75,42,67,66,90,80,53,58,75,35,68,67,52,52,54,52,53,55,48,45,50,53,63,64,33,66,77,53,51,58,56,57,55,51,54,63,56,65,75,101,111,71,69,54,51,53,51,47,50,53,51,50,57,43,51,50,52,65,63,53,66,69,73,64,69,85,68,79,65,69,68,63,61,57,58,68,60,54,51,52,52,46,50,45,46,49,60,22,56,66,36,22,83,56,38,49,78,78,46,67,60,84,82,34,51,72,43,46,75,42,60,31,46,52,29,41,52,48,38,54,46,49,50,53,51,51,50,51,52,53,48,67,66,37,70,35,89,66,67,58,56,62,48,51,52,27,47,45,39,19,33,31,9,46,27,28,23,48,56,32,48,53,42,47,57,48,39,44,77,64,64,49,50,86,91,46,55,69,71,69,18,78,67,40,53,73,46,67,61,63,57,56,48,27,39,52,41,26,41,46,38,39,19,71,47,54,7,44,50,32,23,50,52,29,50,49,48,47,54,49,56,48,43,73,28,26,58,38,71,56,72,86,35,54,46,66,56,69,70,52,61,66,46,36,56,65,43,9,51,46,51,32,48,50,29,30,60,66,65,38,54,64,62,49,53,53,47,52,50,52,52,52,51,49,49,56,57,35,44,76,74,58,30,42,47,16,19,54,24,44,49,53,53,49,23,53,49,46,15,50,52,50,45,53,50,53,38,63,74,48,64,80,39,65,71,57,47,65,73,41,66,66,88,79,54,58,75,35,67,67,51,52,54,51,53,55,50,45,50,54,63,65,32,66,77,53,51,57,56,58,56,52,56,63,59,65,74,100